Protein AF-0000000066103645 (afdb_homodimer)

Solvent-accessible surface area (backbone atoms only — not comparable to full-atom values): 29341 Å² total; per-residue (Å²): 133,69,31,30,40,39,52,50,50,51,39,24,65,75,53,69,22,46,29,24,42,33,45,67,63,51,74,84,72,50,58,64,72,57,51,62,70,64,55,49,88,91,50,54,71,65,57,36,50,44,49,47,54,42,53,53,50,52,44,47,49,64,37,30,51,75,39,31,37,24,40,30,41,38,40,26,53,20,40,29,51,34,36,58,25,35,45,41,49,52,53,49,51,54,53,42,45,74,68,72,33,47,37,34,39,45,52,27,48,43,41,49,52,70,45,20,35,23,45,25,15,14,40,57,34,54,28,75,53,95,92,40,74,42,67,65,37,82,36,43,26,38,31,27,41,55,69,51,18,58,49,26,42,49,46,43,48,52,38,22,62,75,62,34,22,27,38,30,33,59,35,42,63,45,55,82,35,20,53,71,45,32,58,37,48,42,81,93,37,39,39,26,53,55,47,36,50,48,44,41,64,68,17,66,84,35,57,25,92,82,58,27,19,22,35,25,30,26,39,12,38,55,35,47,72,58,30,42,55,44,36,70,61,34,69,42,28,35,30,45,25,36,32,49,60,92,65,61,11,48,61,69,47,46,49,43,49,33,43,99,80,53,38,43,56,36,37,36,39,31,62,67,27,81,43,22,30,79,79,35,86,94,48,55,53,45,59,30,19,27,51,37,34,46,52,50,32,52,51,42,51,63,32,42,101,132,68,32,30,39,40,52,50,49,51,40,24,62,76,53,70,21,45,29,24,42,32,45,69,64,51,72,85,72,52,57,64,70,56,50,63,71,63,53,49,88,89,50,54,70,64,56,36,50,43,50,47,54,43,52,53,51,53,44,46,49,65,38,30,52,78,38,32,38,24,39,32,42,36,41,26,54,20,43,28,49,34,36,57,24,35,45,39,49,53,53,49,51,52,53,42,47,74,69,71,33,47,36,31,39,45,52,28,47,45,40,48,54,71,45,20,34,22,44,25,15,16,41,57,34,52,27,73,51,95,91,39,76,43,68,62,37,81,36,43,25,38,31,28,39,55,71,52,18,58,50,27,43,49,46,43,48,53,37,21,61,72,62,34,22,28,38,29,34,58,35,43,62,44,56,81,34,22,53,72,45,32,59,36,47,41,82,93,36,39,37,25,52,55,47,37,49,48,44,40,63,70,16,66,85,34,58,27,92,81,58,27,19,24,34,25,30,27,39,12,39,56,35,44,72,59,31,42,56,45,36,70,61,34,68,44,28,36,30,46,26,37,31,49,59,93,65,61,10,49,60,67,48,46,48,42,49,34,42,98,81,53,40,45,55,35,38,36,39,31,63,68,26,80,43,24,28,78,80,34,83,93,46,55,52,42,60,31,18,28,52,37,34,44,51,51,33,52,52,43,52,64,33,43,100

Structure (mmCIF, N/CA/C/O backbone):
data_AF-0000000066103645-model_v1
#
loop_
_entity.id
_entity.type
_entity.pdbx_description
1 polymer "Orotidine 5'-phosphate decarboxylase"
#
loop_
_atom_site.group_PDB
_atom_site.id
_atom_site.type_symbol
_atom_site.label_atom_id
_atom_site.label_alt_id
_atom_site.label_comp_id
_atom_site.label_asym_id
_atom_site.label_entity_id
_atom_site.label_seq_id
_atom_site.pdbx_PDB_ins_code
_atom_site.Cartn_x
_atom_site.Cartn_y
_atom_site.Cartn_z
_atom_site.occupancy
_atom_site.B_iso_or_equiv
_atom_site.auth_seq_id
_atom_site.auth_comp_id
_atom_site.auth_asym_id
_atom_site.auth_atom_id
_atom_site.pdbx_PDB_model_num
ATOM 1 N N . MET A 1 1 ? 4.797 -10.008 -29.125 1 74.25 1 MET A N 1
ATOM 2 C CA . MET A 1 1 ? 4.918 -10.586 -27.781 1 74.25 1 MET A CA 1
ATOM 3 C C . MET A 1 1 ? 3.584 -11.156 -27.312 1 74.25 1 MET A C 1
ATOM 5 O O . MET A 1 1 ? 2.529 -10.586 -27.609 1 74.25 1 MET A O 1
ATOM 9 N N . LEU A 1 2 ? 3.637 -12.359 -26.656 1 87.38 2 LEU A N 1
ATOM 10 C CA . LEU A 1 2 ? 2.414 -13.008 -26.203 1 87.38 2 LEU A CA 1
ATOM 11 C C . LEU A 1 2 ? 1.77 -12.219 -25.062 1 87.38 2 LEU A C 1
ATOM 13 O O . LEU A 1 2 ? 2.465 -11.578 -24.281 1 87.38 2 LEU A O 1
ATOM 17 N N . ASN A 1 3 ? 0.501 -12.258 -25.094 1 94.06 3 ASN A N 1
ATOM 18 C CA . ASN A 1 3 ? -0.25 -11.68 -23.984 1 94.06 3 ASN A CA 1
ATOM 19 C C . ASN A 1 3 ? 0.088 -12.359 -22.656 1 94.06 3 ASN A C 1
ATOM 21 O O . ASN A 1 3 ? 0.531 -13.508 -22.641 1 94.06 3 ASN A O 1
ATOM 25 N N . PHE A 1 4 ? -0.076 -11.648 -21.656 1 97.81 4 PHE A N 1
ATOM 26 C CA . PHE A 1 4 ? 0.181 -12.188 -20.312 1 97.81 4 PHE A CA 1
ATOM 27 C C . PHE A 1 4 ? -0.591 -13.484 -20.109 1 97.81 4 PHE A C 1
ATOM 29 O O . PHE A 1 4 ? -0.026 -14.484 -19.656 1 97.81 4 PHE A O 1
ATOM 36 N N . SER A 1 5 ? -1.913 -13.43 -20.391 1 98.06 5 SER A N 1
ATOM 37 C CA . SER A 1 5 ? -2.764 -14.594 -20.188 1 98.06 5 SER A CA 1
ATOM 38 C C . SER A 1 5 ? -2.262 -15.797 -20.984 1 98.06 5 SER A C 1
ATOM 40 O O . SER A 1 5 ? -2.279 -16.922 -20.5 1 98.06 5 SER A O 1
ATOM 42 N N . ASP A 1 6 ? -1.783 -15.602 -22.219 1 98.06 6 ASP A N 1
ATOM 43 C CA . ASP A 1 6 ? -1.266 -16.688 -23.047 1 98.06 6 ASP A CA 1
ATOM 44 C C . ASP A 1 6 ? 0.005 -17.281 -22.453 1 98.06 6 ASP A C 1
ATOM 46 O O . ASP A 1 6 ? 0.177 -18.5 -22.438 1 98.06 6 ASP A O 1
ATOM 50 N N . ARG A 1 7 ? 0.879 -16.406 -21.953 1 97.56 7 ARG A N 1
ATOM 51 C CA . ARG A 1 7 ? 2.102 -16.891 -21.312 1 97.56 7 ARG A CA 1
ATOM 52 C C . ARG A 1 7 ? 1.783 -17.688 -20.062 1 97.56 7 ARG A C 1
ATOM 54 O O . ARG A 1 7 ? 2.441 -18.688 -19.766 1 97.56 7 ARG A O 1
ATOM 61 N N . LEU A 1 8 ? 0.83 -17.188 -19.359 1 98.12 8 LEU A N 1
ATOM 62 C CA . LEU A 1 8 ? 0.397 -17.891 -18.156 1 98.12 8 LEU A CA 1
ATOM 63 C C . LEU A 1 8 ? -0.15 -19.266 -18.484 1 98.12 8 LEU A C 1
ATOM 65 O O . LEU A 1 8 ? 0.187 -20.25 -17.828 1 98.12 8 LEU A O 1
ATOM 69 N N . ILE A 1 9 ? -0.948 -19.375 -19.516 1 97.94 9 ILE A N 1
ATOM 70 C CA . ILE A 1 9 ? -1.531 -20.641 -19.953 1 97.94 9 ILE A CA 1
ATOM 71 C C . ILE A 1 9 ? -0.425 -21.594 -20.391 1 97.94 9 ILE A C 1
ATOM 73 O O . ILE A 1 9 ? -0.448 -22.781 -20.047 1 97.94 9 ILE A O 1
ATOM 77 N N . GLU A 1 10 ? 0.513 -21.062 -21.078 1 97.44 10 GLU A N 1
ATOM 78 C CA . GLU A 1 10 ? 1.643 -21.891 -21.516 1 97.44 10 GLU A CA 1
ATOM 79 C C . GLU A 1 10 ? 2.398 -22.453 -20.312 1 97.44 10 GLU A C 1
ATOM 81 O O . GLU A 1 10 ? 2.775 -23.625 -20.312 1 97.44 10 GLU A O 1
ATOM 86 N N . SER A 1 11 ? 2.617 -21.625 -19.344 1 97.62 11 SER A N 1
ATOM 87 C CA . SER A 1 11 ? 3.318 -22.062 -18.141 1 97.62 11 SER A CA 1
ATOM 88 C C . SER A 1 11 ? 2.52 -23.125 -17.391 1 97.62 11 SER A C 1
ATOM 90 O O . SER A 1 11 ? 3.086 -24.094 -16.891 1 97.62 11 SER A O 1
ATOM 92 N N . ILE A 1 12 ? 1.241 -22.906 -17.312 1 98.25 12 ILE A N 1
ATOM 93 C CA . ILE A 1 12 ? 0.352 -23.828 -16.609 1 98.25 12 ILE A CA 1
ATOM 94 C C . ILE A 1 12 ? 0.392 -25.188 -17.281 1 98.25 12 ILE A C 1
ATOM 96 O O . ILE A 1 12 ? 0.511 -26.219 -16.609 1 98.25 12 ILE A O 1
ATOM 100 N N . LYS A 1 13 ? 0.327 -25.219 -18.562 1 97.19 13 LYS A N 1
ATOM 101 C CA . LYS A 1 13 ? 0.346 -26.469 -19.312 1 97.19 13 LYS A CA 1
ATOM 102 C C . LYS A 1 13 ? 1.697 -27.156 -19.188 1 97.19 13 LYS A C 1
ATOM 104 O O . LYS A 1 13 ? 1.758 -28.375 -18.969 1 97.19 13 LYS A O 1
ATOM 109 N N . LYS A 1 14 ? 2.711 -26.406 -19.297 1 97.25 14 LYS A N 1
ATOM 110 C CA . LYS A 1 14 ? 4.062 -26.953 -19.25 1 97.25 14 LYS A CA 1
ATOM 111 C C . LYS A 1 14 ? 4.359 -27.594 -17.906 1 97.25 14 LYS A C 1
ATOM 113 O O . LYS A 1 14 ? 4.961 -28.672 -17.828 1 97.25 14 LYS A O 1
ATOM 118 N N . LYS A 1 15 ? 3.877 -27 -16.844 1 97.38 15 LYS A N 1
ATOM 119 C CA . LYS A 1 15 ? 4.223 -27.438 -15.492 1 97.38 15 LYS A CA 1
ATOM 120 C C . LYS A 1 15 ? 3.109 -28.297 -14.891 1 97.38 15 LYS A C 1
ATOM 122 O O . LYS A 1 15 ? 3.289 -28.906 -13.836 1 97.38 15 LYS A O 1
ATOM 127 N N . ASN A 1 16 ? 2.018 -28.328 -15.555 1 97.94 16 ASN A N 1
ATOM 128 C CA . ASN A 1 16 ? 0.828 -28.969 -14.992 1 97.94 16 ASN A CA 1
ATOM 129 C C . ASN A 1 16 ? 0.545 -28.469 -13.578 1 97.94 16 ASN A C 1
ATOM 131 O O . ASN A 1 16 ? 0.446 -29.266 -12.641 1 97.94 16 ASN A O 1
ATOM 135 N N . SER A 1 17 ? 0.504 -27.172 -13.477 1 98.69 17 SER A N 1
ATOM 136 C CA . SER A 1 17 ? 0.328 -26.531 -12.188 1 98.69 17 SER A CA 1
ATOM 137 C C . SER A 1 17 ? -0.355 -25.172 -12.336 1 98.69 17 SER A C 1
ATOM 139 O O . SER A 1 17 ? -0.146 -24.469 -13.328 1 98.69 17 SER A O 1
ATOM 141 N N . VAL A 1 18 ? -1.194 -24.812 -11.375 1 98.75 18 VAL A N 1
ATOM 142 C CA . VAL A 1 18 ? -1.758 -23.469 -11.289 1 98.75 18 VAL A CA 1
ATOM 143 C C . VAL A 1 18 ? -1.266 -22.781 -10.016 1 98.75 18 VAL A C 1
ATOM 145 O O . VAL A 1 18 ? -1.801 -21.75 -9.617 1 98.75 18 VAL A O 1
ATOM 148 N N . LEU A 1 19 ? -0.249 -23.406 -9.391 1 98.69 19 LEU A N 1
ATOM 149 C CA . LEU A 1 19 ? 0.213 -22.969 -8.07 1 98.69 19 LEU A CA 1
ATOM 150 C C . LEU A 1 19 ? 1.181 -21.797 -8.195 1 98.69 19 LEU A C 1
ATOM 152 O O . LEU A 1 19 ? 2.08 -21.812 -9.039 1 98.69 19 LEU A O 1
ATOM 156 N N . ILE A 1 20 ? 0.944 -20.75 -7.43 1 98.62 20 ILE A N 1
ATOM 157 C CA . ILE A 1 20 ? 1.829 -19.609 -7.23 1 98.62 20 ILE A CA 1
ATOM 158 C C . ILE A 1 20 ? 2.369 -19.625 -5.801 1 98.62 20 ILE A C 1
ATOM 160 O O . ILE A 1 20 ? 1.6 -19.703 -4.84 1 98.62 20 ILE A O 1
ATOM 164 N N . ALA A 1 21 ? 3.67 -19.578 -5.672 1 98.62 21 ALA A N 1
ATOM 165 C CA . ALA A 1 21 ? 4.246 -19.438 -4.336 1 98.62 21 ALA A CA 1
ATOM 166 C C . ALA A 1 21 ? 4.23 -17.984 -3.877 1 98.62 21 ALA A C 1
ATOM 168 O O . ALA A 1 21 ? 4.836 -17.109 -4.512 1 98.62 21 ALA A O 1
ATOM 169 N N . GLY A 1 22 ? 3.486 -17.734 -2.838 1 98.19 22 GLY A N 1
ATOM 170 C CA . GLY A 1 22 ? 3.516 -16.406 -2.234 1 98.19 22 GLY A CA 1
ATOM 171 C C . GLY A 1 22 ? 4.734 -16.172 -1.357 1 98.19 22 GLY A C 1
ATOM 172 O O . GLY A 1 22 ? 5.113 -17.047 -0.575 1 98.19 22 GLY A O 1
ATOM 173 N N . ILE A 1 23 ? 5.371 -15.039 -1.518 1 98.56 23 ILE A N 1
ATOM 174 C CA . ILE A 1 23 ? 6.52 -14.648 -0.705 1 98.56 23 ILE A CA 1
ATOM 175 C C . ILE A 1 23 ? 6.129 -13.516 0.238 1 98.56 23 ILE A C 1
ATOM 177 O O . ILE A 1 23 ? 6.102 -12.352 -0.163 1 98.56 23 ILE A O 1
ATOM 181 N N . ASP A 1 24 ? 5.891 -13.773 1.424 1 97.19 24 ASP A N 1
ATOM 182 C CA . ASP A 1 24 ? 5.613 -12.82 2.492 1 97.19 24 ASP A CA 1
ATOM 183 C C . ASP A 1 24 ? 6.5 -13.086 3.707 1 97.19 24 ASP A C 1
ATOM 185 O O . ASP A 1 24 ? 6.004 -13.219 4.828 1 97.19 24 ASP A O 1
ATOM 189 N N . THR A 1 25 ? 7.719 -13.125 3.51 1 97.38 25 THR A N 1
ATOM 190 C CA . THR A 1 25 ? 8.727 -13.555 4.473 1 97.38 25 THR A CA 1
ATOM 191 C C . THR A 1 25 ? 9.133 -12.406 5.387 1 97.38 25 THR A C 1
ATOM 193 O O . THR A 1 25 ? 9.492 -11.328 4.906 1 97.38 25 THR A O 1
ATOM 196 N N . SER A 1 26 ? 9.062 -12.609 6.617 1 95.75 26 SER A N 1
ATOM 197 C CA . SER A 1 26 ? 9.68 -11.727 7.598 1 95.75 26 SER A CA 1
ATOM 198 C C . SER A 1 26 ? 10.93 -12.367 8.203 1 95.75 26 SER A C 1
ATOM 200 O O . SER A 1 26 ? 11.008 -13.586 8.32 1 95.75 26 SER A O 1
ATOM 202 N N . ILE A 1 27 ? 11.812 -11.562 8.68 1 96.19 27 ILE A N 1
ATOM 203 C CA . ILE A 1 27 ? 13.086 -12.023 9.211 1 96.19 27 ILE A CA 1
ATOM 204 C C . ILE A 1 27 ? 12.844 -12.93 10.422 1 96.19 27 ILE A C 1
ATOM 206 O O . ILE A 1 27 ? 13.57 -13.898 10.633 1 96.19 27 ILE A O 1
ATOM 210 N N . GLU A 1 28 ? 11.812 -12.68 11.141 1 94.75 28 GLU A N 1
ATOM 211 C CA . GLU A 1 28 ? 11.531 -13.383 12.391 1 94.75 28 GLU A CA 1
ATOM 212 C C . GLU A 1 28 ? 11.07 -14.812 12.133 1 94.75 28 GLU A C 1
ATOM 214 O O . GLU A 1 28 ? 11.086 -15.656 13.031 1 94.75 28 GLU A O 1
ATOM 219 N N . ASN A 1 29 ? 10.672 -15.109 10.914 1 95 29 ASN A N 1
ATOM 220 C CA . ASN A 1 29 ? 10.148 -16.438 10.609 1 95 29 ASN A CA 1
ATOM 221 C C . ASN A 1 29 ? 11.156 -17.266 9.828 1 95 29 ASN A C 1
ATOM 223 O O . ASN A 1 29 ? 10.859 -18.406 9.438 1 95 29 ASN A O 1
ATOM 227 N N . ILE A 1 30 ? 12.328 -16.719 9.578 1 95.69 30 ILE A N 1
ATOM 228 C CA . ILE A 1 30 ? 13.422 -17.469 8.984 1 95.69 30 ILE A CA 1
ATOM 229 C C . ILE A 1 30 ? 14.062 -18.375 10.047 1 95.69 30 ILE A C 1
ATOM 231 O O . ILE A 1 30 ? 14.234 -17.953 11.195 1 95.69 30 ILE A O 1
ATOM 235 N N . PRO A 1 31 ? 14.414 -19.609 9.688 1 94.19 31 PRO A N 1
ATOM 236 C CA . PRO A 1 31 ? 14.977 -20.516 10.68 1 94.19 31 PRO A CA 1
ATOM 237 C C . PRO A 1 31 ? 16.219 -19.938 11.367 1 94.19 31 PRO A C 1
ATOM 239 O O . PRO A 1 31 ? 17.094 -19.391 10.703 1 94.19 31 PRO A O 1
ATOM 242 N N . ASP A 1 32 ? 16.312 -20.219 12.641 1 93.31 32 ASP A N 1
ATOM 243 C CA . ASP A 1 32 ? 17.406 -19.688 13.438 1 93.31 32 ASP A CA 1
ATOM 244 C C . ASP A 1 32 ? 18.75 -20.172 12.914 1 93.31 32 ASP A C 1
ATOM 246 O O . ASP A 1 32 ? 19.734 -19.422 12.883 1 93.31 32 ASP A O 1
ATOM 250 N N . TYR A 1 33 ? 18.75 -21.438 12.633 1 92.81 33 TYR A N 1
ATOM 251 C CA . TYR A 1 33 ? 20.016 -22 12.164 1 92.81 33 TYR A CA 1
ATOM 252 C C . TYR A 1 33 ? 20.484 -21.297 10.891 1 92.81 33 TYR A C 1
ATOM 254 O O . TYR A 1 33 ? 21.688 -21.125 10.68 1 92.81 33 TYR A O 1
ATOM 262 N N . PHE A 1 34 ? 19.562 -20.875 10.039 1 94.88 34 PHE A N 1
ATOM 263 C CA . PHE A 1 34 ? 19.891 -20.172 8.805 1 94.88 34 PHE A CA 1
ATOM 264 C C . PHE A 1 34 ? 20.422 -18.781 9.102 1 94.88 34 PHE A C 1
ATOM 266 O O . PHE A 1 34 ? 21.406 -18.344 8.516 1 94.88 34 PHE A O 1
ATOM 273 N N . ILE A 1 35 ? 19.766 -18.047 9.977 1 95.88 35 ILE A N 1
ATOM 274 C CA . ILE A 1 35 ? 20.188 -16.719 10.383 1 95.88 35 ILE A CA 1
ATOM 275 C C . ILE A 1 35 ? 21.609 -16.781 10.938 1 95.88 35 ILE A C 1
ATOM 277 O O . ILE A 1 35 ? 22.469 -15.984 10.547 1 95.88 35 ILE A O 1
ATOM 281 N N . LYS A 1 36 ? 21.844 -17.75 11.805 1 95.06 36 LYS A N 1
ATOM 282 C CA . LYS A 1 36 ? 23.156 -17.891 12.43 1 95.06 36 LYS A CA 1
ATOM 283 C C . LYS A 1 36 ? 24.234 -18.141 11.391 1 95.06 36 LYS A C 1
ATOM 285 O O . LYS A 1 36 ? 25.344 -17.625 11.5 1 95.06 36 LYS A O 1
ATOM 290 N N . ARG A 1 37 ? 23.922 -18.906 10.477 1 94.94 37 ARG A N 1
ATOM 291 C CA . ARG A 1 37 ? 24.875 -19.281 9.438 1 94.94 37 ARG A CA 1
ATOM 292 C C . ARG A 1 37 ? 25.25 -18.094 8.57 1 94.94 37 ARG A C 1
ATOM 294 O O . ARG A 1 37 ? 26.406 -17.969 8.148 1 94.94 37 ARG A O 1
ATOM 301 N N . PHE A 1 38 ? 24.328 -17.188 8.312 1 95.75 38 PHE A N 1
ATOM 302 C CA . PHE A 1 38 ? 24.547 -16.141 7.312 1 95.75 38 PHE A CA 1
ATOM 303 C C . PHE A 1 38 ? 24.812 -14.797 7.973 1 95.75 38 PHE A C 1
ATOM 305 O O . PHE A 1 38 ? 25.266 -13.852 7.32 1 95.75 38 PHE A O 1
ATOM 312 N N . TYR A 1 39 ? 24.562 -14.773 9.227 1 96.88 39 TYR A N 1
ATOM 313 C CA . TYR A 1 39 ? 24.781 -13.516 9.93 1 96.88 39 TYR A CA 1
ATOM 314 C C . TYR A 1 39 ? 26.281 -13.227 10.07 1 96.88 39 TYR A C 1
ATOM 316 O O . TYR A 1 39 ? 27.031 -14.07 10.547 1 96.88 39 TYR A O 1
ATOM 324 N N . ASP A 1 40 ? 26.672 -12.062 9.641 1 97.62 40 ASP A N 1
ATOM 325 C CA . ASP A 1 40 ? 28.062 -11.609 9.727 1 97.62 40 ASP A CA 1
ATOM 326 C C . ASP A 1 40 ? 28.203 -10.469 10.734 1 97.62 40 ASP A C 1
ATOM 328 O O . ASP A 1 40 ? 27.766 -9.352 10.484 1 97.62 40 ASP A O 1
ATOM 332 N N . LYS A 1 41 ? 28.969 -10.703 11.742 1 96.44 41 LYS A N 1
ATOM 333 C CA . LYS A 1 41 ? 29.109 -9.742 12.836 1 96.44 41 LYS A CA 1
ATOM 334 C C . LYS A 1 41 ? 29.891 -8.516 12.391 1 96.44 41 LYS A C 1
ATOM 336 O O . LYS A 1 41 ? 29.844 -7.473 13.039 1 96.44 41 LYS A O 1
ATOM 341 N N . GLU A 1 42 ? 30.531 -8.617 11.297 1 98.06 42 GLU A N 1
ATOM 342 C CA . GLU A 1 42 ? 31.359 -7.52 10.797 1 98.06 42 GLU A CA 1
ATOM 343 C C . GLU A 1 42 ? 30.531 -6.57 9.93 1 98.06 42 GLU A C 1
ATOM 345 O O . GLU A 1 42 ? 30.984 -5.477 9.586 1 98.06 42 GLU A O 1
ATOM 350 N N . LYS A 1 43 ? 29.344 -6.938 9.625 1 97.56 43 LYS A N 1
ATOM 351 C CA . LYS A 1 43 ? 28.469 -6.125 8.773 1 97.56 43 LYS A CA 1
ATOM 352 C C . LYS A 1 43 ? 27.391 -5.426 9.602 1 97.56 43 LYS A C 1
ATOM 354 O O . LYS A 1 43 ? 27.141 -5.801 10.742 1 97.56 43 LYS A O 1
ATOM 359 N N . SER A 1 44 ? 26.828 -4.398 9 1 97.31 44 SER A N 1
ATOM 360 C CA . SER A 1 44 ? 25.734 -3.715 9.672 1 97.31 44 SER A CA 1
ATOM 361 C C . SER A 1 44 ? 24.5 -4.609 9.758 1 97.31 44 SER A C 1
ATOM 363 O O . SER A 1 44 ? 24.359 -5.566 8.992 1 97.31 44 SER A O 1
ATOM 365 N N . GLU A 1 45 ? 23.531 -4.277 10.648 1 96.69 45 GLU A N 1
ATOM 366 C CA . GLU A 1 45 ? 22.266 -5 10.75 1 96.69 45 GLU A CA 1
ATOM 367 C C . GLU A 1 45 ? 21.5 -4.961 9.43 1 96.69 45 GLU A C 1
ATOM 369 O O . GLU A 1 45 ? 20.891 -5.953 9.031 1 96.69 45 GLU A O 1
ATOM 374 N N . ILE A 1 46 ? 21.656 -3.836 8.781 1 97.56 46 ILE A N 1
ATOM 375 C CA . ILE A 1 46 ? 20.938 -3.645 7.523 1 97.56 46 ILE A CA 1
ATOM 376 C C . ILE A 1 46 ? 21.531 -4.539 6.445 1 97.56 46 ILE A C 1
ATOM 378 O O . ILE A 1 46 ? 20.812 -5.145 5.652 1 97.56 46 ILE A O 1
ATOM 382 N N . ASP A 1 47 ? 22.828 -4.602 6.398 1 98.25 47 ASP A N 1
ATOM 383 C CA . ASP A 1 47 ? 23.484 -5.477 5.43 1 98.25 47 ASP A CA 1
ATOM 384 C C . ASP A 1 47 ? 23.125 -6.938 5.68 1 98.25 47 ASP A C 1
ATOM 386 O O . ASP A 1 47 ? 22.891 -7.695 4.734 1 98.25 47 ASP A O 1
ATOM 390 N N . ASN A 1 48 ? 23.125 -7.316 6.945 1 98.5 48 ASN A N 1
ATOM 391 C CA . ASN A 1 48 ? 22.719 -8.672 7.301 1 98.5 48 ASN A CA 1
ATOM 392 C C . ASN A 1 48 ? 21.266 -8.93 6.906 1 98.5 48 ASN A C 1
ATOM 394 O O . ASN A 1 48 ? 20.938 -10 6.379 1 98.5 48 ASN A O 1
ATOM 398 N N . LEU A 1 49 ? 20.406 -7.961 7.207 1 98.31 49 LEU A N 1
ATOM 399 C CA . LEU A 1 49 ? 18.984 -8.07 6.852 1 98.31 49 LEU A CA 1
ATOM 400 C C . LEU A 1 49 ? 18.828 -8.336 5.359 1 98.31 49 LEU A C 1
ATOM 402 O O . LEU A 1 49 ? 18.125 -9.273 4.961 1 98.31 49 LEU A O 1
ATOM 406 N N . LYS A 1 50 ? 19.5 -7.531 4.543 1 98.38 50 LYS A N 1
ATOM 407 C CA . LYS A 1 50 ? 19.375 -7.641 3.094 1 98.38 50 LYS A CA 1
ATOM 408 C C . LYS A 1 50 ? 19.891 -8.984 2.596 1 98.38 50 LYS A C 1
ATOM 410 O O . LYS A 1 50 ? 19.25 -9.648 1.787 1 98.38 50 LYS A O 1
ATOM 415 N N . THR A 1 51 ? 21 -9.414 3.082 1 98.44 51 THR A N 1
ATOM 416 C CA . THR A 1 51 ? 21.641 -10.641 2.633 1 98.44 51 THR A CA 1
ATOM 417 C C . THR A 1 51 ? 20.828 -11.859 3.027 1 98.44 51 THR A C 1
ATOM 419 O O . THR A 1 51 ? 20.578 -12.742 2.203 1 98.44 51 THR A O 1
ATOM 422 N N . ILE A 1 52 ? 20.406 -11.891 4.25 1 98.56 52 ILE A N 1
ATOM 423 C CA . ILE A 1 52 ? 19.719 -13.055 4.777 1 98.56 52 ILE A CA 1
ATOM 424 C C . ILE A 1 52 ? 18.328 -13.172 4.137 1 98.56 52 ILE A C 1
ATOM 426 O O . ILE A 1 52 ? 17.906 -14.266 3.754 1 98.56 52 ILE A O 1
ATOM 430 N N . LEU A 1 53 ? 17.656 -12.062 4.031 1 98.62 53 LEU A N 1
ATOM 431 C CA . LEU A 1 53 ? 16.344 -12.055 3.387 1 98.62 53 LEU A CA 1
ATOM 432 C C . LEU A 1 53 ? 16.453 -12.523 1.938 1 98.62 53 LEU A C 1
ATOM 434 O O . LEU A 1 53 ? 15.68 -13.391 1.504 1 98.62 53 LEU A O 1
ATOM 438 N N . PHE A 1 54 ? 17.469 -12.008 1.21 1 98.62 54 PHE A N 1
ATOM 439 C CA . PHE A 1 54 ? 17.656 -12.375 -0.188 1 98.62 54 PHE A CA 1
ATOM 440 C C . PHE A 1 54 ? 17.984 -13.859 -0.32 1 98.62 54 PHE A C 1
ATOM 442 O O . PHE A 1 54 ? 17.375 -14.562 -1.12 1 98.62 54 PHE A O 1
ATOM 449 N N . GLU A 1 55 ? 18.875 -14.328 0.451 1 98.44 55 GLU A N 1
ATOM 450 C CA . GLU A 1 55 ? 19.359 -15.703 0.327 1 98.44 55 GLU A CA 1
ATOM 451 C C . GLU A 1 55 ? 18.266 -16.703 0.697 1 98.44 55 GLU A C 1
ATOM 453 O O . GLU A 1 55 ? 18.109 -17.734 0.039 1 98.44 55 GLU A O 1
ATOM 458 N N . TYR A 1 56 ? 17.594 -16.391 1.748 1 98.25 56 TYR A N 1
ATOM 459 C CA . TYR A 1 56 ? 16.516 -17.297 2.152 1 98.25 56 TYR A CA 1
ATOM 460 C C . TYR A 1 56 ? 15.461 -17.422 1.06 1 98.25 56 TYR A C 1
ATOM 462 O O . TYR A 1 56 ? 15.078 -18.531 0.677 1 98.25 56 TYR A O 1
ATOM 470 N N . ILE A 1 57 ? 14.984 -16.281 0.513 1 98.81 57 ILE A N 1
ATOM 471 C CA . ILE A 1 57 ? 13.898 -16.25 -0.462 1 98.81 57 ILE A CA 1
ATOM 472 C C . ILE A 1 57 ? 14.383 -16.844 -1.784 1 98.81 57 ILE A C 1
ATOM 474 O O . ILE A 1 57 ? 13.648 -17.594 -2.439 1 98.81 57 ILE A O 1
ATOM 478 N N . ARG A 1 58 ? 15.625 -16.484 -2.16 1 98.69 58 ARG A N 1
ATOM 479 C CA . ARG A 1 58 ? 16.203 -17.047 -3.375 1 98.69 58 ARG A CA 1
ATOM 480 C C . ARG A 1 58 ? 16.188 -18.578 -3.324 1 98.69 58 ARG A C 1
ATOM 482 O O . ARG A 1 58 ? 15.82 -19.234 -4.305 1 98.69 58 ARG A O 1
ATOM 489 N N . ARG A 1 59 ? 16.531 -19.109 -2.229 1 98.06 59 ARG A N 1
ATOM 490 C CA . ARG A 1 59 ? 16.609 -20.562 -2.057 1 98.06 59 ARG A CA 1
ATOM 491 C C . ARG A 1 59 ? 15.211 -21.172 -2.02 1 98.06 59 ARG A C 1
ATOM 493 O O . ARG A 1 59 ? 15.008 -22.297 -2.486 1 98.06 59 ARG A O 1
ATOM 500 N N . ILE A 1 60 ? 14.266 -20.469 -1.425 1 98.5 60 ILE A N 1
ATOM 501 C CA . ILE A 1 60 ? 12.875 -20.906 -1.474 1 98.5 60 ILE A CA 1
ATOM 502 C C . ILE A 1 60 ? 12.414 -21 -2.926 1 98.5 60 ILE A C 1
ATOM 504 O O . ILE A 1 60 ? 11.789 -22 -3.326 1 98.5 60 ILE A O 1
ATOM 508 N N . ILE A 1 61 ? 12.734 -19.953 -3.742 1 98.81 61 ILE A N 1
ATOM 509 C CA . ILE A 1 61 ? 12.344 -19.922 -5.148 1 98.81 61 ILE A CA 1
ATOM 510 C C . ILE A 1 61 ? 12.961 -21.094 -5.887 1 98.81 61 ILE A C 1
ATOM 512 O O . ILE A 1 61 ? 12.281 -21.781 -6.66 1 98.81 61 ILE A O 1
ATOM 516 N N . ASP A 1 62 ? 14.219 -21.391 -5.594 1 98.69 62 ASP A N 1
ATOM 517 C CA . ASP A 1 62 ? 14.891 -22.531 -6.203 1 98.69 62 ASP A CA 1
ATOM 518 C C . ASP A 1 62 ? 14.188 -23.828 -5.84 1 98.69 62 ASP A C 1
ATOM 520 O O . ASP A 1 62 ? 14.047 -24.719 -6.684 1 98.69 62 ASP A O 1
ATOM 524 N N . ALA A 1 63 ? 13.781 -23.922 -4.637 1 98.06 63 ALA A N 1
ATOM 525 C CA . ALA A 1 63 ? 13.219 -25.172 -4.109 1 98.06 63 ALA A CA 1
ATOM 526 C C . ALA A 1 63 ? 11.859 -25.469 -4.742 1 98.06 63 ALA A C 1
ATOM 528 O O . ALA A 1 63 ? 11.5 -26.625 -4.941 1 98.06 63 ALA A O 1
ATOM 529 N N . VAL A 1 64 ? 11.125 -24.422 -5.117 1 98.5 64 VAL A N 1
ATOM 530 C CA . VAL A 1 64 ? 9.727 -24.656 -5.465 1 98.5 64 VAL A CA 1
ATOM 531 C C . VAL A 1 64 ? 9.531 -24.5 -6.969 1 98.5 64 VAL A C 1
ATOM 533 O O . VAL A 1 64 ? 8.453 -24.766 -7.496 1 98.5 64 VAL A O 1
ATOM 536 N N . GLU A 1 65 ? 10.578 -24.062 -7.699 1 98.44 65 GLU A N 1
ATOM 537 C CA . GLU A 1 65 ? 10.484 -23.641 -9.094 1 98.44 65 GLU A CA 1
ATOM 538 C C . GLU A 1 65 ? 9.82 -24.719 -9.953 1 98.44 65 GLU A C 1
ATOM 540 O O . GLU A 1 65 ? 9.086 -24.406 -10.891 1 98.44 65 GLU A O 1
ATOM 545 N N . GLU A 1 66 ? 9.984 -25.953 -9.641 1 98.06 66 GLU A N 1
ATOM 546 C CA . GLU A 1 66 ? 9.461 -27.047 -10.453 1 98.06 66 GLU A CA 1
ATOM 547 C C . GLU A 1 66 ? 7.945 -27.172 -10.297 1 98.06 66 GLU A C 1
ATOM 549 O O . GLU A 1 66 ? 7.258 -27.625 -11.203 1 98.06 66 GLU A O 1
ATOM 554 N N . ASN A 1 67 ? 7.453 -26.75 -9.203 1 98.62 67 ASN A N 1
ATOM 555 C CA . ASN A 1 67 ? 6.07 -27.047 -8.852 1 98.62 67 ASN A CA 1
ATOM 556 C C . ASN A 1 67 ? 5.156 -25.859 -9.07 1 98.62 67 ASN A C 1
ATOM 558 O O . ASN A 1 67 ? 3.934 -25.984 -9.078 1 98.62 67 ASN A O 1
ATOM 562 N N . VAL A 1 68 ? 5.738 -24.688 -9.281 1 98.81 68 VAL A N 1
ATOM 563 C CA . VAL A 1 68 ? 4.918 -23.469 -9.336 1 98.81 68 VAL A CA 1
ATOM 564 C C . VAL A 1 68 ? 5.047 -22.828 -10.703 1 98.81 68 VAL A C 1
ATOM 566 O O . VAL A 1 68 ? 6.078 -22.953 -11.367 1 98.81 68 VAL A O 1
ATOM 569 N N . VAL A 1 69 ? 4.016 -22.078 -11.148 1 98.62 69 VAL A N 1
ATOM 570 C CA . VAL A 1 69 ? 4.074 -21.375 -12.422 1 98.62 69 VAL A CA 1
ATOM 571 C C . VAL A 1 69 ? 4.656 -19.969 -12.203 1 98.62 69 VAL A C 1
ATOM 573 O O . VAL A 1 69 ? 5.098 -19.328 -13.148 1 98.62 69 VAL A O 1
ATOM 576 N N . GLY A 1 70 ? 4.676 -19.547 -10.922 1 98.62 70 GLY A N 1
ATOM 577 C CA . GLY A 1 70 ? 5.18 -18.219 -10.641 1 98.62 70 GLY A CA 1
ATOM 578 C C . GLY A 1 70 ? 5.309 -17.922 -9.156 1 98.62 70 GLY A C 1
ATOM 579 O O . GLY A 1 70 ? 5.082 -18.812 -8.32 1 98.62 70 GLY A O 1
ATOM 580 N N . VAL A 1 71 ? 5.785 -16.766 -8.859 1 98.81 71 VAL A N 1
ATOM 581 C CA . VAL A 1 71 ? 5.973 -16.25 -7.508 1 98.81 71 VAL A CA 1
ATOM 582 C C . VAL A 1 71 ? 5.234 -14.922 -7.352 1 98.81 71 VAL A C 1
ATOM 584 O O . VAL A 1 71 ? 5.207 -14.109 -8.273 1 98.81 71 VAL A O 1
ATOM 587 N N . LYS A 1 72 ? 4.566 -14.781 -6.324 1 98.88 72 LYS A N 1
ATOM 588 C CA . LYS A 1 72 ? 3.906 -13.531 -5.961 1 98.88 72 LYS A CA 1
ATOM 589 C C . LYS A 1 72 ? 4.578 -12.883 -4.75 1 98.88 72 LYS A C 1
ATOM 591 O O . LYS A 1 72 ? 4.586 -13.461 -3.662 1 98.88 72 LYS A O 1
ATOM 596 N N . PHE A 1 73 ? 5.188 -11.695 -4.926 1 98.81 73 PHE A N 1
ATOM 597 C CA . PHE A 1 73 ? 5.852 -10.977 -3.848 1 98.81 73 PHE A CA 1
ATOM 598 C C . PHE A 1 73 ? 4.887 -10.016 -3.162 1 98.81 73 PHE A C 1
ATOM 600 O O . PHE A 1 73 ? 4.34 -9.117 -3.801 1 98.81 73 PHE A O 1
ATOM 607 N N . GLN A 1 74 ? 4.652 -10.266 -1.888 1 98.56 74 GLN A N 1
ATOM 608 C CA . GLN A 1 74 ? 3.828 -9.359 -1.096 1 98.56 74 GLN A CA 1
ATOM 609 C C . GLN A 1 74 ? 4.605 -8.102 -0.714 1 98.56 74 GLN A C 1
ATOM 611 O O . GLN A 1 74 ? 5.562 -8.164 0.059 1 98.56 74 GLN A O 1
ATOM 616 N N . ALA A 1 75 ? 4.148 -6.957 -1.127 1 98.5 75 ALA A N 1
ATOM 617 C CA . ALA A 1 75 ? 4.863 -5.688 -1.043 1 98.5 75 ALA A CA 1
ATOM 618 C C . ALA A 1 75 ? 5.16 -5.32 0.407 1 98.5 75 ALA A C 1
ATOM 620 O O . ALA A 1 75 ? 6.238 -4.801 0.716 1 98.5 75 ALA A O 1
ATOM 621 N N . ALA A 1 76 ? 4.266 -5.566 1.309 1 98.56 76 ALA A N 1
ATOM 622 C CA . ALA A 1 76 ? 4.352 -5.117 2.695 1 98.56 76 ALA A CA 1
ATOM 623 C C . ALA A 1 76 ? 5.582 -5.699 3.385 1 98.56 76 ALA A C 1
ATOM 625 O O . ALA A 1 76 ? 6.188 -5.051 4.242 1 98.56 76 ALA A O 1
ATOM 626 N N . PHE A 1 77 ? 5.957 -6.895 2.994 1 98.5 77 PHE A N 1
ATOM 627 C CA . PHE A 1 77 ? 7.031 -7.605 3.674 1 98.5 77 PHE A CA 1
ATOM 628 C C . PHE A 1 77 ? 8.391 -7.137 3.174 1 98.5 77 PHE A C 1
ATOM 630 O O . PHE A 1 77 ? 9.43 -7.531 3.713 1 98.5 77 PHE A O 1
ATOM 637 N N . PHE A 1 78 ? 8.383 -6.273 2.209 1 98.44 78 PHE A N 1
ATOM 638 C CA . PHE A 1 78 ? 9.586 -5.578 1.772 1 98.44 78 PHE A CA 1
ATOM 639 C C . PHE A 1 78 ? 9.57 -4.121 2.223 1 98.44 78 PHE A C 1
ATOM 641 O O . PHE A 1 78 ? 10.562 -3.613 2.734 1 98.44 78 PHE A O 1
ATOM 648 N N . GLU A 1 79 ? 8.398 -3.471 2.107 1 98.12 79 GLU A N 1
ATOM 649 C CA . GLU A 1 79 ? 8.273 -2.074 2.516 1 98.12 79 GLU A CA 1
ATOM 650 C C . GLU A 1 79 ? 8.562 -1.905 4.004 1 98.12 79 GLU A C 1
ATOM 652 O O . GLU A 1 79 ? 9.07 -0.87 4.43 1 98.12 79 GLU A O 1
ATOM 657 N N . GLN A 1 80 ? 8.266 -2.941 4.801 1 98 80 GLN A N 1
ATOM 658 C CA . GLN A 1 80 ? 8.477 -2.848 6.242 1 98 80 GLN A CA 1
ATOM 659 C C . GLN A 1 80 ? 9.953 -2.635 6.574 1 98 80 GLN A C 1
ATOM 661 O O . GLN A 1 80 ? 10.289 -2.221 7.684 1 98 80 GLN A O 1
ATOM 666 N N . TYR A 1 81 ? 10.844 -2.826 5.586 1 97.81 81 TYR A N 1
ATOM 667 C CA . TYR A 1 81 ? 12.273 -2.59 5.75 1 97.81 81 TYR A CA 1
ATOM 668 C C . TYR A 1 81 ? 12.734 -1.402 4.91 1 97.81 81 TYR A C 1
ATOM 670 O O . TYR A 1 81 ? 13.898 -1.318 4.527 1 97.81 81 TYR A O 1
ATOM 678 N N . SER A 1 82 ? 11.766 -0.516 4.535 1 96.31 82 SER A N 1
ATOM 679 C CA . SER A 1 82 ? 12.016 0.705 3.773 1 96.31 82 SER A CA 1
ATOM 680 C C . SER A 1 82 ? 12.648 0.394 2.42 1 96.31 82 SER A C 1
ATOM 682 O O . SER A 1 82 ? 12.281 -0.588 1.77 1 96.31 82 SER A O 1
ATOM 684 N N . TYR A 1 83 ? 13.531 1.302 1.922 1 97.88 83 TYR A N 1
ATOM 685 C CA . TYR A 1 83 ? 14.125 1.141 0.596 1 97.88 83 TYR A CA 1
ATOM 686 C C . TYR A 1 83 ? 15.102 -0.028 0.57 1 97.88 83 TYR A C 1
ATOM 688 O O . TYR A 1 83 ? 15.398 -0.572 -0.495 1 97.88 83 TYR A O 1
ATOM 696 N N . HIS A 1 84 ? 15.562 -0.542 1.751 1 98.12 84 HIS A N 1
ATOM 697 C CA . HIS A 1 84 ? 16.406 -1.723 1.807 1 98.12 84 HIS A CA 1
ATOM 698 C C . HIS A 1 84 ? 15.656 -2.971 1.36 1 98.12 84 HIS A C 1
ATOM 700 O O . HIS A 1 84 ? 16.188 -3.785 0.604 1 98.12 84 HIS A O 1
ATOM 706 N N . GLY A 1 85 ? 14.414 -3.084 1.891 1 98.19 85 GLY A N 1
ATOM 707 C CA . GLY A 1 85 ? 13.578 -4.199 1.478 1 98.19 85 GLY A CA 1
ATOM 708 C C . GLY A 1 85 ? 13.227 -4.168 0.001 1 98.19 85 GLY A C 1
ATOM 709 O O . GLY A 1 85 ? 13.203 -5.211 -0.659 1 98.19 85 GLY A O 1
ATOM 710 N N . PHE A 1 86 ? 13.008 -2.967 -0.509 1 98.06 86 PHE A N 1
ATOM 711 C CA . PHE A 1 86 ? 12.656 -2.818 -1.917 1 98.06 86 PHE A CA 1
ATOM 712 C C . PHE A 1 86 ? 13.844 -3.174 -2.807 1 98.06 86 PHE A C 1
ATOM 714 O O . PHE A 1 86 ? 13.664 -3.678 -3.918 1 98.06 86 PHE A O 1
ATOM 721 N N . GLU A 1 87 ? 15.008 -2.869 -2.344 1 98.44 87 GLU A N 1
ATOM 722 C CA . GLU A 1 87 ? 16.203 -3.277 -3.076 1 98.44 87 GLU A CA 1
ATOM 723 C C . GLU A 1 87 ? 16.281 -4.797 -3.205 1 98.44 87 GLU A C 1
ATOM 725 O O . GLU A 1 87 ? 16.594 -5.316 -4.273 1 98.44 87 GLU A O 1
ATOM 730 N N . VAL A 1 88 ? 15.969 -5.473 -2.105 1 98.62 88 VAL A N 1
ATOM 731 C CA . VAL A 1 88 ? 15.953 -6.934 -2.115 1 98.62 88 VAL A CA 1
ATOM 732 C C . VAL A 1 88 ? 14.883 -7.43 -3.086 1 98.62 88 VAL A C 1
ATOM 734 O O . VAL A 1 88 ? 15.125 -8.359 -3.861 1 98.62 88 VAL A O 1
ATOM 737 N N . LEU A 1 89 ? 13.711 -6.797 -3.025 1 98.62 89 LEU A N 1
ATOM 738 C CA . LEU A 1 89 ? 12.617 -7.145 -3.928 1 98.62 89 LEU A CA 1
ATOM 739 C C . LEU A 1 89 ? 13.055 -7.012 -5.383 1 98.62 89 LEU A C 1
ATOM 741 O O . LEU A 1 89 ? 12.711 -7.859 -6.215 1 98.62 89 LEU A O 1
ATOM 745 N N . HIS A 1 90 ? 13.734 -5.902 -5.617 1 97.62 90 HIS A N 1
ATOM 746 C CA . HIS A 1 90 ? 14.219 -5.633 -6.965 1 97.62 90 HIS A CA 1
ATOM 747 C C . HIS A 1 90 ? 15.109 -6.77 -7.469 1 97.62 90 HIS A C 1
ATOM 749 O O . HIS A 1 90 ? 14.914 -7.266 -8.578 1 97.62 90 HIS A O 1
ATOM 755 N N . LYS A 1 91 ? 16.047 -7.203 -6.707 1 97.88 91 LYS A N 1
ATOM 756 C CA . LYS A 1 91 ? 16.953 -8.281 -7.062 1 97.88 91 LYS A CA 1
ATOM 757 C C . LYS A 1 91 ? 16.219 -9.609 -7.211 1 97.88 91 LYS A C 1
ATOM 759 O O . LYS A 1 91 ? 16.516 -10.391 -8.117 1 97.88 91 LYS A O 1
ATOM 764 N N . LEU A 1 92 ? 15.258 -9.852 -6.352 1 98.69 92 LEU A N 1
ATOM 765 C CA . LEU A 1 92 ? 14.5 -11.102 -6.387 1 98.69 92 LEU A CA 1
ATOM 766 C C . LEU A 1 92 ? 13.609 -11.156 -7.621 1 98.69 92 LEU A C 1
ATOM 768 O O . LEU A 1 92 ? 13.391 -12.234 -8.18 1 98.69 92 LEU A O 1
ATOM 772 N N . CYS A 1 93 ? 13.055 -10.016 -7.965 1 97.94 93 CYS A N 1
ATOM 773 C CA . CYS A 1 93 ? 12.266 -9.953 -9.188 1 97.94 93 CYS A CA 1
ATOM 774 C C . CYS A 1 93 ? 13.086 -10.391 -10.398 1 97.94 93 CYS A C 1
ATOM 776 O O . CYS A 1 93 ? 12.641 -11.227 -11.18 1 97.94 93 CYS A O 1
ATOM 778 N N . GLU A 1 94 ? 14.281 -9.859 -10.477 1 96.88 94 GLU A N 1
ATOM 779 C CA . GLU A 1 94 ? 15.172 -10.211 -11.578 1 96.88 94 GLU A CA 1
ATOM 780 C C . GLU A 1 94 ? 15.547 -11.688 -11.539 1 96.88 94 GLU A C 1
ATOM 782 O O . GLU A 1 94 ? 15.547 -12.359 -12.57 1 96.88 94 GLU A O 1
ATOM 787 N N . TYR A 1 95 ? 15.836 -12.141 -10.406 1 98.19 95 TYR A N 1
ATOM 788 C CA . TYR A 1 95 ? 16.219 -13.539 -10.227 1 98.19 95 TYR A CA 1
ATOM 789 C C . TYR A 1 95 ? 15.086 -14.469 -10.672 1 98.19 95 TYR A C 1
ATOM 791 O O . TYR A 1 95 ? 15.328 -15.438 -11.398 1 98.19 95 TYR A O 1
ATOM 799 N N . THR A 1 96 ? 13.898 -14.188 -10.211 1 98.31 96 THR A N 1
ATOM 800 C CA . THR A 1 96 ? 12.734 -15.016 -10.5 1 98.31 96 THR A CA 1
ATOM 801 C C . THR A 1 96 ? 12.422 -15.008 -11.992 1 98.31 96 THR A C 1
ATOM 803 O O . THR A 1 96 ? 12.062 -16.047 -12.562 1 98.31 96 THR A O 1
ATOM 806 N N . LYS A 1 97 ? 12.547 -13.875 -12.602 1 96.19 97 LYS A N 1
ATOM 807 C CA . LYS A 1 97 ? 12.344 -13.766 -14.039 1 96.19 97 LYS A CA 1
ATOM 808 C C . LYS A 1 97 ? 13.344 -14.625 -14.812 1 96.19 97 LYS A C 1
ATOM 810 O O . LYS A 1 97 ? 13 -15.227 -15.828 1 96.19 97 LYS A O 1
ATOM 815 N N . ASN A 1 98 ? 14.555 -14.594 -14.359 1 96.69 98 ASN A N 1
ATOM 816 C CA . ASN A 1 98 ? 15.602 -15.391 -15 1 96.69 98 ASN A CA 1
ATOM 817 C C . ASN A 1 98 ? 15.305 -16.875 -14.914 1 96.69 98 ASN A C 1
ATOM 819 O O . ASN A 1 98 ? 15.805 -17.672 -15.719 1 96.69 98 ASN A O 1
ATOM 823 N N . LYS A 1 99 ? 14.484 -17.234 -14.008 1 96.88 99 LYS A N 1
ATOM 824 C CA . LYS A 1 99 ? 14.062 -18.625 -13.867 1 96.88 99 LYS A CA 1
ATOM 825 C C . LYS A 1 99 ? 12.852 -18.922 -14.758 1 96.88 99 LYS A C 1
ATOM 827 O O . LYS A 1 99 ? 12.328 -20.047 -14.742 1 96.88 99 LYS A O 1
ATOM 832 N N . LYS A 1 100 ? 12.375 -17.906 -15.43 1 95.69 100 LYS A N 1
ATOM 833 C CA . LYS A 1 100 ? 11.266 -18 -16.375 1 95.69 100 LYS A CA 1
ATOM 834 C C . LYS A 1 100 ? 9.953 -18.297 -15.648 1 95.69 100 LYS A C 1
ATOM 836 O O . LYS A 1 100 ? 9.109 -19.031 -16.156 1 95.69 100 LYS A O 1
ATOM 841 N N . LEU A 1 101 ? 9.875 -17.875 -14.406 1 98.06 101 LEU A N 1
ATOM 842 C CA . LEU A 1 101 ? 8.641 -17.938 -13.633 1 98.06 101 LEU A CA 1
ATOM 843 C C . LEU A 1 101 ? 7.848 -16.641 -13.797 1 98.06 101 LEU A C 1
ATOM 845 O O . LEU A 1 101 ? 8.43 -15.57 -14 1 98.06 101 LEU A O 1
ATOM 849 N N . VAL A 1 102 ? 6.523 -16.734 -13.758 1 98.19 102 VAL A N 1
ATOM 850 C CA . VAL A 1 102 ? 5.668 -15.555 -13.719 1 98.19 102 VAL A CA 1
ATOM 851 C C . VAL A 1 102 ? 5.879 -14.82 -12.398 1 98.19 102 VAL A C 1
ATOM 853 O O . VAL A 1 102 ? 5.859 -15.43 -11.328 1 98.19 102 VAL A O 1
ATOM 856 N N . VAL A 1 103 ? 6.129 -13.547 -12.469 1 98.69 103 VAL A N 1
ATOM 857 C CA . VAL A 1 103 ? 6.398 -12.766 -11.266 1 98.69 103 VAL A CA 1
ATOM 858 C C . VAL A 1 103 ? 5.281 -11.75 -11.039 1 98.69 103 VAL A C 1
ATOM 860 O O . VAL A 1 103 ? 5.059 -10.867 -11.875 1 98.69 103 VAL A O 1
ATOM 863 N N . ILE A 1 104 ? 4.578 -11.828 -9.93 1 98.88 104 ILE A N 1
ATOM 864 C CA . ILE A 1 104 ? 3.438 -10.977 -9.625 1 98.88 104 ILE A CA 1
ATOM 865 C C . ILE A 1 104 ? 3.777 -10.062 -8.445 1 98.88 104 ILE A C 1
ATOM 867 O O . ILE A 1 104 ? 4.289 -10.531 -7.422 1 98.88 104 ILE A O 1
ATOM 871 N N . PHE A 1 105 ? 3.572 -8.766 -8.633 1 98.81 105 PHE A N 1
ATOM 872 C CA . PHE A 1 105 ? 3.691 -7.805 -7.547 1 98.81 105 PHE A CA 1
ATOM 873 C C . PHE A 1 105 ? 2.359 -7.637 -6.824 1 98.81 105 PHE A C 1
ATOM 875 O O . PHE A 1 105 ? 1.406 -7.098 -7.391 1 98.81 105 PHE A O 1
ATOM 882 N N . ASP A 1 106 ? 2.336 -8.109 -5.602 1 98.75 106 ASP A N 1
ATOM 883 C CA . ASP A 1 106 ? 1.135 -7.977 -4.781 1 98.75 106 ASP A CA 1
ATOM 884 C C . ASP A 1 106 ? 1.202 -6.727 -3.91 1 98.75 106 ASP A C 1
ATOM 886 O O . ASP A 1 106 ? 1.5 -6.809 -2.717 1 98.75 106 ASP A O 1
ATOM 890 N N . GLY A 1 107 ? 0.866 -5.637 -4.516 1 98.25 107 GLY A N 1
ATOM 891 C CA . GLY A 1 107 ? 0.917 -4.363 -3.818 1 98.25 107 GLY A CA 1
ATOM 892 C C . GLY A 1 107 ? -0.455 -3.77 -3.559 1 98.25 107 GLY A C 1
ATOM 893 O O . GLY A 1 107 ? -0.612 -2.914 -2.684 1 98.25 107 GLY A O 1
ATOM 894 N N . LYS A 1 108 ? -1.421 -4.199 -4.371 1 98.69 108 LYS A N 1
ATOM 895 C CA . LYS A 1 108 ? -2.783 -3.68 -4.293 1 98.69 108 LYS A CA 1
ATOM 896 C C . LYS A 1 108 ? -2.799 -2.158 -4.402 1 98.69 108 LYS A C 1
ATOM 898 O O . LYS A 1 108 ? -3.453 -1.479 -3.607 1 98.69 108 LYS A O 1
ATOM 903 N N . ARG A 1 109 ? -2.031 -1.61 -5.344 1 98.5 109 ARG A N 1
ATOM 904 C CA . ARG A 1 109 ? -1.898 -0.17 -5.535 1 98.5 109 ARG A CA 1
ATOM 905 C C . ARG A 1 109 ? -3.219 0.448 -5.984 1 98.5 109 ARG A C 1
ATOM 907 O O . ARG A 1 109 ? -4.027 -0.21 -6.641 1 98.5 109 ARG A O 1
ATOM 914 N N . ASN A 1 110 ? -3.418 1.647 -5.551 1 95.5 110 ASN A N 1
ATOM 915 C CA . ASN A 1 110 ? -4.637 2.387 -5.875 1 95.5 110 ASN A CA 1
ATOM 916 C C . ASN A 1 110 ? -4.402 3.895 -5.836 1 95.5 110 ASN A C 1
ATOM 918 O O . ASN A 1 110 ? -4.027 4.441 -4.797 1 95.5 110 ASN A O 1
ATOM 922 N N . ASP A 1 111 ? -4.547 4.543 -6.84 1 97.31 111 ASP A N 1
ATOM 923 C CA . ASP A 1 111 ? -4.559 5.996 -6.988 1 97.31 111 ASP A CA 1
ATOM 924 C C . ASP A 1 111 ? -5.219 6.406 -8.305 1 97.31 111 ASP A C 1
ATOM 926 O O . ASP A 1 111 ? -5.875 5.594 -8.953 1 97.31 111 ASP A O 1
ATOM 930 N N . ILE A 1 112 ? -5.125 7.727 -8.602 1 94.75 112 ILE A N 1
ATOM 931 C CA . ILE A 1 112 ? -5.824 8.18 -9.797 1 94.75 112 ILE A CA 1
ATOM 932 C C . ILE A 1 112 ? -4.859 8.945 -10.703 1 94.75 112 ILE A C 1
ATOM 934 O O . ILE A 1 112 ? -3.863 9.492 -10.234 1 94.75 112 ILE A O 1
ATOM 938 N N . SER A 1 113 ? -5.156 8.844 -11.945 1 90.75 113 SER A N 1
ATOM 939 C CA . SER A 1 113 ? -4.543 9.68 -12.984 1 90.75 113 SER A CA 1
ATOM 940 C C . SER A 1 113 ? -3.027 9.523 -12.992 1 90.75 113 SER A C 1
ATOM 942 O O . SER A 1 113 ? -2.512 8.414 -13.117 1 90.75 113 SER A O 1
ATOM 944 N N . SER A 1 114 ? -2.338 10.633 -12.719 1 93.81 114 SER A N 1
ATOM 945 C CA . SER A 1 114 ? -0.883 10.641 -12.836 1 93.81 114 SER A CA 1
ATOM 946 C C . SER A 1 114 ? -0.239 9.727 -11.805 1 93.81 114 SER A C 1
ATOM 948 O O . SER A 1 114 ? 0.782 9.094 -12.078 1 93.81 114 SER A O 1
ATOM 950 N N . SER A 1 115 ? -0.89 9.641 -10.633 1 96.88 115 SER A N 1
ATOM 951 C CA . SER A 1 115 ? -0.349 8.758 -9.602 1 96.88 115 SER A CA 1
ATOM 952 C C . SER A 1 115 ? -0.537 7.293 -9.977 1 96.88 115 SER A C 1
ATOM 954 O O . SER A 1 115 ? 0.369 6.477 -9.781 1 96.88 115 SER A O 1
ATOM 956 N N . ALA A 1 116 ? -1.694 6.969 -10.539 1 98.06 116 ALA A N 1
ATOM 957 C CA . ALA A 1 116 ? -1.904 5.609 -11.031 1 98.06 116 ALA A CA 1
ATOM 958 C C . ALA A 1 116 ? -0.899 5.266 -12.133 1 98.06 116 ALA A C 1
ATOM 960 O O . ALA A 1 116 ? -0.373 4.152 -12.172 1 98.06 116 ALA A O 1
ATOM 961 N N . LYS A 1 117 ? -0.699 6.211 -13.039 1 97.81 117 LYS A N 1
ATOM 962 C CA . LYS A 1 117 ? 0.291 6.012 -14.094 1 97.81 117 LYS A CA 1
ATOM 963 C C . LYS A 1 117 ? 1.684 5.797 -13.508 1 97.81 117 LYS A C 1
ATOM 965 O O . LYS A 1 117 ? 2.459 4.984 -14.016 1 97.81 117 LYS A O 1
ATOM 970 N N . GLY A 1 118 ? 2.014 6.547 -12.453 1 98.19 118 GLY A N 1
ATOM 971 C CA . GLY A 1 118 ? 3.277 6.344 -11.766 1 98.19 118 GLY A CA 1
ATOM 972 C C . GLY A 1 118 ? 3.453 4.926 -11.25 1 98.19 118 GLY A C 1
ATOM 973 O O . GLY A 1 118 ? 4.523 4.332 -11.398 1 98.19 118 GLY A O 1
ATOM 974 N N . TYR A 1 119 ? 2.393 4.383 -10.641 1 98.44 119 TYR A N 1
ATOM 975 C CA . TYR A 1 119 ? 2.434 3.002 -10.172 1 98.44 119 TYR A CA 1
ATOM 976 C C . TYR A 1 119 ? 2.592 2.037 -11.344 1 98.44 119 TYR A C 1
ATOM 978 O O . TYR A 1 119 ? 3.373 1.086 -11.273 1 98.44 119 TYR A O 1
ATOM 986 N N . SER A 1 120 ? 1.812 2.283 -12.398 1 98.31 120 SER A N 1
ATOM 987 C CA . SER A 1 120 ? 1.898 1.41 -13.562 1 98.31 120 SER A CA 1
ATOM 988 C C . SER A 1 120 ? 3.299 1.429 -14.164 1 98.31 120 SER A C 1
ATOM 990 O O . SER A 1 120 ? 3.844 0.379 -14.516 1 98.31 120 SER A O 1
ATOM 992 N N . ASN A 1 121 ? 3.904 2.643 -14.281 1 98 121 ASN A N 1
ATOM 993 C CA . ASN A 1 121 ? 5.273 2.781 -14.766 1 98 121 ASN A CA 1
ATOM 994 C C . ASN A 1 121 ? 6.258 1.994 -13.906 1 98 121 ASN A C 1
ATOM 996 O O . ASN A 1 121 ? 7.164 1.345 -14.43 1 98 121 ASN A O 1
ATOM 1000 N N . ALA A 1 122 ? 6.023 2.031 -12.656 1 98.06 122 ALA A N 1
ATOM 1001 C CA . ALA A 1 122 ? 6.945 1.431 -11.695 1 98.06 122 ALA A CA 1
ATOM 1002 C C . ALA A 1 122 ? 7.012 -0.084 -11.867 1 98.06 122 ALA A C 1
ATOM 1004 O O . ALA A 1 122 ? 8.094 -0.673 -11.836 1 98.06 122 ALA A O 1
ATOM 1005 N N . TYR A 1 123 ? 5.852 -0.67 -12.062 1 98.25 123 TYR A N 1
ATOM 1006 C CA . TYR A 1 123 ? 5.812 -2.113 -11.859 1 98.25 123 TYR A CA 1
ATOM 1007 C C . TYR A 1 123 ? 5.559 -2.846 -13.172 1 98.25 123 TYR A C 1
ATOM 1009 O O . TYR A 1 123 ? 5.949 -4.004 -13.328 1 98.25 123 TYR A O 1
ATOM 1017 N N . LEU A 1 124 ? 4.922 -2.186 -14.156 1 97.5 124 LEU A N 1
ATOM 1018 C CA . LEU A 1 124 ? 4.539 -2.857 -15.398 1 97.5 124 LEU A CA 1
ATOM 1019 C C . LEU A 1 124 ? 5.254 -2.236 -16.594 1 97.5 124 LEU A C 1
ATOM 1021 O O . LEU A 1 124 ? 5.52 -2.918 -17.578 1 97.5 124 LEU A O 1
ATOM 1025 N N . GLY A 1 125 ? 5.539 -0.951 -16.453 1 97.06 125 GLY A N 1
ATOM 1026 C CA . GLY A 1 125 ? 5.918 -0.23 -17.656 1 97.06 125 GLY A CA 1
ATOM 1027 C C . GLY A 1 125 ? 7.297 0.399 -17.578 1 97.06 125 GLY A C 1
ATOM 1028 O O . GLY A 1 125 ? 8.266 -0.266 -17.203 1 97.06 125 GLY A O 1
ATOM 1029 N N . GLU A 1 126 ? 7.336 1.682 -18.094 1 97.62 126 GLU A N 1
ATOM 1030 C CA . GLU A 1 126 ? 8.578 2.443 -18.156 1 97.62 126 GLU A CA 1
ATOM 1031 C C . GLU A 1 126 ? 8.398 3.848 -17.594 1 97.62 126 GLU A C 1
ATOM 1033 O O . GLU A 1 126 ? 7.301 4.41 -17.656 1 97.62 126 GLU A O 1
ATOM 1038 N N . THR A 1 127 ? 9.453 4.352 -17.062 1 97.81 127 THR A N 1
ATOM 1039 C CA . THR A 1 127 ? 9.461 5.691 -16.5 1 97.81 127 THR A CA 1
ATOM 1040 C C . THR A 1 127 ? 10.383 6.613 -17.297 1 97.81 127 THR A C 1
ATOM 1042 O O . THR A 1 127 ? 11.531 6.27 -17.562 1 97.81 127 THR A O 1
ATOM 1045 N N . PRO A 1 128 ? 9.875 7.801 -17.672 1 96.38 128 PRO A N 1
ATOM 1046 C CA . PRO A 1 128 ? 10.766 8.773 -18.312 1 96.38 128 PRO A CA 1
ATOM 1047 C C . PRO A 1 128 ? 11.805 9.336 -17.344 1 96.38 128 PRO A C 1
ATOM 1049 O O . PRO A 1 128 ? 11.469 9.711 -16.219 1 96.38 128 PRO A O 1
ATOM 1052 N N . VAL A 1 129 ? 13.047 9.328 -17.719 1 96.88 129 VAL A N 1
ATOM 1053 C CA . VAL A 1 129 ? 14.164 9.875 -16.953 1 96.88 129 VAL A CA 1
ATOM 1054 C C . VAL A 1 129 ? 15.148 10.555 -17.906 1 96.88 129 VAL A C 1
ATOM 1056 O O . VAL A 1 129 ? 15.836 9.891 -18.672 1 96.88 129 VAL A O 1
ATOM 1059 N N . PHE A 1 130 ? 15.258 11.867 -17.828 1 95.75 130 PHE A N 1
ATOM 1060 C CA . PHE A 1 130 ? 16.188 12.68 -18.609 1 95.75 130 PHE A CA 1
ATOM 1061 C C . PHE A 1 130 ? 16.047 12.375 -20.094 1 95.75 130 PHE A C 1
ATOM 1063 O O . PHE A 1 130 ? 17.047 12.133 -20.781 1 95.75 130 PHE A O 1
ATOM 1070 N N . GLY A 1 131 ? 14.875 12.289 -20.531 1 92.56 131 GLY A N 1
ATOM 1071 C CA . GLY A 1 131 ? 14.609 12.125 -21.953 1 92.56 131 GLY A CA 1
ATOM 1072 C C . GLY A 1 131 ? 14.672 10.68 -22.422 1 92.56 131 GLY A C 1
ATOM 1073 O O . GLY A 1 131 ? 14.43 10.383 -23.594 1 92.56 131 GLY A O 1
ATOM 1074 N N . LYS A 1 132 ? 14.977 9.797 -21.594 1 95.25 132 LYS A N 1
ATOM 1075 C CA . LYS A 1 132 ? 14.984 8.367 -21.891 1 95.25 132 LYS A CA 1
ATOM 1076 C C . LYS A 1 132 ? 13.867 7.645 -21.125 1 95.25 132 LYS A C 1
ATOM 1078 O O . LYS A 1 132 ? 13.18 8.25 -20.297 1 95.25 132 LYS A O 1
ATOM 1083 N N . LYS A 1 133 ? 13.594 6.434 -21.484 1 96.12 133 LYS A N 1
ATOM 1084 C CA . LYS A 1 133 ? 12.648 5.582 -20.781 1 96.12 133 LYS A CA 1
ATOM 1085 C C . LYS A 1 133 ? 13.367 4.422 -20.094 1 96.12 133 LYS A C 1
ATOM 1087 O O . LYS A 1 133 ? 14.141 3.701 -20.719 1 96.12 133 LYS A O 1
ATOM 1092 N N . MET A 1 134 ? 13.117 4.301 -18.875 1 96.19 134 MET A N 1
ATOM 1093 C CA . MET A 1 134 ? 13.773 3.252 -18.094 1 96.19 134 MET A CA 1
ATOM 1094 C C . MET A 1 134 ? 12.75 2.314 -17.469 1 96.19 134 MET A C 1
ATOM 1096 O O . MET A 1 134 ? 11.703 2.76 -17 1 96.19 134 MET A O 1
ATOM 1100 N N . ARG A 1 135 ? 13.062 1.041 -17.5 1 95.5 135 ARG A N 1
ATOM 1101 C CA . ARG A 1 135 ? 12.281 0.045 -16.766 1 95.5 135 ARG A CA 1
ATOM 1102 C C . ARG A 1 135 ? 12.945 -0.289 -15.43 1 95.5 135 ARG A C 1
ATOM 1104 O O . ARG A 1 135 ? 14.07 -0.789 -15.398 1 95.5 135 ARG A O 1
ATOM 1111 N N . PHE A 1 136 ? 12.25 -0.048 -14.328 1 93.81 136 PHE A N 1
ATOM 1112 C CA . PHE A 1 136 ? 12.852 -0.255 -13.016 1 93.81 136 PHE A CA 1
ATOM 1113 C C . PHE A 1 136 ? 12.5 -1.636 -12.477 1 93.81 136 PHE A C 1
ATOM 1115 O O . PHE A 1 136 ? 13.383 -2.365 -12.008 1 93.81 136 PHE A O 1
ATOM 1122 N N . PHE A 1 137 ? 11.219 -1.951 -12.406 1 93.94 137 PHE A N 1
ATOM 1123 C CA . PHE A 1 137 ? 10.789 -3.316 -12.117 1 93.94 137 PHE A CA 1
ATOM 1124 C C . PHE A 1 137 ? 10.273 -4 -13.375 1 93.94 137 PHE A C 1
ATOM 1126 O O . PHE A 1 137 ? 9.859 -3.332 -14.32 1 93.94 137 PHE A O 1
ATOM 1133 N N . GLU A 1 138 ? 10.359 -5.332 -13.344 1 89.88 138 GLU A N 1
ATOM 1134 C CA . GLU A 1 138 ? 9.82 -6.09 -14.469 1 89.88 138 GLU A CA 1
ATOM 1135 C C . GLU A 1 138 ? 8.867 -7.18 -13.992 1 89.88 138 GLU A C 1
ATOM 1137 O O . GLU A 1 138 ? 9.047 -8.359 -14.305 1 89.88 138 GLU A O 1
ATOM 1142 N N . PHE A 1 139 ? 7.898 -6.766 -13.32 1 98.31 139 PHE A N 1
ATOM 1143 C CA . PHE A 1 139 ? 6.879 -7.727 -12.914 1 98.31 139 PHE A CA 1
ATOM 1144 C C . PHE A 1 139 ? 5.984 -8.094 -14.094 1 98.31 139 PHE A C 1
ATOM 1146 O O . PHE A 1 139 ? 5.875 -7.34 -15.062 1 98.31 139 PHE A O 1
ATOM 1153 N N . ASP A 1 140 ? 5.418 -9.289 -14.062 1 98.44 140 ASP A N 1
ATOM 1154 C CA . ASP A 1 140 ? 4.527 -9.727 -15.133 1 98.44 140 ASP A CA 1
ATOM 1155 C C . ASP A 1 140 ? 3.094 -9.266 -14.883 1 98.44 140 ASP A C 1
ATOM 1157 O O . ASP A 1 140 ? 2.303 -9.133 -15.82 1 98.44 140 ASP A O 1
ATOM 1161 N N . ALA A 1 141 ? 2.785 -9.047 -13.633 1 98.81 141 ALA A N 1
ATOM 1162 C CA . ALA A 1 141 ? 1.44 -8.625 -13.242 1 98.81 141 ALA A CA 1
ATOM 1163 C C . ALA A 1 141 ? 1.456 -7.914 -11.891 1 98.81 141 ALA A C 1
ATOM 1165 O O . ALA A 1 141 ? 2.441 -7.992 -11.156 1 98.81 141 ALA A O 1
ATOM 1166 N N . ILE A 1 142 ? 0.361 -7.188 -11.586 1 98.88 142 ILE A N 1
ATOM 1167 C CA . ILE A 1 142 ? 0.231 -6.461 -10.328 1 98.88 142 ILE A CA 1
ATOM 1168 C C . ILE A 1 142 ? -1.204 -6.566 -9.812 1 98.88 142 ILE A C 1
ATOM 1170 O O . ILE A 1 142 ? -2.139 -6.738 -10.602 1 98.88 142 ILE A O 1
ATOM 1174 N N . THR A 1 143 ? -1.368 -6.582 -8.523 1 98.88 143 THR A N 1
ATOM 1175 C CA . THR A 1 143 ? -2.699 -6.469 -7.941 1 98.88 143 THR A CA 1
ATOM 1176 C C . THR A 1 143 ? -3.062 -5.008 -7.691 1 98.88 143 THR A C 1
ATOM 1178 O O . THR A 1 143 ? -2.207 -4.207 -7.309 1 98.88 143 THR A O 1
ATOM 1181 N N . THR A 1 144 ? -4.332 -4.633 -7.887 1 98.75 144 THR A N 1
ATOM 1182 C CA . THR A 1 144 ? -4.805 -3.266 -7.684 1 98.75 144 THR A CA 1
ATOM 1183 C C . THR A 1 144 ? -6.141 -3.258 -6.949 1 98.75 144 THR A C 1
ATOM 1185 O O . THR A 1 144 ? -6.848 -4.27 -6.926 1 98.75 144 THR A O 1
ATOM 1188 N N . ASN A 1 145 ? -6.402 -2.16 -6.285 1 98.69 145 ASN A N 1
ATOM 1189 C CA . ASN A 1 145 ? -7.676 -1.912 -5.617 1 98.69 145 ASN A CA 1
ATOM 1190 C C . ASN A 1 145 ? -8.625 -1.11 -6.5 1 98.69 145 ASN A C 1
ATOM 1192 O O . ASN A 1 145 ? -8.227 -0.115 -7.105 1 98.69 145 ASN A O 1
ATOM 1196 N N . PRO A 1 146 ? -9.867 -1.489 -6.656 1 98.44 146 PRO A N 1
ATOM 1197 C CA . PRO A 1 146 ? -10.789 -0.864 -7.605 1 98.44 146 PRO A CA 1
ATOM 1198 C C . PRO A 1 146 ? -11.5 0.354 -7.02 1 98.44 146 PRO A C 1
ATOM 1200 O O . PRO A 1 146 ? -12.172 1.089 -7.746 1 98.44 146 PRO A O 1
ATOM 1203 N N . TYR A 1 147 ? -11.383 0.684 -5.754 1 98.31 147 TYR A N 1
ATOM 1204 C CA . TYR A 1 147 ? -12.273 1.537 -4.98 1 98.31 147 TYR A CA 1
ATOM 1205 C C . TYR A 1 147 ? -12.391 2.918 -5.613 1 98.31 147 TYR A C 1
ATOM 1207 O O . TYR A 1 147 ? -13.445 3.557 -5.531 1 98.31 147 TYR A O 1
ATOM 1215 N N . LEU A 1 148 ? -11.367 3.375 -6.312 1 98.25 148 LEU A N 1
ATOM 1216 C CA . LEU A 1 148 ? -11.352 4.742 -6.816 1 98.25 148 LEU A CA 1
ATOM 1217 C C . LEU A 1 148 ? -12.008 4.82 -8.195 1 98.25 148 LEU A C 1
ATOM 1219 O O . LEU A 1 148 ? -12.195 5.91 -8.734 1 98.25 148 LEU A O 1
ATOM 1223 N N . GLY A 1 149 ? -12.281 3.662 -8.82 1 98.19 149 GLY A N 1
ATOM 1224 C CA . GLY A 1 149 ? -12.961 3.662 -10.102 1 98.19 149 GLY A CA 1
ATOM 1225 C C . GLY A 1 149 ? -12.008 3.59 -11.281 1 98.19 149 GLY A C 1
ATOM 1226 O O . GLY A 1 149 ? -10.812 3.338 -11.102 1 98.19 149 GLY A O 1
ATOM 1227 N N . GLN A 1 150 ? -12.523 3.855 -12.422 1 97.81 150 GLN A N 1
ATOM 1228 C CA . GLN A 1 150 ? -11.828 3.65 -13.688 1 97.81 150 GLN A CA 1
ATOM 1229 C C . GLN A 1 150 ? -10.562 4.496 -13.766 1 97.81 150 GLN A C 1
ATOM 1231 O O . GLN A 1 150 ? -9.555 4.074 -14.336 1 97.81 150 GLN A O 1
ATOM 1236 N N . ASP A 1 151 ? -10.57 5.664 -13.18 1 97.38 151 ASP A N 1
ATOM 1237 C CA . ASP A 1 151 ? -9.406 6.551 -13.203 1 97.38 151 ASP A CA 1
ATOM 1238 C C . ASP A 1 151 ? -8.211 5.902 -12.516 1 97.38 151 ASP A C 1
ATOM 1240 O O . ASP A 1 151 ? -7.062 6.242 -12.805 1 97.38 151 ASP A O 1
ATOM 1244 N N . GLY A 1 152 ? -8.531 4.965 -11.625 1 97.62 152 GLY A N 1
ATOM 1245 C CA . GLY A 1 152 ? -7.461 4.309 -10.891 1 97.62 152 GLY A CA 1
ATOM 1246 C C . GLY A 1 152 ? -7.051 2.977 -11.492 1 97.62 152 GLY A C 1
ATOM 1247 O O . GLY A 1 152 ? -6.152 2.309 -10.977 1 97.62 152 GLY A O 1
ATOM 1248 N N . ILE A 1 153 ? -7.676 2.541 -12.633 1 98.38 153 ILE A N 1
ATOM 1249 C CA . ILE A 1 153 ? -7.434 1.226 -13.211 1 98.38 153 ILE A CA 1
ATOM 1250 C C . ILE A 1 153 ? -6.945 1.38 -14.648 1 98.38 153 ILE A C 1
ATOM 1252 O O . ILE A 1 153 ? -6.066 0.636 -15.094 1 98.38 153 ILE A O 1
ATOM 1256 N N . LYS A 1 154 ? -7.391 2.334 -15.344 1 97.69 154 LYS A N 1
ATOM 1257 C CA . LYS A 1 154 ? -7.16 2.52 -16.766 1 97.69 154 LYS A CA 1
ATOM 1258 C C . LYS A 1 154 ? -5.668 2.639 -17.078 1 97.69 154 LYS A C 1
ATOM 1260 O O . LYS A 1 154 ? -5.176 2.037 -18.031 1 97.69 154 LYS A O 1
ATOM 1265 N N . PRO A 1 155 ? -4.914 3.426 -16.266 1 97.81 155 PRO A N 1
ATOM 1266 C CA . PRO A 1 155 ? -3.484 3.52 -16.562 1 97.81 155 PRO A CA 1
ATOM 1267 C C . PRO A 1 155 ? -2.781 2.164 -16.516 1 97.81 155 PRO A C 1
ATOM 1269 O O . PRO A 1 155 ? -1.846 1.923 -17.281 1 97.81 155 PRO A O 1
ATOM 1272 N N . PHE A 1 156 ? -3.219 1.258 -15.664 1 98.19 156 PHE A N 1
ATOM 1273 C CA . PHE A 1 156 ? -2.648 -0.082 -15.609 1 98.19 156 PHE A CA 1
ATOM 1274 C C . PHE A 1 156 ? -3.053 -0.896 -16.828 1 98.19 156 PHE A C 1
ATOM 1276 O O . PHE A 1 156 ? -2.223 -1.594 -17.422 1 98.19 156 PHE A O 1
ATOM 1283 N N . VAL A 1 157 ? -4.352 -0.804 -17.172 1 97.94 157 VAL A N 1
ATOM 1284 C CA . VAL A 1 157 ? -4.867 -1.558 -18.312 1 97.94 157 VAL A CA 1
ATOM 1285 C C . VAL A 1 157 ? -4.113 -1.158 -19.578 1 97.94 157 VAL A C 1
ATOM 1287 O O . VAL A 1 157 ? -3.76 -2.014 -20.406 1 97.94 157 VAL A O 1
ATOM 1290 N N . GLU A 1 158 ? -3.877 0.118 -19.703 1 97.12 158 GLU A N 1
ATOM 1291 C CA . GLU A 1 158 ? -3.152 0.624 -20.859 1 97.12 158 GLU A CA 1
ATOM 1292 C C . GLU A 1 158 ? -1.748 0.032 -20.938 1 97.12 158 GLU A C 1
ATOM 1294 O O . GLU A 1 158 ? -1.292 -0.366 -22.016 1 97.12 158 GLU A O 1
ATOM 1299 N N . ASP A 1 159 ? -1.071 -0.052 -19.844 1 95.56 159 ASP A N 1
ATOM 1300 C CA . ASP A 1 159 ? 0.275 -0.617 -19.828 1 95.56 159 ASP A CA 1
ATOM 1301 C C . ASP A 1 159 ? 0.236 -2.133 -20 1 95.56 159 ASP A C 1
ATOM 1303 O O . ASP A 1 159 ? 1.152 -2.721 -20.578 1 95.56 159 ASP A O 1
ATOM 1307 N N . CYS A 1 160 ? -0.838 -2.762 -19.484 1 95.75 160 CYS A N 1
ATOM 1308 C CA . CYS A 1 160 ? -1.003 -4.188 -19.75 1 95.75 160 CYS A CA 1
ATOM 1309 C C . CYS A 1 160 ? -1.068 -4.457 -21.25 1 95.75 160 CYS A C 1
ATOM 1311 O O . CYS A 1 160 ? -0.463 -5.414 -21.734 1 95.75 160 CYS A O 1
ATOM 1313 N N . GLU A 1 161 ? -1.817 -3.639 -21.922 1 95.69 161 GLU A N 1
ATOM 1314 C CA . GLU A 1 161 ? -1.929 -3.781 -23.375 1 95.69 161 GLU A CA 1
ATOM 1315 C C . GLU A 1 161 ? -0.597 -3.49 -24.047 1 95.69 161 GLU A C 1
ATOM 1317 O O . GLU A 1 161 ? -0.172 -4.238 -24.938 1 95.69 161 GLU A O 1
ATOM 1322 N N . ARG A 1 162 ? 0.034 -2.457 -23.672 1 95.19 162 ARG A N 1
ATOM 1323 C CA . ARG A 1 162 ? 1.242 -1.973 -24.328 1 95.19 162 ARG A CA 1
ATOM 1324 C C . ARG A 1 162 ? 2.412 -2.924 -24.094 1 95.19 162 ARG A C 1
ATOM 1326 O O . ARG A 1 162 ? 3.203 -3.176 -25.016 1 95.19 162 ARG A O 1
ATOM 1333 N N . PHE A 1 163 ? 2.496 -3.461 -22.859 1 95.94 163 PHE A N 1
ATOM 1334 C CA . PHE A 1 163 ? 3.691 -4.211 -22.5 1 95.94 163 PHE A CA 1
ATOM 1335 C C . PHE A 1 163 ? 3.359 -5.68 -22.266 1 95.94 163 PHE A C 1
ATOM 1337 O O . PHE A 1 163 ? 4.203 -6.445 -21.797 1 95.94 163 PHE A O 1
ATOM 1344 N N . LYS A 1 164 ? 2.113 -6.082 -22.531 1 96.12 164 LYS A N 1
ATOM 1345 C CA . LYS A 1 164 ? 1.646 -7.461 -22.422 1 96.12 164 LYS A CA 1
ATOM 1346 C C . LYS A 1 164 ? 1.815 -7.98 -21 1 96.12 164 LYS A C 1
ATOM 1348 O O . LYS A 1 164 ? 2.404 -9.039 -20.781 1 96.12 164 LYS A O 1
ATOM 1353 N N . LYS A 1 165 ? 1.356 -7.168 -20.109 1 97.75 165 LYS A N 1
ATOM 1354 C CA . LYS A 1 165 ? 1.405 -7.465 -18.688 1 97.75 165 LYS A CA 1
ATOM 1355 C C . LYS A 1 165 ? 0.019 -7.812 -18.156 1 97.75 165 LYS A C 1
ATOM 1357 O O . LYS A 1 165 ? -0.973 -7.73 -18.875 1 97.75 165 LYS A O 1
ATOM 1362 N N . GLY A 1 166 ? -0.033 -8.266 -16.906 1 98.62 166 GLY A N 1
ATOM 1363 C CA . GLY A 1 166 ? -1.295 -8.664 -16.312 1 98.62 166 GLY A CA 1
ATOM 1364 C C . GLY A 1 166 ? -1.715 -7.773 -15.156 1 98.62 166 GLY A C 1
ATOM 1365 O O . GLY A 1 166 ? -0.877 -7.109 -14.539 1 98.62 166 GLY A O 1
ATOM 1366 N N . LEU A 1 167 ? -2.984 -7.73 -14.938 1 98.75 167 LEU A N 1
ATOM 1367 C CA . LEU A 1 167 ? -3.596 -6.996 -13.844 1 98.75 167 LEU A CA 1
ATOM 1368 C C . LEU A 1 167 ? -4.598 -7.867 -13.086 1 98.75 167 LEU A C 1
ATOM 1370 O O . LEU A 1 167 ? -5.43 -8.531 -13.703 1 98.75 167 LEU A O 1
ATOM 1374 N N . PHE A 1 168 ? -4.445 -7.957 -11.789 1 98.94 168 PHE A N 1
ATOM 1375 C CA . PHE A 1 168 ? -5.441 -8.609 -10.953 1 98.94 168 PHE A CA 1
ATOM 1376 C C . PHE A 1 168 ? -6.117 -7.602 -10.031 1 98.94 168 PHE A C 1
ATOM 1378 O O . PHE A 1 168 ? -5.465 -7.012 -9.164 1 98.94 168 PHE A O 1
ATOM 1385 N N . VAL A 1 169 ? -7.418 -7.418 -10.188 1 98.88 169 VAL A N 1
ATOM 1386 C CA . VAL A 1 169 ? -8.188 -6.441 -9.422 1 98.88 169 VAL A CA 1
ATOM 1387 C C . VAL A 1 169 ? -8.852 -7.129 -8.227 1 98.88 169 VAL A C 1
ATOM 1389 O O . VAL A 1 169 ? -9.367 -8.242 -8.352 1 98.88 169 VAL A O 1
ATOM 1392 N N . LEU A 1 170 ? -8.789 -6.531 -7.074 1 98.88 170 LEU A N 1
ATOM 1393 C CA . LEU A 1 170 ? -9.484 -7.062 -5.906 1 98.88 170 LEU A CA 1
ATOM 1394 C C . LEU A 1 170 ? -10.992 -7.051 -6.129 1 98.88 170 LEU A C 1
ATOM 1396 O O . LEU A 1 170 ? -11.586 -5.992 -6.344 1 98.88 170 LEU A O 1
ATOM 1400 N N . VAL A 1 171 ? -11.617 -8.234 -6.07 1 98.81 171 VAL A N 1
ATOM 1401 C CA . VAL A 1 171 ? -13.055 -8.297 -6.27 1 98.81 171 VAL A CA 1
ATOM 1402 C C . VAL A 1 171 ? -13.734 -8.812 -5.004 1 98.81 171 VAL A C 1
ATOM 1404 O O . VAL A 1 171 ? -14.414 -8.055 -4.301 1 98.81 171 VAL A O 1
ATOM 1407 N N . LYS A 1 172 ? -13.406 -10 -4.625 1 98.69 172 LYS A N 1
ATOM 1408 C CA . LYS A 1 172 ? -13.898 -10.617 -3.396 1 98.69 172 LYS A CA 1
ATOM 1409 C C . LYS A 1 172 ? -12.773 -11.328 -2.65 1 98.69 172 LYS A C 1
ATOM 1411 O O . LYS A 1 172 ? -12.438 -12.469 -2.967 1 98.69 172 LYS A O 1
ATOM 1416 N N . THR A 1 173 ? -12.336 -10.688 -1.621 1 97.69 173 THR A N 1
ATOM 1417 C CA . THR A 1 173 ? -11.117 -11.164 -0.968 1 97.69 173 THR A CA 1
ATOM 1418 C C . THR A 1 173 ? -11.453 -12.188 0.113 1 97.69 173 THR A C 1
ATOM 1420 O O . THR A 1 173 ? -12.625 -12.422 0.413 1 97.69 173 THR A O 1
ATOM 1423 N N . SER A 1 174 ? -10.477 -12.812 0.685 1 95.69 174 SER A N 1
ATOM 1424 C CA . SER A 1 174 ? -10.656 -14.023 1.483 1 95.69 174 SER A CA 1
ATOM 1425 C C . SER A 1 174 ? -10.953 -13.68 2.939 1 95.69 174 SER A C 1
ATOM 1427 O O . SER A 1 174 ? -11.461 -14.523 3.686 1 95.69 174 SER A O 1
ATOM 1429 N N . ASN A 1 175 ? -10.625 -12.43 3.365 1 96.06 175 ASN A N 1
ATOM 1430 C CA . ASN A 1 175 ? -10.672 -12.094 4.781 1 96.06 175 ASN A CA 1
ATOM 1431 C C . ASN A 1 175 ? -12.109 -11.914 5.266 1 96.06 175 ASN A C 1
ATOM 1433 O O . ASN A 1 175 ? -12.969 -11.438 4.52 1 96.06 175 ASN A O 1
ATOM 1437 N N . PRO A 1 176 ? -12.398 -12.195 6.551 1 95.25 176 PRO A N 1
ATOM 1438 C CA . PRO A 1 176 ? -13.758 -12.125 7.094 1 95.25 176 PRO A CA 1
ATOM 1439 C C . PRO A 1 176 ? -14.383 -10.742 6.934 1 95.25 176 PRO A C 1
ATOM 1441 O O . PRO A 1 176 ? -15.555 -10.625 6.547 1 95.25 176 PRO A O 1
ATOM 1444 N N . SER A 1 177 ? -13.625 -9.719 7.105 1 97 177 SER A N 1
ATOM 1445 C CA . SER A 1 177 ? -14.195 -8.375 7.105 1 97 177 SER A CA 1
ATOM 1446 C C . SER A 1 177 ? -14.406 -7.867 5.684 1 97 177 SER A C 1
ATOM 1448 O O . SER A 1 177 ? -14.844 -6.73 5.484 1 97 177 SER A O 1
ATOM 1450 N N . SER A 1 178 ? -14.078 -8.734 4.707 1 96.75 178 SER A N 1
ATOM 1451 C CA . SER A 1 178 ? -14.461 -8.359 3.352 1 96.75 178 SER A CA 1
ATOM 1452 C C . SER A 1 178 ? -15.953 -8.055 3.268 1 96.75 178 SER A C 1
ATOM 1454 O O . SER A 1 178 ? -16.391 -7.281 2.406 1 96.75 178 SER A O 1
ATOM 1456 N N . ALA A 1 179 ? -16.719 -8.594 4.199 1 97.12 179 ALA A N 1
ATOM 1457 C CA . ALA A 1 179 ? -18.172 -8.422 4.223 1 97.12 179 ALA A CA 1
ATOM 1458 C C . ALA A 1 179 ? -18.547 -6.996 4.598 1 97.12 179 ALA A C 1
ATOM 1460 O O . ALA A 1 179 ? -19.688 -6.574 4.379 1 97.12 179 ALA A O 1
ATOM 1461 N N . ASP A 1 180 ? -17.578 -6.25 5.16 1 97.94 180 ASP A N 1
ATOM 1462 C CA . ASP A 1 180 ? -17.875 -4.867 5.539 1 97.94 180 ASP A CA 1
ATOM 1463 C C . ASP A 1 180 ? -18.344 -4.055 4.336 1 97.94 180 ASP A C 1
ATOM 1465 O O . ASP A 1 180 ? -19.188 -3.168 4.477 1 97.94 180 ASP A O 1
ATOM 1469 N N . PHE A 1 181 ? -17.766 -4.348 3.16 1 98.56 181 PHE A N 1
ATOM 1470 C CA . PHE A 1 181 ? -18.125 -3.553 1.99 1 98.56 181 PHE A CA 1
ATOM 1471 C C . PHE A 1 181 ? -18.453 -4.449 0.802 1 98.56 181 PHE A C 1
ATOM 1473 O O . PHE A 1 181 ? -19.453 -4.25 0.127 1 98.56 181 PHE A O 1
ATOM 1480 N N . GLN A 1 182 ? -17.703 -5.484 0.545 1 98.62 182 GLN A N 1
ATOM 1481 C CA . GLN A 1 182 ? -17.781 -6.27 -0.684 1 98.62 182 GLN A CA 1
ATOM 1482 C C . GLN A 1 182 ? -19.094 -7.043 -0.766 1 98.62 182 GLN A C 1
ATOM 1484 O O . GLN A 1 182 ? -19.562 -7.363 -1.859 1 98.62 182 GLN A O 1
ATOM 1489 N N . ASP A 1 183 ? -19.734 -7.305 0.392 1 98.25 183 ASP A N 1
ATOM 1490 C CA . ASP A 1 183 ? -20.984 -8.078 0.425 1 98.25 183 ASP A CA 1
ATOM 1491 C C . ASP A 1 183 ? -22.188 -7.16 0.526 1 98.25 183 ASP A C 1
ATOM 1493 O O . ASP A 1 183 ? -23.328 -7.637 0.64 1 98.25 183 ASP A O 1
ATOM 1497 N N . LEU A 1 184 ? -21.953 -5.867 0.54 1 98.38 184 LEU A N 1
ATOM 1498 C CA . LEU A 1 184 ? -23.094 -4.945 0.602 1 98.38 184 LEU A CA 1
ATOM 1499 C C . LEU A 1 184 ? -23.953 -5.055 -0.651 1 98.38 184 LEU A C 1
ATOM 1501 O O . LEU A 1 184 ? -23.438 -5.234 -1.754 1 98.38 184 LEU A O 1
ATOM 1505 N N . MET A 1 185 ? -25.25 -4.895 -0.427 1 97.88 185 MET A N 1
ATOM 1506 C CA . MET A 1 185 ? -26.188 -5 -1.539 1 97.88 185 MET A CA 1
ATOM 1507 C C . MET A 1 185 ? -26.391 -3.646 -2.217 1 97.88 185 MET A C 1
ATOM 1509 O O . MET A 1 185 ? -26.734 -2.662 -1.563 1 97.88 185 MET A O 1
ATOM 1513 N N . VAL A 1 186 ? -26 -3.557 -3.479 1 96.81 186 VAL A N 1
ATOM 1514 C CA . VAL A 1 186 ? -26.266 -2.436 -4.375 1 96.81 186 VAL A CA 1
ATOM 1515 C C . VAL A 1 186 ? -27.375 -2.809 -5.352 1 96.81 186 VAL A C 1
ATOM 1517 O O . VAL A 1 186 ? -27.141 -3.496 -6.344 1 96.81 186 VAL A O 1
ATOM 1520 N N . GLU A 1 187 ? -28.531 -2.266 -5.059 1 93 187 GLU A N 1
ATOM 1521 C CA . GLU A 1 187 ? -29.719 -2.729 -5.766 1 93 187 GLU A CA 1
ATOM 1522 C C . GLU A 1 187 ? -29.906 -4.234 -5.613 1 93 187 GLU A C 1
ATOM 1524 O O . GLU A 1 187 ? -30.062 -4.734 -4.5 1 93 187 GLU A O 1
ATOM 1529 N N . ASP A 1 188 ? -29.656 -5.012 -6.68 1 94.44 188 ASP A N 1
ATOM 1530 C CA . ASP A 1 188 ? -29.922 -6.445 -6.609 1 94.44 188 ASP A CA 1
ATOM 1531 C C . ASP A 1 188 ? -28.641 -7.254 -6.762 1 94.44 188 ASP A C 1
ATOM 1533 O O . ASP A 1 188 ? -28.672 -8.453 -7.02 1 94.44 188 ASP A O 1
ATOM 1537 N N . LYS A 1 189 ? -27.578 -6.582 -6.547 1 97.31 189 LYS A N 1
ATOM 1538 C CA . LYS A 1 189 ? -26.281 -7.238 -6.68 1 97.31 189 LYS A CA 1
ATOM 1539 C C . LYS A 1 189 ? -25.375 -6.922 -5.492 1 97.31 189 LYS A C 1
ATOM 1541 O O . LYS A 1 189 ? -25.516 -5.867 -4.867 1 97.31 189 LYS A O 1
ATOM 1546 N N . TYR A 1 190 ? -24.531 -7.887 -5.219 1 98.38 190 TYR A N 1
ATOM 1547 C CA . TYR A 1 190 ? -23.484 -7.559 -4.266 1 98.38 190 TYR A CA 1
ATOM 1548 C C . TYR A 1 190 ? -22.5 -6.555 -4.855 1 98.38 190 TYR A C 1
ATOM 1550 O O . TYR A 1 190 ? -22.281 -6.531 -6.07 1 98.38 190 TYR A O 1
ATOM 1558 N N . LEU A 1 191 ? -21.891 -5.754 -3.988 1 98.75 191 LEU A N 1
ATOM 1559 C CA . LEU A 1 191 ? -20.891 -4.805 -4.461 1 98.75 191 LEU A CA 1
ATOM 1560 C C . LEU A 1 191 ? -19.781 -5.523 -5.227 1 98.75 191 LEU A C 1
ATOM 1562 O O . LEU A 1 191 ? -19.281 -5.016 -6.238 1 98.75 191 LEU A O 1
ATOM 1566 N N . PHE A 1 192 ? -19.328 -6.719 -4.738 1 98.81 192 PHE A N 1
ATOM 1567 C CA . PHE A 1 192 ? -18.25 -7.43 -5.43 1 98.81 192 PHE A CA 1
ATOM 1568 C C . PHE A 1 192 ? -18.688 -7.82 -6.84 1 98.81 192 PHE A C 1
ATOM 1570 O O . PHE A 1 192 ? -17.844 -7.949 -7.734 1 98.81 192 PHE A O 1
ATOM 1577 N N . GLU A 1 193 ? -20 -8.039 -7.098 1 98.81 193 GLU A N 1
ATOM 1578 C CA . GLU A 1 193 ? -20.484 -8.328 -8.445 1 98.81 193 GLU A CA 1
ATOM 1579 C C . GLU A 1 193 ? -20.375 -7.098 -9.344 1 98.81 193 GLU A C 1
ATOM 1581 O O . GLU A 1 193 ? -20.031 -7.211 -10.523 1 98.81 193 GLU A O 1
ATOM 1586 N N . VAL A 1 194 ? -20.703 -5.926 -8.758 1 98.75 194 VAL A N 1
ATOM 1587 C CA . VAL A 1 194 ? -20.578 -4.672 -9.5 1 98.75 194 VAL A CA 1
ATOM 1588 C C . VAL A 1 194 ? -19.125 -4.453 -9.891 1 98.75 194 VAL A C 1
ATOM 1590 O O . VAL A 1 194 ? -18.828 -4.043 -11.016 1 98.75 194 VAL A O 1
ATOM 1593 N N . VAL A 1 195 ? -18.25 -4.742 -8.984 1 98.81 195 VAL A N 1
ATOM 1594 C CA . VAL A 1 195 ? -16.828 -4.621 -9.25 1 98.81 195 VAL A CA 1
ATOM 1595 C C . VAL A 1 195 ? -16.422 -5.602 -10.352 1 98.81 195 VAL A C 1
ATOM 1597 O O . VAL A 1 195 ? -15.664 -5.25 -11.258 1 98.81 195 VAL A O 1
ATOM 1600 N N . ALA A 1 196 ? -16.891 -6.844 -10.258 1 98.88 196 ALA A N 1
ATOM 1601 C CA . ALA A 1 196 ? -16.578 -7.852 -11.266 1 98.88 196 ALA A CA 1
ATOM 1602 C C . ALA A 1 196 ? -17.031 -7.406 -12.648 1 98.88 196 ALA A C 1
ATOM 1604 O O . ALA A 1 196 ? -16.344 -7.637 -13.641 1 98.88 196 ALA A O 1
ATOM 1605 N N . GLU A 1 197 ? -18.203 -6.777 -12.711 1 98.75 197 GLU A N 1
ATOM 1606 C CA . GLU A 1 197 ? -18.703 -6.262 -13.977 1 98.75 197 GLU A CA 1
ATOM 1607 C C . GLU A 1 197 ? -17.781 -5.191 -14.555 1 98.75 197 GLU A C 1
ATOM 1609 O O . GLU A 1 197 ? -17.547 -5.145 -15.758 1 98.75 197 GLU A O 1
ATOM 1614 N N . LYS A 1 198 ? -17.281 -4.348 -13.672 1 98.75 198 LYS A N 1
ATOM 1615 C CA . LYS A 1 198 ? -16.328 -3.338 -14.117 1 98.75 198 LYS A CA 1
ATOM 1616 C C . LYS A 1 198 ? -15.031 -3.982 -14.602 1 98.75 198 LYS A C 1
ATOM 1618 O O . LYS A 1 198 ? -14.445 -3.541 -15.586 1 98.75 198 LYS A O 1
ATOM 1623 N N . VAL A 1 199 ? -14.586 -5.008 -13.906 1 98.75 199 VAL A N 1
ATOM 1624 C CA . VAL A 1 199 ? -13.383 -5.723 -14.312 1 98.75 199 VAL A CA 1
ATOM 1625 C C . VAL A 1 199 ? -13.562 -6.273 -15.727 1 98.75 199 VAL A C 1
ATOM 1627 O O . VAL A 1 199 ? -12.648 -6.199 -16.547 1 98.75 199 VAL A O 1
ATOM 1630 N N . TYR A 1 200 ? -14.719 -6.859 -15.977 1 98.5 200 TYR A N 1
ATOM 1631 C CA . TYR A 1 200 ? -15.039 -7.367 -17.312 1 98.5 200 TYR A CA 1
ATOM 1632 C C . TYR A 1 200 ? -14.922 -6.262 -18.344 1 98.5 200 TYR A C 1
ATOM 1634 O O . TYR A 1 200 ? -14.297 -6.449 -19.391 1 98.5 200 TYR A O 1
ATOM 1642 N N . GLU A 1 201 ? -15.477 -5.102 -18.016 1 98.25 201 GLU A N 1
ATOM 1643 C CA . GLU A 1 201 ? -15.461 -3.961 -18.922 1 98.25 201 GLU A CA 1
ATOM 1644 C C . GLU A 1 201 ? -14.039 -3.469 -19.156 1 98.25 201 GLU A C 1
ATOM 1646 O O . GLU A 1 201 ? -13.648 -3.193 -20.297 1 98.25 201 GLU A O 1
ATOM 1651 N N . TRP A 1 202 ? -13.25 -3.383 -18.094 1 97.94 202 TRP A N 1
ATOM 1652 C CA . TRP A 1 202 ? -11.898 -2.844 -18.172 1 97.94 202 TRP A CA 1
ATOM 1653 C C . TRP A 1 202 ? -10.984 -3.775 -18.969 1 97.94 202 TRP A C 1
ATOM 1655 O O . TRP A 1 202 ? -10.031 -3.326 -19.609 1 97.94 202 TRP A O 1
ATOM 1665 N N . GLY A 1 203 ? -11.289 -5.105 -18.922 1 97 203 GLY A N 1
ATOM 1666 C CA . GLY A 1 203 ? -10.406 -6.082 -19.531 1 97 203 GLY A CA 1
ATOM 1667 C C . GLY A 1 203 ? -10.859 -6.508 -20.922 1 97 203 GLY A C 1
ATOM 1668 O O . GLY A 1 203 ? -10.242 -7.371 -21.547 1 97 203 GLY A O 1
ATOM 1669 N N . LYS A 1 204 ? -11.891 -5.91 -21.469 1 94.62 204 LYS A N 1
ATOM 1670 C CA . LYS A 1 204 ? -12.57 -6.395 -22.672 1 94.62 204 LYS A CA 1
ATOM 1671 C C . LYS A 1 204 ? -11.664 -6.289 -23.891 1 94.62 204 LYS A C 1
ATOM 1673 O O . LYS A 1 204 ? -11.797 -7.066 -24.844 1 94.62 204 LYS A O 1
ATOM 1678 N N . ASN A 1 205 ? -10.688 -5.34 -23.812 1 91.31 205 ASN A N 1
ATOM 1679 C CA . ASN A 1 205 ? -9.836 -5.133 -24.969 1 91.31 205 ASN A CA 1
ATOM 1680 C C . ASN A 1 205 ? -8.453 -5.754 -24.781 1 91.31 205 ASN A C 1
ATOM 1682 O O . ASN A 1 205 ? -7.555 -5.559 -25.594 1 91.31 205 ASN A O 1
ATOM 1686 N N . CYS A 1 206 ? -8.234 -6.449 -23.719 1 94.62 206 CYS A N 1
ATOM 1687 C CA . CYS A 1 206 ? -6.961 -7.086 -23.391 1 94.62 206 CYS A CA 1
ATOM 1688 C C . CYS A 1 206 ? -7.078 -8.602 -23.453 1 94.62 206 CYS A C 1
ATOM 1690 O O . CYS A 1 206 ? -6.73 -9.297 -22.5 1 94.62 206 CYS A O 1
ATOM 1692 N N . ILE A 1 207 ? -7.512 -9.117 -24.641 1 96.06 207 ILE A N 1
ATOM 1693 C CA . ILE A 1 207 ? -7.773 -10.547 -24.766 1 96.06 207 ILE A CA 1
ATOM 1694 C C . ILE A 1 207 ? -6.641 -11.211 -25.547 1 96.06 207 ILE A C 1
ATOM 1696 O O . ILE A 1 207 ? -6.27 -10.742 -26.625 1 96.06 207 ILE A O 1
ATOM 1700 N N . GLY A 1 208 ? -6.105 -12.297 -24.984 1 96.25 208 GLY A N 1
ATOM 1701 C CA . GLY A 1 208 ? -5.055 -13.047 -25.641 1 96.25 208 GLY A CA 1
ATOM 1702 C C . GLY A 1 208 ? -5.578 -14 -26.703 1 96.25 208 GLY A C 1
ATOM 1703 O O . GLY A 1 208 ? -6.789 -14.086 -26.922 1 96.25 208 GLY A O 1
ATOM 1704 N N . LYS A 1 209 ? -4.641 -14.703 -27.297 1 96.44 209 LYS A N 1
ATOM 1705 C CA . LYS A 1 209 ? -4.949 -15.633 -28.391 1 96.44 209 LYS A CA 1
ATOM 1706 C C . LYS A 1 209 ? -5.805 -16.797 -27.891 1 96.44 209 LYS A C 1
ATOM 1708 O O . LYS A 1 209 ? -6.629 -17.328 -28.625 1 96.44 209 LYS A O 1
ATOM 1713 N N . GLU A 1 210 ? -5.645 -17.109 -26.625 1 96.31 210 GLU A N 1
ATOM 1714 C CA . GLU A 1 210 ? -6.367 -18.25 -26.062 1 96.31 210 GLU A CA 1
ATOM 1715 C C . GLU A 1 210 ? -7.738 -17.828 -25.531 1 96.31 210 GLU A C 1
ATOM 1717 O O . GLU A 1 210 ? -8.469 -18.625 -24.953 1 96.31 210 GLU A O 1
ATOM 1722 N N . GLY A 1 211 ? -8.039 -16.547 -25.641 1 96.19 211 GLY A N 1
ATOM 1723 C CA . GLY A 1 211 ? -9.383 -16.078 -25.328 1 96.19 211 GLY A CA 1
ATOM 1724 C C . GLY A 1 211 ? -9.516 -15.523 -23.922 1 96.19 211 GLY A C 1
ATOM 1725 O O . GLY A 1 211 ? -10.609 -15.125 -23.516 1 96.19 211 GLY A O 1
ATOM 1726 N N . TYR A 1 212 ? -8.445 -15.445 -23.203 1 97.75 212 TYR A N 1
ATOM 1727 C CA . TYR A 1 212 ? -8.5 -14.922 -21.828 1 97.75 212 TYR A CA 1
ATOM 1728 C C . TYR A 1 212 ? -8.055 -13.461 -21.797 1 97.75 212 TYR A C 1
ATOM 1730 O O . TYR A 1 212 ? -7.176 -13.055 -22.547 1 97.75 212 TYR A O 1
ATOM 1738 N N . SER A 1 213 ? -8.672 -12.711 -20.891 1 98.12 213 SER A N 1
ATOM 1739 C CA . SER A 1 213 ? -8.289 -11.328 -20.625 1 98.12 213 SER A CA 1
ATOM 1740 C C . SER A 1 213 ? -7.016 -11.25 -19.797 1 98.12 213 SER A C 1
ATOM 1742 O O . SER A 1 213 ? -6.793 -12.078 -18.922 1 98.12 213 SER A O 1
ATOM 1744 N N . ASP A 1 214 ? -6.18 -10.211 -20.062 1 98.5 214 ASP A N 1
ATOM 1745 C CA . ASP A 1 214 ? -5.004 -9.93 -19.25 1 98.5 214 ASP A CA 1
ATOM 1746 C C . ASP A 1 214 ? -5.391 -9.258 -17.922 1 98.5 214 ASP A C 1
ATOM 1748 O O . ASP A 1 214 ? -4.547 -9.07 -17.047 1 98.5 214 ASP A O 1
ATOM 1752 N N . VAL A 1 215 ? -6.691 -8.906 -17.812 1 98.69 215 VAL A N 1
ATOM 1753 C CA . VAL A 1 215 ? -7.23 -8.32 -16.578 1 98.69 215 VAL A CA 1
ATOM 1754 C C . VAL A 1 215 ? -8.078 -9.352 -15.844 1 98.69 215 VAL A C 1
ATOM 1756 O O . VAL A 1 215 ? -9.094 -9.82 -16.359 1 98.69 215 VAL A O 1
ATOM 1759 N N . GLY A 1 216 ? -7.555 -9.758 -14.719 1 98.75 216 GLY A N 1
ATOM 1760 C CA . GLY A 1 216 ? -8.219 -10.766 -13.906 1 98.75 216 GLY A CA 1
ATOM 1761 C C . GLY A 1 216 ? -8.703 -10.227 -12.57 1 98.75 216 GLY A C 1
ATOM 1762 O O . GLY A 1 216 ? -8.797 -9.016 -12.383 1 98.75 216 GLY A O 1
ATOM 1763 N N . ALA A 1 217 ? -9.094 -11.156 -11.703 1 98.88 217 ALA A N 1
ATOM 1764 C CA . ALA A 1 217 ? -9.703 -10.789 -10.43 1 98.88 217 ALA A CA 1
ATOM 1765 C C . ALA A 1 217 ? -9.062 -11.562 -9.273 1 98.88 217 ALA A C 1
ATOM 1767 O O . ALA A 1 217 ? -8.664 -12.719 -9.438 1 98.88 217 ALA A O 1
ATOM 1768 N N . VAL A 1 218 ? -8.922 -10.93 -8.18 1 98.94 218 VAL A N 1
ATOM 1769 C CA . VAL A 1 218 ? -8.602 -11.625 -6.934 1 98.94 218 VAL A CA 1
ATOM 1770 C C . VAL A 1 218 ? -9.883 -12.109 -6.27 1 98.94 218 VAL A C 1
ATOM 1772 O O . VAL A 1 218 ? -10.758 -11.312 -5.934 1 98.94 218 VAL A O 1
ATOM 1775 N N . VAL A 1 219 ? -9.992 -13.383 -6.102 1 98.75 219 VAL A N 1
ATOM 1776 C CA . VAL A 1 219 ? -11.148 -14.023 -5.48 1 98.75 219 VAL A CA 1
ATOM 1777 C C . VAL A 1 219 ? -10.68 -15.023 -4.426 1 98.75 219 VAL A C 1
ATOM 1779 O O . VAL A 1 219 ? -10.031 -16.016 -4.75 1 98.75 219 VAL A O 1
ATOM 1782 N N . GLY A 1 220 ? -11.07 -14.789 -3.199 1 97.94 220 GLY A N 1
ATOM 1783 C CA . GLY A 1 220 ? -10.578 -15.586 -2.092 1 97.94 220 GLY A CA 1
ATOM 1784 C C . GLY A 1 220 ? -11.125 -17 -2.088 1 97.94 220 GLY A C 1
ATOM 1785 O O . GLY A 1 220 ? -12.312 -17.219 -2.34 1 97.94 220 GLY A O 1
ATOM 1786 N N . ALA A 1 221 ? -10.305 -17.906 -1.732 1 95 221 ALA A N 1
ATOM 1787 C CA . ALA A 1 221 ? -10.672 -19.312 -1.727 1 95 221 ALA A CA 1
ATOM 1788 C C . ALA A 1 221 ? -11.734 -19.609 -0.675 1 95 221 ALA A C 1
ATOM 1790 O O . ALA A 1 221 ? -12.43 -20.625 -0.747 1 95 221 ALA A O 1
ATOM 1791 N N . THR A 1 222 ? -11.898 -18.75 0.264 1 93.44 222 THR A N 1
ATOM 1792 C CA . THR A 1 222 ? -12.859 -18.906 1.351 1 93.44 222 THR A CA 1
ATOM 1793 C C . THR A 1 222 ? -14.258 -18.516 0.891 1 93.44 222 THR A C 1
ATOM 1795 O O . THR A 1 222 ? -15.203 -18.531 1.679 1 93.44 222 THR A O 1
ATOM 1798 N N . GLN A 1 223 ? -14.352 -18.109 -0.383 1 94.25 223 GLN A N 1
ATOM 1799 C CA . GLN A 1 223 ? -15.609 -17.562 -0.87 1 94.25 223 GLN A CA 1
ATOM 1800 C C . GLN A 1 223 ? -16.141 -18.344 -2.066 1 94.25 223 GLN A C 1
ATOM 1802 O O . GLN A 1 223 ? -16.344 -17.781 -3.143 1 94.25 223 GLN A O 1
ATOM 1807 N N . PRO A 1 224 ? -16.516 -19.625 -1.908 1 95.88 224 PRO A N 1
ATOM 1808 C CA . PRO A 1 224 ? -16.906 -20.438 -3.064 1 95.88 224 PRO A CA 1
ATOM 1809 C C . PRO A 1 224 ? -18.188 -19.953 -3.723 1 95.88 224 PRO A C 1
ATOM 1811 O O . PRO A 1 224 ? -18.312 -19.969 -4.949 1 95.88 224 PRO A O 1
ATOM 1814 N N . GLU A 1 225 ? -19.188 -19.484 -2.963 1 97.19 225 GLU A N 1
ATOM 1815 C CA . GLU A 1 225 ? -20.438 -19 -3.541 1 97.19 225 GLU A CA 1
ATOM 1816 C C . GLU A 1 225 ? -20.203 -17.719 -4.352 1 97.19 225 GLU A C 1
ATOM 1818 O O . GLU A 1 225 ? -20.781 -17.562 -5.43 1 97.19 225 GLU A O 1
ATOM 1823 N N . ALA A 1 226 ? -19.375 -16.844 -3.83 1 98.06 226 ALA A N 1
ATOM 1824 C CA . ALA A 1 226 ? -19.016 -15.641 -4.57 1 98.06 226 ALA A CA 1
ATOM 1825 C C . ALA A 1 226 ? -18.266 -15.984 -5.852 1 98.06 226 ALA A C 1
ATOM 1827 O O . ALA A 1 226 ? -18.453 -15.352 -6.891 1 98.06 226 ALA A O 1
ATOM 1828 N N . ALA A 1 227 ? -17.391 -17 -5.723 1 98.38 227 ALA A N 1
ATOM 1829 C CA . ALA A 1 227 ? -16.594 -17.406 -6.867 1 98.38 227 ALA A CA 1
ATOM 1830 C C . ALA A 1 227 ? -17.469 -17.859 -8.031 1 98.38 227 ALA A C 1
ATOM 1832 O O . ALA A 1 227 ? -17.203 -17.531 -9.188 1 98.38 227 ALA A O 1
ATOM 1833 N N . LYS A 1 228 ? -18.516 -18.578 -7.707 1 98 228 LYS A N 1
ATOM 1834 C CA . LYS A 1 228 ? -19.438 -19.031 -8.742 1 98 228 LYS A CA 1
ATOM 1835 C C . LYS A 1 228 ? -20.078 -17.844 -9.469 1 98 228 LYS A C 1
ATOM 1837 O O . LYS A 1 228 ? -20.156 -17.844 -10.695 1 98 228 LYS A O 1
ATOM 1842 N N . ARG A 1 229 ? -20.516 -16.922 -8.711 1 98.25 229 ARG A N 1
ATOM 1843 C CA . ARG A 1 229 ? -21.156 -15.742 -9.273 1 98.25 229 ARG A CA 1
ATOM 1844 C C . ARG A 1 229 ? -20.188 -14.93 -10.117 1 98.25 229 ARG A C 1
ATOM 1846 O O . ARG A 1 229 ? -20.516 -14.484 -11.219 1 98.25 229 ARG A O 1
ATOM 1853 N N . ILE A 1 230 ? -18.984 -14.758 -9.625 1 98.81 230 ILE A N 1
ATOM 1854 C CA . ILE A 1 230 ? -17.969 -13.961 -10.312 1 98.81 230 ILE A CA 1
ATOM 1855 C C . ILE A 1 230 ? -17.547 -14.656 -11.602 1 98.81 230 ILE A C 1
ATOM 1857 O O . ILE A 1 230 ? -17.297 -14.008 -12.617 1 98.81 230 ILE A O 1
ATOM 1861 N N . ARG A 1 231 ? -17.422 -16.016 -11.578 1 98.69 231 ARG A N 1
ATOM 1862 C CA . ARG A 1 231 ? -17.047 -16.766 -12.766 1 98.69 231 ARG A CA 1
ATOM 1863 C C . ARG A 1 231 ? -18.062 -16.578 -13.883 1 98.69 231 ARG A C 1
ATOM 1865 O O . ARG A 1 231 ? -17.703 -16.516 -15.062 1 98.69 231 ARG A O 1
ATOM 1872 N N . GLU A 1 232 ? -19.312 -16.469 -13.508 1 98.31 232 GLU A N 1
ATOM 1873 C CA . GLU A 1 232 ? -20.344 -16.188 -14.5 1 98.31 232 GLU A CA 1
ATOM 1874 C C . GLU A 1 232 ? -20.156 -14.812 -15.133 1 98.31 232 GLU A C 1
ATOM 1876 O O . GLU A 1 232 ? -20.375 -14.641 -16.328 1 98.31 232 GLU A O 1
ATOM 1881 N N . ILE A 1 233 ? -19.719 -13.875 -14.367 1 98.5 233 ILE A N 1
ATOM 1882 C CA . ILE A 1 233 ? -19.531 -12.5 -14.82 1 98.5 233 ILE A CA 1
ATOM 1883 C C . ILE A 1 233 ? -18.234 -12.383 -15.625 1 98.5 233 ILE A C 1
ATOM 1885 O O . ILE A 1 233 ? -18.156 -11.625 -16.594 1 98.5 233 ILE A O 1
ATOM 1889 N N . LEU A 1 234 ? -17.25 -13.172 -15.172 1 98.38 234 LEU A N 1
ATOM 1890 C CA . LEU A 1 234 ? -15.914 -13.148 -15.766 1 98.38 234 LEU A CA 1
ATOM 1891 C C . LEU A 1 234 ? -15.555 -14.516 -16.344 1 98.38 234 LEU A C 1
ATOM 1893 O O . LEU A 1 234 ? -14.625 -15.172 -15.867 1 98.38 234 LEU A O 1
ATOM 1897 N N . PRO A 1 235 ? -16.141 -14.914 -17.406 1 97.25 235 PRO A N 1
ATOM 1898 C CA . PRO A 1 235 ? -15.938 -16.266 -17.938 1 97.25 235 PRO A CA 1
ATOM 1899 C C . PRO A 1 235 ? -14.547 -16.453 -18.531 1 97.25 235 PRO A C 1
ATOM 1901 O O . PRO A 1 235 ? -14.055 -17.594 -18.609 1 97.25 235 PRO A O 1
ATOM 1904 N N . ASN A 1 236 ? -13.867 -15.328 -18.906 1 95.81 236 ASN A N 1
ATOM 1905 C CA . ASN A 1 236 ? -12.594 -15.461 -19.594 1 95.81 236 ASN A CA 1
ATOM 1906 C C . ASN A 1 236 ? -11.492 -14.68 -18.891 1 95.81 236 ASN A C 1
ATOM 1908 O O . ASN A 1 236 ? -10.57 -14.172 -19.531 1 95.81 236 ASN A O 1
ATOM 1912 N N . SER A 1 237 ? -11.617 -14.484 -17.578 1 98.12 237 SER A N 1
ATOM 1913 C CA . SER A 1 237 ? -10.578 -13.844 -16.781 1 98.12 237 SER A CA 1
ATOM 1914 C C . SER A 1 237 ? -9.969 -14.812 -15.773 1 98.12 237 SER A C 1
ATOM 1916 O O . SER A 1 237 ? -10.656 -15.703 -15.266 1 98.12 237 SER A O 1
ATOM 1918 N N . PHE A 1 238 ? -8.703 -14.695 -15.594 1 98.75 238 PHE A N 1
ATOM 1919 C CA . PHE A 1 238 ? -8.062 -15.5 -14.562 1 98.75 238 PHE A CA 1
ATOM 1920 C C . PHE A 1 238 ? -8.422 -14.992 -13.172 1 98.75 238 PHE A C 1
ATOM 1922 O O . PHE A 1 238 ? -8.5 -13.781 -12.953 1 98.75 238 PHE A O 1
ATOM 1929 N N . PHE A 1 239 ? -8.664 -15.938 -12.273 1 98.88 239 PHE A N 1
ATOM 1930 C CA . PHE A 1 239 ? -8.75 -15.617 -10.852 1 98.88 239 PHE A CA 1
ATOM 1931 C C . PHE A 1 239 ? -7.418 -15.867 -10.156 1 98.88 239 PHE A C 1
ATOM 1933 O O . PHE A 1 239 ? -6.832 -16.938 -10.305 1 98.88 239 PHE A O 1
ATOM 1940 N N . LEU A 1 240 ? -6.832 -14.867 -9.555 1 98.88 240 LEU A N 1
ATOM 1941 C CA . LEU A 1 240 ? -5.824 -15.07 -8.516 1 98.88 240 LEU A CA 1
ATOM 1942 C C . LEU A 1 240 ? -6.473 -15.422 -7.184 1 98.88 240 LEU A C 1
ATOM 1944 O O . LEU A 1 240 ? -7.16 -14.594 -6.586 1 98.88 240 LEU A O 1
ATOM 1948 N N . VAL A 1 241 ? -6.285 -16.641 -6.719 1 98.69 241 VAL A N 1
ATOM 1949 C CA . VAL A 1 241 ? -7.055 -17.188 -5.609 1 98.69 241 VAL A CA 1
ATOM 1950 C C . VAL A 1 241 ? -6.164 -17.328 -4.379 1 98.69 241 VAL A C 1
ATOM 1952 O O . VAL A 1 241 ? -5.453 -18.328 -4.23 1 98.69 241 VAL A O 1
ATOM 1955 N N . PRO A 1 242 ? -6.27 -16.406 -3.477 1 96.94 242 PRO A N 1
ATOM 1956 C CA . PRO A 1 242 ? -5.562 -16.547 -2.203 1 96.94 242 PRO A CA 1
ATOM 1957 C C . PRO A 1 242 ? -6.395 -17.266 -1.144 1 96.94 242 PRO A C 1
ATOM 1959 O O . PRO A 1 242 ? -7.59 -17.5 -1.342 1 96.94 242 PRO A O 1
ATOM 1962 N N . GLY A 1 243 ? -5.781 -17.656 -0.064 1 90.56 243 GLY A N 1
ATOM 1963 C CA . GLY A 1 243 ? -6.527 -18 1.135 1 90.56 243 GLY A CA 1
ATOM 1964 C C . GLY A 1 243 ? -6.664 -19.484 1.344 1 90.56 243 GLY A C 1
ATOM 1965 O O . GLY A 1 243 ? -7.453 -19.938 2.18 1 90.56 243 GLY A O 1
ATOM 1966 N N . ILE A 1 244 ? -5.91 -20.281 0.523 1 89.31 244 ILE A N 1
ATOM 1967 C CA . ILE A 1 244 ? -5.934 -21.719 0.789 1 89.31 244 ILE A CA 1
ATOM 1968 C C . ILE A 1 244 ? -5.129 -22.016 2.051 1 89.31 244 ILE A C 1
ATOM 1970 O O . ILE A 1 244 ? -4.109 -21.375 2.312 1 89.31 244 ILE A O 1
ATOM 1974 N N . GLY A 1 245 ? -5.555 -22.984 2.883 1 78.19 245 GLY A N 1
ATOM 1975 C CA . GLY A 1 245 ? -4.816 -23.391 4.07 1 78.19 245 GLY A CA 1
ATOM 1976 C C . GLY A 1 245 ? -5.188 -22.594 5.305 1 78.19 245 GLY A C 1
ATOM 1977 O O . GLY A 1 245 ? -6.344 -22.609 5.73 1 78.19 245 GLY A O 1
ATOM 1978 N N . VAL A 1 246 ? -4.273 -21.703 5.75 1 69.44 246 VAL A N 1
ATOM 1979 C CA . VAL A 1 246 ? -4.324 -21 7.027 1 69.44 246 VAL A CA 1
ATOM 1980 C C . VAL A 1 246 ? -5.559 -20.094 7.078 1 69.44 246 VAL A C 1
ATOM 1982 O O . VAL A 1 246 ? -6.156 -19.922 8.141 1 69.44 246 VAL A O 1
ATOM 1985 N N . GLN A 1 247 ? -5.945 -19.578 5.93 1 77.94 247 GLN A N 1
ATOM 1986 C CA . GLN A 1 247 ? -7.062 -18.641 5.895 1 77.94 247 GLN A CA 1
ATOM 1987 C C . GLN A 1 247 ? -8.398 -19.375 5.844 1 77.94 247 GLN A C 1
ATOM 1989 O O . GLN A 1 247 ? -9.461 -18.75 5.914 1 77.94 247 GLN A O 1
ATOM 1994 N N . GLY A 1 248 ? -8.367 -20.641 5.617 1 82.19 248 GLY A N 1
ATOM 1995 C CA . GLY A 1 248 ? -9.578 -21.422 5.758 1 82.19 248 GLY A CA 1
ATOM 1996 C C . GLY A 1 248 ? -10.164 -21.859 4.43 1 82.19 248 GLY A C 1
ATOM 1997 O O . GLY A 1 248 ? -11.164 -22.594 4.395 1 82.19 248 GLY A O 1
ATOM 1998 N N . GLY A 1 249 ? -9.547 -21.453 3.352 1 91.06 249 GLY A N 1
ATOM 1999 C CA . GLY A 1 249 ? -10.008 -21.938 2.061 1 91.06 249 GLY A CA 1
ATOM 2000 C C . GLY A 1 249 ? -9.711 -23.406 1.836 1 91.06 249 GLY A C 1
ATOM 2001 O O . GLY A 1 249 ? -8.641 -23.891 2.213 1 91.06 249 GLY A O 1
ATOM 2002 N N . LYS A 1 250 ? -10.742 -24.109 1.244 1 93.5 250 LYS A N 1
ATOM 2003 C CA . LYS A 1 250 ? -10.578 -25.531 0.956 1 93.5 250 LYS A CA 1
ATOM 2004 C C . LYS A 1 250 ? -10.188 -25.766 -0.501 1 93.5 250 LYS A C 1
ATOM 2006 O O . LYS A 1 250 ? -10.797 -25.188 -1.408 1 93.5 250 LYS A O 1
ATOM 2011 N N . ILE A 1 251 ? -9.195 -26.641 -0.622 1 96.06 251 ILE A N 1
ATOM 2012 C CA . ILE A 1 251 ? -8.719 -26.953 -1.964 1 96.06 251 ILE A CA 1
ATOM 2013 C C . ILE A 1 251 ? -9.859 -27.578 -2.773 1 96.06 251 ILE A C 1
ATOM 2015 O O . ILE A 1 251 ? -10 -27.312 -3.969 1 96.06 251 ILE A O 1
ATOM 2019 N N . GLU A 1 252 ? -10.742 -28.297 -2.123 1 95.19 252 GLU A N 1
ATOM 2020 C CA . GLU A 1 252 ? -11.852 -28.969 -2.789 1 95.19 252 GLU A CA 1
ATOM 2021 C C . GLU A 1 252 ? -12.82 -27.969 -3.404 1 95.19 252 GLU A C 1
ATOM 2023 O O . GLU A 1 252 ? -13.492 -28.266 -4.391 1 95.19 252 GLU A O 1
ATOM 2028 N N . ASP A 1 253 ? -12.859 -26.781 -2.859 1 96.06 253 ASP A N 1
ATOM 2029 C CA . ASP A 1 253 ? -13.805 -25.766 -3.309 1 96.06 253 ASP A CA 1
ATOM 2030 C C . ASP A 1 253 ? -13.305 -25.078 -4.57 1 96.06 253 ASP A C 1
ATOM 2032 O O . ASP A 1 253 ? -14.055 -24.344 -5.219 1 96.06 253 ASP A O 1
ATOM 2036 N N . LEU A 1 254 ? -12.055 -25.375 -4.984 1 97.75 254 LEU A N 1
ATOM 2037 C CA . LEU A 1 254 ? -11.477 -24.719 -6.148 1 97.75 254 LEU A CA 1
ATOM 2038 C C . LEU A 1 254 ? -12.242 -25.078 -7.414 1 97.75 254 LEU A C 1
ATOM 2040 O O . LEU A 1 254 ? -12.18 -24.359 -8.414 1 97.75 254 LEU A O 1
ATOM 2044 N N . LYS A 1 255 ? -13 -26.141 -7.371 1 96 255 LYS A N 1
ATOM 2045 C CA . LYS A 1 255 ? -13.797 -26.562 -8.516 1 96 255 LYS A CA 1
ATOM 2046 C C . LYS A 1 255 ? -14.836 -25.5 -8.875 1 96 255 LYS A C 1
ATOM 2048 O O . LYS A 1 255 ? -15.297 -25.438 -10.023 1 96 255 LYS A O 1
ATOM 2053 N N . TYR A 1 256 ? -15.227 -24.625 -7.922 1 96 256 TYR A N 1
ATOM 2054 C CA . TYR A 1 256 ? -16.219 -23.594 -8.156 1 96 256 TYR A CA 1
ATOM 2055 C C . TYR A 1 256 ? -15.594 -22.344 -8.781 1 96 256 TYR A C 1
ATOM 2057 O O . TYR A 1 256 ? -16.297 -21.438 -9.227 1 96 256 TYR A O 1
ATOM 2065 N N . PHE A 1 257 ? -14.281 -22.344 -8.82 1 98.25 257 PHE A N 1
ATOM 2066 C CA . PHE A 1 257 ? -13.547 -21.156 -9.281 1 98.25 257 PHE A CA 1
ATOM 2067 C C . PHE A 1 257 ? -13.172 -21.297 -10.75 1 98.25 257 PHE A C 1
ATOM 2069 O O . PHE A 1 257 ? -12.984 -20.297 -11.445 1 98.25 257 PHE A O 1
ATOM 2076 N N . VAL A 1 258 ? -12.992 -22.5 -11.242 1 98.12 258 VAL A N 1
ATOM 2077 C CA . VAL A 1 258 ? -12.508 -22.75 -12.602 1 98.12 258 VAL A CA 1
ATOM 2078 C C . VAL A 1 258 ? -13.648 -22.547 -13.602 1 98.12 258 VAL A C 1
ATOM 2080 O O . VAL A 1 258 ? -14.82 -22.5 -13.219 1 98.12 258 VAL A O 1
ATOM 2083 N N . ASP A 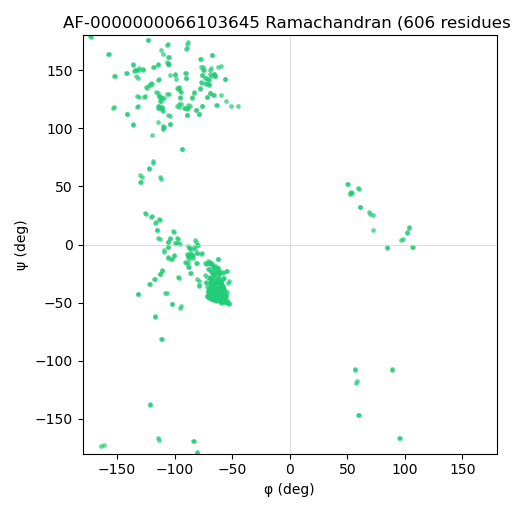1 259 ? -13.242 -22.328 -14.82 1 96.69 259 ASP A N 1
ATOM 2084 C CA . ASP A 1 259 ? -14.242 -22.219 -15.883 1 96.69 259 ASP A CA 1
ATOM 2085 C C . ASP A 1 259 ? -14.664 -23.594 -16.391 1 96.69 259 ASP A C 1
ATOM 2087 O O . ASP A 1 259 ? -14.375 -24.609 -15.742 1 96.69 259 ASP A O 1
ATOM 2091 N N . SER A 1 260 ? -15.391 -23.625 -17.484 1 92.62 260 SER A N 1
ATOM 2092 C CA . SER A 1 260 ? -15.961 -24.859 -18 1 92.62 260 SER A CA 1
ATOM 2093 C C . SER A 1 260 ? -14.867 -25.812 -18.5 1 92.62 260 SER A C 1
ATOM 2095 O O . SER A 1 260 ? -15.094 -27.016 -18.609 1 92.62 260 SER A O 1
ATOM 2097 N N . ASN A 1 261 ? -13.641 -25.328 -18.734 1 92.69 261 ASN A N 1
ATOM 2098 C CA . ASN A 1 261 ? -12.516 -26.141 -19.172 1 92.69 261 ASN A CA 1
ATOM 2099 C C . ASN A 1 261 ? -11.562 -26.469 -18.031 1 92.69 261 ASN A C 1
ATOM 2101 O O . ASN A 1 261 ? -10.422 -26.875 -18.25 1 92.69 261 ASN A O 1
ATOM 2105 N N . ASN A 1 262 ? -12.016 -26.188 -16.797 1 94.88 262 ASN A N 1
ATOM 2106 C CA . ASN A 1 262 ? -11.203 -26.391 -15.594 1 94.88 262 ASN A CA 1
ATOM 2107 C C . ASN A 1 262 ? -9.938 -25.547 -15.617 1 94.88 262 ASN A C 1
ATOM 2109 O O . ASN A 1 262 ? -8.867 -26 -15.219 1 94.88 262 ASN A O 1
ATOM 2113 N N . MET A 1 263 ? -10.047 -24.375 -16.234 1 96.44 263 MET A N 1
ATOM 2114 C CA . MET A 1 263 ? -8.961 -23.406 -16.328 1 96.44 263 MET A CA 1
ATOM 2115 C C . MET A 1 263 ? -9.375 -22.062 -15.75 1 96.44 263 MET A C 1
ATOM 2117 O O . MET A 1 263 ? -10.484 -21.922 -15.234 1 96.44 263 MET A O 1
ATOM 2121 N N . GLY A 1 264 ? -8.484 -21.156 -15.711 1 98.12 264 GLY A N 1
ATOM 2122 C CA . GLY A 1 264 ? -8.852 -19.781 -15.406 1 98.12 264 GLY A CA 1
ATOM 2123 C C . GLY A 1 264 ? -8.508 -19.375 -13.992 1 98.12 264 GLY A C 1
ATOM 2124 O O . GLY A 1 264 ? -9.008 -18.375 -13.492 1 98.12 264 GLY A O 1
ATOM 2125 N N . ILE A 1 265 ? -7.648 -20.219 -13.352 1 98.69 265 ILE A N 1
ATOM 2126 C CA . ILE A 1 265 ? -7.27 -19.812 -12.008 1 98.69 265 ILE A CA 1
ATOM 2127 C C . ILE A 1 265 ? -5.766 -19.984 -11.82 1 98.69 265 ILE A C 1
ATOM 2129 O O . ILE A 1 265 ? -5.137 -20.781 -12.508 1 98.69 265 ILE A O 1
ATOM 2133 N N . ILE A 1 266 ? -5.203 -19.188 -11.031 1 98.81 266 ILE A N 1
ATOM 2134 C CA . ILE A 1 266 ? -3.939 -19.438 -10.344 1 98.81 266 ILE A CA 1
ATOM 2135 C C . ILE A 1 266 ? -4.145 -19.328 -8.828 1 98.81 266 ILE A C 1
ATOM 2137 O O . ILE A 1 266 ? -4.898 -18.484 -8.352 1 98.81 266 ILE A O 1
ATOM 2141 N N . VAL A 1 267 ? -3.553 -20.266 -8.117 1 98.62 267 VAL A N 1
ATOM 2142 C CA . VAL A 1 267 ? -3.797 -20.422 -6.688 1 98.62 267 VAL A CA 1
ATOM 2143 C C . VAL A 1 267 ? -2.535 -20.062 -5.906 1 98.62 267 VAL A C 1
ATOM 2145 O O . VAL A 1 267 ? -1.468 -20.625 -6.137 1 98.62 267 VAL A O 1
ATOM 2148 N N . ASN A 1 268 ? -2.713 -19.109 -4.996 1 98.06 268 ASN A N 1
ATOM 2149 C CA . ASN A 1 268 ? -1.585 -18.641 -4.195 1 98.06 268 ASN A CA 1
ATOM 2150 C C . ASN A 1 268 ? -1.506 -19.359 -2.857 1 98.06 268 ASN A C 1
ATOM 2152 O O . ASN A 1 268 ? -2.504 -19.469 -2.141 1 98.06 268 ASN A O 1
ATOM 2156 N N . SER A 1 269 ? -0.418 -19.906 -2.551 1 97.19 269 SER A N 1
ATOM 2157 C CA . SER A 1 269 ? -0.065 -20.422 -1.228 1 97.19 269 SER A CA 1
ATOM 2158 C C . SER A 1 269 ? 1.259 -19.828 -0.748 1 97.19 269 SER A C 1
ATOM 2160 O O . SER A 1 269 ? 2.254 -19.844 -1.476 1 97.19 269 SER A O 1
ATOM 2162 N N . SER A 1 270 ? 1.215 -19.25 0.461 1 96.38 270 SER A N 1
ATOM 2163 C CA . SER A 1 270 ? 2.406 -18.578 0.963 1 96.38 270 SER A CA 1
ATOM 2164 C C . SER A 1 270 ? 3.018 -19.344 2.139 1 96.38 270 SER A C 1
ATOM 2166 O O . SER A 1 270 ? 3.857 -20.219 1.945 1 96.38 270 SER A O 1
ATOM 2168 N N . ARG A 1 271 ? 2.584 -19.266 3.41 1 94.88 271 ARG A N 1
ATOM 2169 C CA . ARG A 1 271 ? 3.188 -19.75 4.645 1 94.88 271 ARG A CA 1
ATOM 2170 C C . ARG A 1 271 ? 3.287 -21.266 4.645 1 94.88 271 ARG A C 1
ATOM 2172 O O . ARG A 1 271 ? 4.223 -21.844 5.215 1 94.88 271 ARG A O 1
ATOM 2179 N N . ASP A 1 272 ? 2.297 -21.844 3.973 1 94.44 272 ASP A N 1
ATOM 2180 C CA . ASP A 1 272 ? 2.307 -23.312 3.908 1 94.44 272 ASP A CA 1
ATOM 2181 C C . ASP A 1 272 ? 3.514 -23.812 3.123 1 94.44 272 ASP A C 1
ATOM 2183 O O . ASP A 1 272 ? 3.936 -24.953 3.293 1 94.44 272 ASP A O 1
ATOM 2187 N N . ILE A 1 273 ? 4.043 -22.891 2.287 1 96.25 273 ILE A N 1
ATOM 2188 C CA . ILE A 1 273 ? 5.184 -23.281 1.465 1 96.25 273 ILE A CA 1
ATOM 2189 C C . ILE A 1 273 ? 6.469 -22.719 2.066 1 96.25 273 ILE A C 1
ATOM 2191 O O . ILE A 1 273 ? 7.387 -23.484 2.398 1 96.25 273 ILE A O 1
ATOM 2195 N N . ILE A 1 274 ? 6.508 -21.422 2.359 1 96.31 274 ILE A N 1
ATOM 2196 C CA . ILE A 1 274 ? 7.777 -20.766 2.658 1 96.31 274 ILE A CA 1
ATOM 2197 C C . ILE A 1 274 ? 8.164 -21.031 4.109 1 96.31 274 ILE A C 1
ATOM 2199 O O . ILE A 1 274 ? 9.328 -20.859 4.488 1 96.31 274 ILE A O 1
ATOM 2203 N N . TYR A 1 275 ? 7.18 -21.5 4.918 1 95.12 275 TYR A N 1
ATOM 2204 C CA . TYR A 1 275 ? 7.461 -21.844 6.309 1 95.12 275 TYR A CA 1
ATOM 2205 C C . TYR A 1 275 ? 7.145 -23.312 6.574 1 95.12 275 TYR A C 1
ATOM 2207 O O . TYR A 1 275 ? 6.887 -23.703 7.715 1 95.12 275 TYR A O 1
ATOM 2215 N N . ALA A 1 276 ? 7.16 -24.109 5.578 1 94.81 276 ALA A N 1
ATOM 2216 C CA . ALA A 1 276 ? 6.84 -25.516 5.691 1 94.81 276 ALA A CA 1
ATOM 2217 C C . ALA A 1 276 ? 7.762 -26.219 6.691 1 94.81 276 ALA A C 1
ATOM 2219 O O . ALA A 1 276 ? 7.391 -27.234 7.285 1 94.81 276 ALA A O 1
ATOM 2220 N N . TYR A 1 277 ? 8.992 -25.672 6.941 1 94.19 277 TYR A N 1
ATOM 2221 C CA . TYR A 1 277 ? 9.961 -26.25 7.859 1 94.19 277 TYR A CA 1
ATOM 2222 C C . TYR A 1 277 ? 9.406 -26.297 9.281 1 94.19 277 TYR A C 1
ATOM 2224 O O . TYR A 1 277 ? 9.828 -27.125 10.086 1 94.19 277 TYR A O 1
ATOM 2232 N N . LYS A 1 278 ? 8.508 -25.484 9.578 1 92.06 278 LYS A N 1
ATOM 2233 C CA . LYS A 1 278 ? 7.926 -25.438 10.914 1 92.06 278 LYS A CA 1
ATOM 2234 C C . LYS A 1 278 ? 7.082 -26.688 11.18 1 92.06 278 LYS A C 1
ATOM 2236 O O . LYS A 1 278 ? 6.879 -27.078 12.336 1 92.06 278 LYS A O 1
ATOM 2241 N N . ASN A 1 279 ? 6.539 -27.234 10.156 1 85.44 279 ASN A N 1
ATOM 2242 C CA . ASN A 1 279 ? 5.699 -28.422 10.289 1 85.44 279 ASN A CA 1
ATOM 2243 C C . ASN A 1 279 ? 6.508 -29.703 10.141 1 85.44 279 ASN A C 1
ATOM 2245 O O . ASN A 1 279 ? 5.996 -30.797 10.391 1 85.44 279 ASN A O 1
ATOM 2249 N N . TYR A 1 280 ? 7.715 -29.5 9.625 1 75.62 280 TYR A N 1
ATOM 2250 C CA . TYR A 1 280 ? 8.539 -30.672 9.406 1 75.62 280 TYR A CA 1
ATOM 2251 C C . TYR A 1 280 ? 9.766 -30.656 10.312 1 75.62 280 TYR A C 1
ATOM 2253 O O . TYR A 1 280 ? 10.5 -29.672 10.352 1 75.62 280 TYR A O 1
ATOM 2261 N N . VAL A 1 281 ? 9.766 -31.469 11.344 1 59.03 281 VAL A N 1
ATOM 2262 C CA . VAL A 1 281 ? 10.836 -31.547 12.32 1 59.03 281 VAL A CA 1
ATOM 2263 C C . VAL A 1 281 ? 12.148 -31.922 11.633 1 59.03 281 VAL A C 1
ATOM 2265 O O . VAL A 1 281 ? 12.203 -32.906 10.891 1 59.03 281 VAL A O 1
ATOM 2268 N N . HIS A 1 282 ? 13.227 -31.156 11.875 1 54.44 282 HIS A N 1
ATOM 2269 C CA . HIS A 1 282 ? 14.633 -31.453 11.586 1 54.44 282 HIS A CA 1
ATOM 2270 C C . HIS A 1 282 ? 14.906 -31.375 10.086 1 54.44 282 HIS A C 1
ATOM 2272 O O . HIS A 1 282 ? 15.93 -31.875 9.617 1 54.44 282 HIS A O 1
ATOM 2278 N N . SER A 1 283 ? 13.883 -30.781 9.273 1 64.25 283 SER A N 1
ATOM 2279 C CA . SER A 1 283 ? 14.094 -30.844 7.832 1 64.25 283 SER A CA 1
ATOM 2280 C C . SER A 1 283 ? 14.664 -29.531 7.301 1 64.25 283 SER A C 1
ATOM 2282 O O . SER A 1 283 ? 14.5 -28.484 7.922 1 64.25 283 SER A O 1
ATOM 2284 N N . ASP A 1 284 ? 15.523 -29.688 6.371 1 88.75 284 ASP A N 1
ATOM 2285 C CA . ASP A 1 284 ? 15.977 -28.656 5.434 1 88.75 284 ASP A CA 1
ATOM 2286 C C . ASP A 1 284 ? 14.789 -27.859 4.887 1 88.75 284 ASP A C 1
ATOM 2288 O O . ASP A 1 284 ? 13.797 -28.438 4.441 1 88.75 284 ASP A O 1
ATOM 2292 N N . PHE A 1 285 ? 14.867 -26.531 5.195 1 94.81 285 PHE A N 1
ATOM 2293 C CA . PHE A 1 285 ? 13.734 -25.703 4.816 1 94.81 285 PHE A CA 1
ATOM 2294 C C . PHE A 1 285 ? 13.477 -25.781 3.318 1 94.81 285 PHE A C 1
ATOM 2296 O O . PHE A 1 285 ? 12.328 -25.688 2.873 1 94.81 285 PHE A O 1
ATOM 2303 N N . GLU A 1 286 ? 14.492 -26 2.553 1 96.81 286 GLU A N 1
ATOM 2304 C CA . GLU A 1 286 ? 14.336 -26.125 1.107 1 96.81 286 GLU A CA 1
ATOM 2305 C C . GLU A 1 286 ? 13.555 -27.391 0.748 1 96.81 286 GLU A C 1
ATOM 2307 O O . GLU A 1 286 ? 12.641 -27.344 -0.078 1 96.81 286 GLU A O 1
ATOM 2312 N N . LYS A 1 287 ? 13.953 -28.469 1.356 1 96.06 287 LYS A N 1
ATOM 2313 C CA . LYS A 1 287 ? 13.258 -29.719 1.107 1 96.06 287 LYS A CA 1
ATOM 2314 C C . LYS A 1 287 ? 11.812 -29.656 1.569 1 96.06 287 LYS A C 1
ATOM 2316 O O . LYS A 1 287 ? 10.914 -30.156 0.894 1 96.06 287 LYS A O 1
ATOM 2321 N N . SER A 1 288 ? 11.648 -29.047 2.727 1 96.5 288 SER A N 1
ATOM 2322 C CA . SER A 1 288 ? 10.297 -28.891 3.242 1 96.5 288 SER A CA 1
ATOM 2323 C C . SER A 1 288 ? 9.43 -28.078 2.283 1 96.5 288 SER A C 1
ATOM 2325 O O . SER A 1 288 ? 8.273 -28.422 2.037 1 96.5 288 SER A O 1
ATOM 2327 N N . SER A 1 289 ? 9.953 -27.031 1.729 1 97.31 289 SER A N 1
ATOM 2328 C CA . SER A 1 289 ? 9.219 -26.188 0.802 1 97.31 289 SER A CA 1
ATOM 2329 C C . SER A 1 289 ? 8.93 -26.906 -0.507 1 97.31 289 SER A C 1
ATOM 2331 O O . SER A 1 289 ? 7.848 -26.766 -1.082 1 97.31 289 SER A O 1
ATOM 2333 N N . TYR A 1 290 ? 9.93 -27.672 -0.99 1 97.19 290 TYR A N 1
ATOM 2334 C CA . TYR A 1 290 ? 9.734 -28.469 -2.189 1 97.19 290 TYR A CA 1
ATOM 2335 C C . TYR A 1 290 ? 8.578 -29.453 -2.01 1 97.19 290 TYR A C 1
ATOM 2337 O O . TYR A 1 290 ? 7.664 -29.5 -2.838 1 97.19 290 TYR A O 1
ATOM 2345 N N . LEU A 1 291 ? 8.594 -30.172 -0.888 1 96.75 291 LEU A N 1
ATOM 2346 C CA . LEU A 1 291 ? 7.582 -31.188 -0.635 1 96.75 291 LEU A CA 1
ATOM 2347 C C . LEU A 1 291 ? 6.207 -30.547 -0.444 1 96.75 291 LEU A C 1
ATOM 2349 O O . LEU A 1 291 ? 5.203 -31.062 -0.944 1 96.75 291 LEU A O 1
ATOM 2353 N N . ALA A 1 292 ? 6.203 -29.469 0.261 1 96 292 ALA A N 1
ATOM 2354 C CA . ALA A 1 292 ? 4.941 -28.766 0.485 1 96 292 ALA A CA 1
ATOM 2355 C C . ALA A 1 292 ? 4.34 -28.281 -0.833 1 96 292 ALA A C 1
ATOM 2357 O O . ALA A 1 292 ? 3.145 -28.469 -1.08 1 96 292 ALA A O 1
ATOM 2358 N N . SER A 1 293 ? 5.188 -27.672 -1.654 1 97.56 293 SER A N 1
ATOM 2359 C CA . SER A 1 293 ? 4.691 -27.172 -2.934 1 97.56 293 SER A CA 1
ATOM 2360 C C . SER A 1 293 ? 4.234 -28.312 -3.834 1 97.56 293 SER A C 1
ATOM 2362 O O . SER A 1 293 ? 3.225 -28.188 -4.531 1 97.56 293 SER A O 1
ATOM 2364 N N . LYS A 1 294 ? 4.941 -29.406 -3.857 1 98.06 294 LYS A N 1
ATOM 2365 C CA . LYS A 1 294 ? 4.559 -30.578 -4.645 1 98.06 294 LYS A CA 1
ATOM 2366 C C . LYS A 1 294 ? 3.209 -31.125 -4.191 1 98.06 294 LYS A C 1
ATOM 2368 O O . LYS A 1 294 ? 2.336 -31.406 -5.016 1 98.06 294 LYS A O 1
ATOM 2373 N N . ASN A 1 295 ? 3.055 -31.266 -2.881 1 97.12 295 ASN A N 1
ATOM 2374 C CA . ASN A 1 295 ? 1.819 -31.797 -2.324 1 97.12 295 ASN A CA 1
ATOM 2375 C C . ASN A 1 295 ? 0.627 -30.891 -2.623 1 97.12 295 ASN A C 1
ATOM 2377 O O . ASN A 1 295 ? -0.455 -31.375 -2.957 1 97.12 295 ASN A O 1
ATOM 2381 N N . ILE A 1 296 ? 0.823 -29.625 -2.477 1 97.06 296 ILE A N 1
ATOM 2382 C CA . ILE A 1 296 ? -0.244 -28.656 -2.738 1 97.06 296 ILE A CA 1
ATOM 2383 C C . ILE A 1 296 ? -0.617 -28.688 -4.219 1 97.06 296 ILE A C 1
ATOM 2385 O O . ILE A 1 296 ? -1.801 -28.703 -4.566 1 97.06 296 ILE A O 1
ATOM 2389 N N . LYS A 1 297 ? 0.416 -28.703 -5.094 1 98.19 297 LYS A N 1
ATOM 2390 C CA . LYS A 1 297 ? 0.184 -28.812 -6.531 1 98.19 297 LYS A CA 1
ATOM 2391 C C . LYS A 1 297 ? -0.672 -30.031 -6.867 1 98.19 297 LYS A C 1
ATOM 2393 O O . LYS A 1 297 ? -1.659 -29.922 -7.594 1 98.19 297 LYS A O 1
ATOM 2398 N N . GLU A 1 298 ? -0.313 -31.125 -6.32 1 98.31 298 GLU A N 1
ATOM 2399 C CA . GLU A 1 298 ? -1.009 -32.375 -6.613 1 98.31 298 GLU A CA 1
ATOM 2400 C C . GLU A 1 298 ? -2.439 -32.344 -6.082 1 98.31 298 GLU A C 1
ATOM 2402 O O . GLU A 1 298 ? -3.361 -32.844 -6.742 1 98.31 298 GLU A O 1
ATOM 2407 N N . SER A 1 299 ? -2.6 -31.812 -4.918 1 97.44 299 SER A N 1
ATOM 2408 C CA . SER A 1 299 ? -3.93 -31.703 -4.328 1 97.44 299 SER A CA 1
ATOM 2409 C C . SER A 1 299 ? -4.828 -30.797 -5.156 1 97.44 299 SER A C 1
ATOM 2411 O O . SER A 1 299 ? -6.008 -31.094 -5.359 1 97.44 299 SER A O 1
ATOM 2413 N N . ILE A 1 300 ? -4.254 -29.688 -5.617 1 98.06 300 ILE A N 1
ATOM 2414 C CA . ILE A 1 300 ? -5.008 -28.734 -6.434 1 98.06 300 ILE A CA 1
ATOM 2415 C C . ILE A 1 300 ? -5.402 -29.406 -7.754 1 98.06 300 ILE A C 1
ATOM 2417 O O . ILE A 1 300 ? -6.555 -29.312 -8.18 1 98.06 300 ILE A O 1
ATOM 2421 N N . ASN A 1 301 ? -4.434 -30.062 -8.367 1 97.81 301 ASN A N 1
ATOM 2422 C CA . ASN A 1 301 ? -4.707 -30.734 -9.633 1 97.81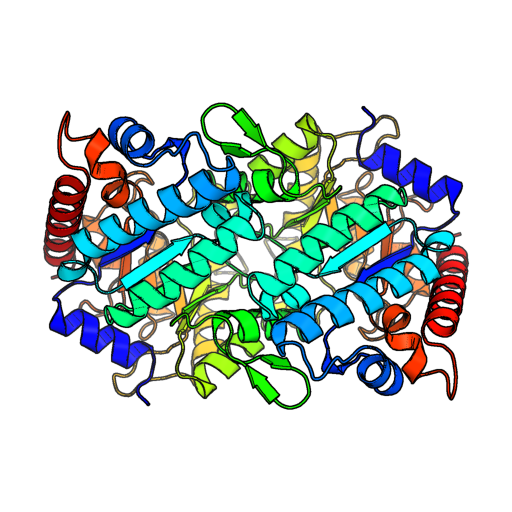 301 ASN A CA 1
ATOM 2423 C C . ASN A 1 301 ? -5.832 -31.766 -9.492 1 97.81 301 ASN A C 1
ATOM 2425 O O . ASN A 1 301 ? -6.676 -31.891 -10.375 1 97.81 301 ASN A O 1
ATOM 2429 N N . ALA A 1 302 ? -5.836 -32.406 -8.383 1 97.31 302 ALA A N 1
ATOM 2430 C CA . ALA A 1 302 ? -6.871 -33.406 -8.133 1 97.31 302 ALA A CA 1
ATOM 2431 C C . ALA A 1 302 ? -8.234 -32.75 -7.953 1 97.31 302 ALA A C 1
ATOM 2433 O O . ALA A 1 302 ? -9.258 -33.312 -8.352 1 97.31 302 ALA A O 1
ATOM 2434 N N . ALA A 1 303 ? -8.234 -31.594 -7.414 1 96.56 303 ALA A N 1
ATOM 2435 C CA . ALA A 1 303 ? -9.484 -30.906 -7.074 1 96.56 303 ALA A CA 1
ATOM 2436 C C . ALA A 1 303 ? -10.109 -30.266 -8.305 1 96.56 303 ALA A C 1
ATOM 2438 O O . ALA A 1 303 ? -11.336 -30.125 -8.383 1 96.56 303 ALA A O 1
ATOM 2439 N N . ILE A 1 304 ? -9.312 -29.844 -9.25 1 96.19 304 ILE A N 1
ATOM 2440 C CA . ILE A 1 304 ? -9.867 -29.062 -10.352 1 96.19 304 ILE A CA 1
ATOM 2441 C C . ILE A 1 304 ? -9.93 -29.922 -11.609 1 96.19 304 ILE A C 1
ATOM 2443 O O . ILE A 1 304 ? -10.391 -29.469 -12.656 1 96.19 304 ILE A O 1
ATOM 2447 N N . SER A 1 305 ? -9.477 -31.172 -11.578 1 87.12 305 SER A N 1
ATOM 2448 C CA . SER A 1 305 ?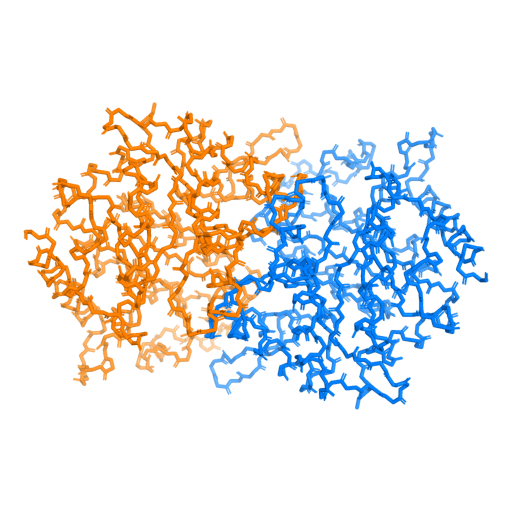 -9.578 -32.094 -12.695 1 87.12 305 SER A CA 1
ATOM 2449 C C . SER A 1 305 ? -10.969 -32.719 -12.789 1 87.12 305 SER A C 1
ATOM 2451 O O . SER A 1 305 ? -11.648 -32.875 -11.773 1 87.12 305 SER A O 1
ATOM 2453 N N . MET B 1 1 ? 3.148 11.586 24.984 1 74.94 1 MET B N 1
ATOM 2454 C CA . MET B 1 1 ? 3.234 12.188 23.656 1 74.94 1 MET B CA 1
ATOM 2455 C C . MET B 1 1 ? 1.856 12.609 23.156 1 74.94 1 MET B C 1
ATOM 2457 O O . MET B 1 1 ? 0.86 11.938 23.422 1 74.94 1 MET B O 1
ATOM 2461 N N . LEU B 1 2 ? 1.818 13.773 22.5 1 87.5 2 LEU B N 1
ATOM 2462 C CA . LEU B 1 2 ? 0.544 14.297 22.016 1 87.5 2 LEU B CA 1
ATOM 2463 C C . LEU B 1 2 ? 0.006 13.438 20.875 1 87.5 2 LEU B C 1
ATOM 2465 O O . LEU B 1 2 ? 0.781 12.875 20.094 1 87.5 2 LEU B O 1
ATOM 2469 N N . ASN B 1 3 ? -1.274 13.383 20.859 1 94.12 3 ASN B N 1
ATOM 2470 C CA . ASN B 1 3 ? -1.941 12.727 19.734 1 94.12 3 ASN B CA 1
ATOM 2471 C C . ASN B 1 3 ? -1.65 13.438 18.422 1 94.12 3 ASN B C 1
ATOM 2473 O O . ASN B 1 3 ? -1.327 14.633 18.406 1 94.12 3 ASN B O 1
ATOM 2477 N N . PHE B 1 4 ? -1.712 12.703 17.422 1 97.88 4 PHE B N 1
ATOM 2478 C CA . PHE B 1 4 ? -1.488 13.266 16.094 1 97.88 4 PHE B CA 1
ATOM 2479 C C . PHE B 1 4 ? -2.387 14.477 15.859 1 97.88 4 PHE B C 1
ATOM 2481 O O . PHE B 1 4 ? -1.92 15.531 15.414 1 97.88 4 PHE B O 1
ATOM 2488 N N . SER B 1 5 ? -3.701 14.289 16.125 1 98.06 5 SER B N 1
ATOM 2489 C CA . SER B 1 5 ? -4.664 15.367 15.898 1 98.06 5 SER B CA 1
ATOM 2490 C C . SER B 1 5 ? -4.305 16.609 16.703 1 98.06 5 SER B C 1
ATOM 2492 O O . SER B 1 5 ? -4.434 17.734 16.219 1 98.06 5 SER B O 1
ATOM 2494 N N . ASP B 1 6 ? -3.84 16.469 17.938 1 98.06 6 ASP B N 1
ATOM 2495 C CA . ASP B 1 6 ? -3.453 17.594 18.781 1 98.06 6 ASP B CA 1
ATOM 2496 C C . ASP B 1 6 ? -2.24 18.312 18.203 1 98.06 6 ASP B C 1
ATOM 2498 O O . ASP B 1 6 ? -2.191 19.547 18.203 1 98.06 6 ASP B O 1
ATOM 2502 N N . ARG B 1 7 ? -1.258 17.547 17.75 1 97.62 7 ARG B N 1
ATOM 2503 C CA . ARG B 1 7 ? -0.081 18.141 17.125 1 97.62 7 ARG B CA 1
ATOM 2504 C C . ARG B 1 7 ? -0.459 18.906 15.859 1 97.62 7 ARG B C 1
ATOM 2506 O O . ARG B 1 7 ? 0.094 19.984 15.586 1 97.62 7 ARG B O 1
ATOM 2513 N N . LEU B 1 8 ? -1.352 18.312 15.133 1 98.12 8 LEU B N 1
ATOM 2514 C CA . LEU B 1 8 ? -1.834 18.969 13.922 1 98.12 8 LEU B CA 1
ATOM 2515 C C . LEU B 1 8 ? -2.525 20.281 14.242 1 98.12 8 LEU B C 1
ATOM 2517 O O . LEU B 1 8 ? -2.281 21.297 13.586 1 98.12 8 LEU B O 1
ATOM 2521 N N . ILE B 1 9 ? -3.34 20.297 15.258 1 97.94 9 ILE B N 1
ATOM 2522 C CA . ILE B 1 9 ? -4.055 21.5 15.688 1 97.94 9 ILE B CA 1
ATOM 2523 C C . ILE B 1 9 ? -3.061 22.562 16.141 1 97.94 9 ILE B C 1
ATOM 2525 O O . ILE B 1 9 ? -3.203 23.75 15.805 1 97.94 9 ILE B O 1
ATOM 2529 N N . GLU B 1 10 ? -2.094 22.141 16.859 1 97.44 10 GLU B N 1
ATOM 2530 C CA . GLU B 1 10 ? -1.062 23.078 17.297 1 97.44 10 GLU B CA 1
ATOM 2531 C C . GLU B 1 10 ? -0.349 23.719 16.109 1 97.44 10 GLU B C 1
ATOM 2533 O O . GLU B 1 10 ? -0.084 24.922 16.125 1 97.44 10 GLU B O 1
ATOM 2538 N N . SER B 1 11 ? -0.015 22.922 15.156 1 97.62 11 SER B N 1
ATOM 2539 C CA . SER B 1 11 ? 0.658 23.422 13.969 1 97.62 11 SER B CA 1
ATOM 2540 C C . SER B 1 11 ? -0.233 24.391 13.195 1 97.62 11 SER B C 1
ATOM 2542 O O . SER B 1 11 ? 0.239 25.422 12.711 1 97.62 11 SER B O 1
ATOM 2544 N N . ILE B 1 12 ? -1.495 24.047 13.094 1 98.25 12 ILE B N 1
ATOM 2545 C CA . ILE B 1 12 ? -2.463 24.875 12.375 1 98.25 12 ILE B CA 1
ATOM 2546 C C . ILE B 1 12 ? -2.576 26.234 13.047 1 98.25 12 ILE B C 1
ATOM 2548 O O . ILE B 1 12 ? -2.562 27.266 12.375 1 98.25 12 ILE B O 1
ATOM 2552 N N . LYS B 1 13 ? -2.66 26.25 14.328 1 97.25 13 LYS B N 1
ATOM 2553 C CA . LYS B 1 13 ? -2.783 27.484 15.078 1 97.25 13 LYS B CA 1
ATOM 2554 C C . LYS B 1 13 ? -1.509 28.328 14.977 1 97.25 13 LYS B C 1
ATOM 2556 O O . LYS B 1 13 ? -1.57 29.531 14.75 1 97.25 13 LYS B O 1
ATOM 2561 N N . LYS B 1 14 ? -0.416 27.688 15.109 1 97.31 14 LYS B N 1
ATOM 2562 C CA . LYS B 1 14 ? 0.872 28.375 15.094 1 97.31 14 LYS B CA 1
ATOM 2563 C C . LYS B 1 14 ? 1.123 29.031 13.742 1 97.31 14 LYS B C 1
ATOM 2565 O O . LYS B 1 14 ? 1.615 30.172 13.68 1 97.31 14 LYS B O 1
ATOM 2570 N N . LYS B 1 15 ? 0.718 28.391 12.664 1 97.44 15 LYS B N 1
ATOM 2571 C CA . LYS B 1 15 ? 1.04 28.875 11.32 1 97.44 15 LYS B CA 1
ATOM 2572 C C . LYS B 1 15 ? -0.147 29.609 10.703 1 97.44 15 LYS B C 1
ATOM 2574 O O . LYS B 1 15 ? -0.015 30.219 9.641 1 97.44 15 LYS B O 1
ATOM 2579 N N . ASN B 1 16 ? -1.248 29.531 11.352 1 97.94 16 ASN B N 1
ATOM 2580 C CA . ASN B 1 16 ? -2.486 30.031 10.758 1 97.94 16 ASN B CA 1
ATOM 2581 C C . ASN B 1 16 ? -2.688 29.5 9.344 1 97.94 16 ASN B C 1
ATOM 2583 O O . ASN B 1 16 ? -2.846 30.281 8.406 1 97.94 16 ASN B O 1
ATOM 2587 N N . SER B 1 17 ? -2.598 28.219 9.242 1 98.69 17 SER B N 1
ATOM 2588 C CA . SER B 1 17 ? -2.68 27.562 7.945 1 98.69 17 SER B CA 1
ATOM 2589 C C . SER B 1 17 ? -3.219 26.141 8.086 1 98.69 17 SER B C 1
ATOM 2591 O O . SER B 1 17 ? -2.953 25.469 9.086 1 98.69 17 SER B O 1
ATOM 2593 N N . VAL B 1 18 ? -3.996 25.688 7.113 1 98.75 18 VAL B N 1
ATOM 2594 C CA . VAL B 1 18 ? -4.414 24.297 7.02 1 98.75 18 VAL B CA 1
ATOM 2595 C C . VAL B 1 18 ? -3.83 23.672 5.758 1 98.75 18 VAL B C 1
ATOM 2597 O O . VAL B 1 18 ? -4.242 22.578 5.352 1 98.75 18 VAL B O 1
ATOM 2600 N N . LEU B 1 19 ? -2.879 24.375 5.145 1 98.69 19 LEU B N 1
ATOM 2601 C CA . LEU B 1 19 ? -2.352 24 3.838 1 98.69 19 LEU B CA 1
ATOM 2602 C C . LEU B 1 19 ? -1.268 22.938 3.98 1 98.69 19 LEU B C 1
ATOM 2604 O O . LEU B 1 19 ? -0.394 23.047 4.844 1 98.69 19 LEU B O 1
ATOM 2608 N N . ILE B 1 20 ? -1.364 21.891 3.203 1 98.62 20 ILE B N 1
ATOM 2609 C CA . ILE B 1 20 ? -0.363 20.844 3.021 1 98.62 20 ILE B CA 1
ATOM 2610 C C . ILE B 1 20 ? 0.203 20.906 1.604 1 98.62 20 ILE B C 1
ATOM 2612 O O . ILE B 1 20 ? -0.55 20.906 0.628 1 98.62 20 ILE B O 1
ATOM 2616 N N . ALA B 1 21 ? 1.488 20.984 1.497 1 98.62 21 ALA B N 1
ATOM 2617 C CA . ALA B 1 21 ? 2.102 20.906 0.173 1 98.62 21 ALA B CA 1
ATOM 2618 C C . ALA B 1 21 ? 2.248 19.469 -0.286 1 98.62 21 ALA B C 1
ATOM 2620 O O . ALA B 1 21 ? 2.926 18.656 0.365 1 98.62 21 ALA B O 1
ATOM 2621 N N . GLY B 1 22 ? 1.569 19.125 -1.339 1 98.19 22 GLY B N 1
ATOM 2622 C CA . GLY B 1 22 ? 1.747 17.828 -1.939 1 98.19 22 GLY B CA 1
ATOM 2623 C C . GLY B 1 22 ? 2.996 17.719 -2.795 1 98.19 22 GLY B C 1
ATOM 2624 O O . GLY B 1 22 ? 3.301 18.625 -3.568 1 98.19 22 GLY B O 1
ATOM 2625 N N . ILE B 1 23 ? 3.725 16.656 -2.627 1 98.62 23 ILE B N 1
ATOM 2626 C CA . ILE B 1 23 ? 4.922 16.391 -3.416 1 98.62 23 ILE B CA 1
ATOM 2627 C C . ILE B 1 23 ? 4.668 15.219 -4.363 1 98.62 23 ILE B C 1
ATOM 2629 O O . ILE B 1 23 ? 4.738 14.055 -3.953 1 98.62 23 ILE B O 1
ATOM 2633 N N . ASP B 1 24 ? 4.445 15.445 -5.547 1 97.25 24 ASP B N 1
ATOM 2634 C CA . ASP B 1 24 ? 4.289 14.469 -6.617 1 97.25 24 ASP B CA 1
ATOM 2635 C C . ASP B 1 24 ? 5.164 14.82 -7.82 1 97.25 24 ASP B C 1
ATOM 2637 O O . ASP B 1 24 ? 4.676 14.898 -8.945 1 97.25 24 ASP B O 1
ATOM 2641 N N . THR B 1 25 ? 6.371 15 -7.609 1 97.38 25 THR B N 1
ATOM 2642 C CA . THR B 1 25 ? 7.336 15.539 -8.555 1 97.38 25 THR B CA 1
ATOM 2643 C C . THR B 1 25 ? 7.887 14.438 -9.461 1 97.38 25 THR B C 1
ATOM 2645 O O . THR B 1 25 ? 8.352 13.406 -8.977 1 97.38 25 THR B O 1
ATOM 2648 N N . SER B 1 26 ? 7.805 14.633 -10.68 1 95.75 26 SER B N 1
ATOM 2649 C CA . SER B 1 26 ? 8.539 13.828 -11.648 1 95.75 26 SER B CA 1
ATOM 2650 C C . SER B 1 26 ? 9.719 14.594 -12.234 1 95.75 26 SER B C 1
ATOM 2652 O O . SER B 1 26 ? 9.672 15.82 -12.359 1 95.75 26 SER B O 1
ATOM 2654 N N . ILE B 1 27 ? 10.695 13.875 -12.688 1 96.19 27 ILE B N 1
ATOM 2655 C CA . ILE B 1 27 ? 11.922 14.477 -13.195 1 96.19 27 ILE B CA 1
ATOM 2656 C C . ILE B 1 27 ? 11.617 15.352 -14.406 1 96.19 27 ILE B C 1
ATOM 2658 O O . ILE B 1 27 ? 12.242 16.391 -14.609 1 96.19 27 ILE B O 1
ATOM 2662 N N . GLU B 1 28 ? 10.617 15.016 -15.156 1 94.69 28 GLU B N 1
ATOM 2663 C CA . GLU B 1 28 ? 10.289 15.688 -16.406 1 94.69 28 GLU B CA 1
ATOM 2664 C C . GLU B 1 28 ? 9.68 17.062 -16.156 1 94.69 28 GLU B C 1
ATOM 2666 O O . GLU B 1 28 ? 9.625 17.906 -17.062 1 94.69 28 GLU B O 1
ATOM 2671 N N . ASN B 1 29 ? 9.25 17.297 -14.953 1 95 29 ASN B N 1
ATOM 2672 C CA . ASN B 1 29 ? 8.586 18.562 -14.656 1 95 29 ASN B CA 1
ATOM 2673 C C . ASN B 1 29 ? 9.484 19.5 -13.844 1 95 29 ASN B C 1
ATOM 2675 O O . ASN B 1 29 ? 9.07 20.594 -13.469 1 95 29 ASN B O 1
ATOM 2679 N N . ILE B 1 30 ? 10.711 19.078 -13.578 1 95.75 30 ILE B N 1
ATOM 2680 C CA . ILE B 1 30 ? 11.703 19.938 -12.961 1 95.75 30 ILE B CA 1
ATOM 2681 C C . ILE B 1 30 ? 12.266 20.906 -14.008 1 95.75 30 ILE B C 1
ATOM 2683 O O . ILE B 1 30 ? 12.5 20.516 -15.156 1 95.75 30 ILE B O 1
ATOM 2687 N N . PRO B 1 31 ? 12.484 22.172 -13.648 1 94.25 31 PRO B N 1
ATOM 2688 C CA . PRO B 1 31 ? 12.969 23.141 -14.633 1 94.25 31 PRO B CA 1
ATOM 2689 C C . PRO B 1 31 ? 14.281 22.688 -15.297 1 94.25 31 PRO B C 1
ATOM 2691 O O . PRO B 1 31 ? 15.195 22.25 -14.609 1 94.25 31 PRO B O 1
ATOM 2694 N N . ASP B 1 32 ? 14.367 22.984 -16.562 1 93.19 32 ASP B N 1
ATOM 2695 C CA . ASP B 1 32 ? 15.539 22.562 -17.328 1 93.19 32 ASP B CA 1
ATOM 2696 C C . ASP B 1 32 ? 16.812 23.203 -16.766 1 93.19 32 ASP B C 1
ATOM 2698 O O . ASP B 1 32 ? 17.859 22.547 -16.719 1 93.19 32 ASP B O 1
ATOM 2702 N N . TYR B 1 33 ? 16.656 24.453 -16.484 1 92.88 33 TYR B N 1
ATOM 2703 C CA . TYR B 1 33 ? 17.844 25.141 -15.992 1 92.88 33 TYR B CA 1
ATOM 2704 C C . TYR B 1 33 ? 18.359 24.5 -14.711 1 92.88 33 TYR B C 1
ATOM 2706 O O . TYR B 1 33 ? 19.578 24.453 -14.477 1 92.88 33 TYR B O 1
ATOM 2714 N N . PHE B 1 34 ? 17.469 23.969 -13.883 1 94.88 34 PHE B N 1
ATOM 2715 C CA . PHE B 1 34 ? 17.859 23.312 -12.641 1 94.88 34 PHE B CA 1
ATOM 2716 C C . PHE B 1 34 ? 18.516 21.969 -12.922 1 94.88 34 PHE B C 1
ATOM 2718 O O . PHE B 1 34 ? 19.547 21.641 -12.32 1 94.88 34 PHE B O 1
ATOM 2725 N N . ILE B 1 35 ? 17.969 21.188 -13.812 1 95.88 35 ILE B N 1
ATOM 2726 C CA . ILE B 1 35 ? 18.531 19.906 -14.203 1 95.88 35 ILE B CA 1
ATOM 2727 C C . ILE B 1 35 ? 19.953 20.109 -14.734 1 95.88 35 ILE B C 1
ATOM 2729 O O . ILE B 1 35 ? 20.875 19.406 -14.328 1 95.88 35 ILE B O 1
ATOM 2733 N N . LYS B 1 36 ? 20.094 21.109 -15.602 1 95.19 36 LYS B N 1
ATOM 2734 C CA . LYS B 1 36 ? 21.406 21.391 -16.203 1 95.19 36 LYS B CA 1
ATOM 2735 C C . LYS B 1 36 ? 22.438 21.75 -15.133 1 95.19 36 LYS B C 1
ATOM 2737 O O . LYS B 1 36 ? 23.594 21.344 -15.227 1 95.19 36 LYS B O 1
ATOM 2742 N N . ARG B 1 37 ? 22.016 22.453 -14.219 1 95 37 ARG B N 1
ATOM 2743 C CA . ARG B 1 37 ? 22.906 22.938 -13.164 1 95 37 ARG B CA 1
ATOM 2744 C C . ARG B 1 37 ? 23.391 21.781 -12.289 1 95 37 ARG B C 1
ATOM 2746 O O . ARG B 1 37 ? 24.547 21.781 -11.844 1 95 37 ARG B O 1
ATOM 2753 N N . PHE B 1 38 ? 22.562 20.797 -12.062 1 95.75 38 PHE B N 1
ATOM 2754 C CA . PHE B 1 38 ? 22.875 19.781 -11.055 1 95.75 38 PHE B CA 1
ATOM 2755 C C . PHE B 1 38 ? 23.281 18.469 -11.711 1 95.75 38 PHE B C 1
ATOM 2757 O O . PHE B 1 38 ? 23.828 17.578 -11.047 1 95.75 38 PHE B O 1
ATOM 2764 N N . TYR B 1 39 ? 23.062 18.422 -12.969 1 96.88 39 TYR B N 1
ATOM 2765 C CA . TYR B 1 39 ? 23.438 17.188 -13.672 1 96.88 39 TYR B CA 1
ATOM 2766 C C . TYR B 1 39 ? 24.953 17.062 -13.781 1 96.88 39 TYR B C 1
ATOM 2768 O O . TYR B 1 39 ? 25.625 17.984 -14.234 1 96.88 39 TYR B O 1
ATOM 2776 N N . ASP B 1 40 ? 25.453 15.953 -13.344 1 97.62 40 ASP B N 1
ATOM 2777 C CA . ASP B 1 40 ? 26.891 15.641 -13.398 1 97.62 40 ASP B CA 1
ATOM 2778 C C . ASP B 1 40 ? 27.172 14.531 -14.406 1 97.62 40 ASP B C 1
ATOM 2780 O O . ASP B 1 40 ? 26.828 13.367 -14.164 1 97.62 40 ASP B O 1
ATOM 2784 N N . LYS B 1 41 ? 27.906 14.836 -15.391 1 96.62 41 LYS B N 1
ATOM 2785 C CA . LYS B 1 41 ? 28.188 13.906 -16.484 1 96.62 41 LYS B CA 1
ATOM 2786 C C . LYS B 1 41 ? 29.078 12.766 -16.016 1 96.62 41 LYS B C 1
ATOM 2788 O O . LYS B 1 41 ? 29.156 11.719 -16.672 1 96.62 41 LYS B O 1
ATOM 2793 N N . GLU B 1 42 ? 29.672 12.93 -14.898 1 98.06 42 GLU B N 1
ATOM 2794 C CA . GLU B 1 42 ? 30.594 11.922 -14.383 1 98.06 42 GLU B CA 1
ATOM 2795 C C . GLU B 1 42 ? 29.859 10.891 -13.531 1 98.06 42 GLU B C 1
ATOM 2797 O O . GLU B 1 42 ? 30.422 9.844 -13.188 1 98.06 42 GLU B O 1
ATOM 2802 N N . LYS B 1 43 ? 28.641 11.117 -13.258 1 97.62 43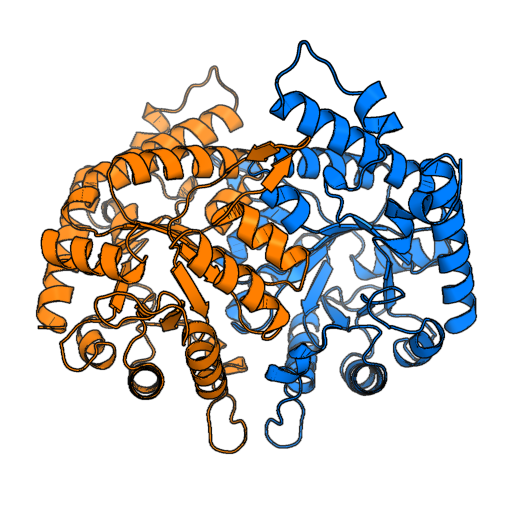 LYS B N 1
ATOM 2803 C CA . LYS B 1 43 ? 27.844 10.227 -12.43 1 97.62 43 LYS B CA 1
ATOM 2804 C C . LYS B 1 43 ? 26.859 9.414 -13.273 1 97.62 43 LYS B C 1
ATOM 2806 O O . LYS B 1 43 ? 26.594 9.766 -14.43 1 97.62 43 LYS B O 1
ATOM 2811 N N . SER B 1 44 ? 26.391 8.336 -12.688 1 97.31 44 SER B N 1
ATOM 2812 C CA . SER B 1 44 ? 25.375 7.543 -13.391 1 97.31 44 SER B CA 1
ATOM 2813 C C . SER B 1 44 ? 24.062 8.305 -13.5 1 97.31 44 SER B C 1
ATOM 2815 O O . SER B 1 44 ? 23.812 9.242 -12.734 1 97.31 44 SER B O 1
ATOM 2817 N N . GLU B 1 45 ? 23.156 7.871 -14.406 1 96.62 45 GLU B N 1
ATOM 2818 C CA . GLU B 1 45 ? 21.828 8.461 -14.531 1 96.62 45 GLU B CA 1
ATOM 2819 C C . GLU B 1 45 ? 21.031 8.344 -13.234 1 96.62 45 GLU B C 1
ATOM 2821 O O . GLU B 1 45 ? 20.312 9.266 -12.852 1 96.62 45 GLU B O 1
ATOM 2826 N N . ILE B 1 46 ? 21.281 7.242 -12.586 1 97.56 46 ILE B N 1
ATOM 2827 C CA . ILE B 1 46 ? 20.562 6.977 -11.336 1 97.56 46 ILE B CA 1
ATOM 2828 C C . ILE B 1 46 ? 21.047 7.93 -10.25 1 97.56 46 ILE B C 1
ATOM 2830 O O . ILE B 1 46 ? 20.25 8.453 -9.477 1 97.56 46 ILE B O 1
ATOM 2834 N N . ASP B 1 47 ? 22.328 8.109 -10.18 1 98.19 47 ASP B N 1
ATOM 2835 C CA . ASP B 1 47 ? 22.875 9.047 -9.195 1 98.19 47 ASP B CA 1
ATOM 2836 C C . ASP B 1 47 ? 22.359 10.461 -9.453 1 98.19 47 ASP B C 1
ATOM 2838 O O . ASP B 1 47 ? 22.031 11.188 -8.516 1 98.19 47 ASP B O 1
ATOM 2842 N N . ASN B 1 48 ? 22.359 10.844 -10.711 1 98.44 48 ASN B N 1
ATOM 2843 C CA . ASN B 1 48 ? 21.812 12.148 -11.078 1 98.44 48 ASN B CA 1
ATOM 2844 C C . ASN B 1 48 ? 20.344 12.266 -10.711 1 98.44 48 ASN B C 1
ATOM 2846 O O . ASN B 1 48 ? 19.906 13.289 -10.195 1 98.44 48 ASN B O 1
ATOM 2850 N N . LEU B 1 49 ? 19.578 11.219 -11.039 1 98.31 49 LEU B N 1
ATOM 2851 C CA . LEU B 1 49 ? 18.156 11.188 -10.711 1 98.31 49 LEU B CA 1
ATOM 2852 C C . LEU B 1 49 ? 17.938 11.43 -9.227 1 98.31 49 LEU B C 1
ATOM 2854 O O . LEU B 1 49 ? 17.141 12.289 -8.844 1 98.31 49 LEU B O 1
ATOM 2858 N N . LYS B 1 50 ? 18.688 10.688 -8.398 1 98.44 50 LYS B N 1
ATOM 2859 C CA . LYS B 1 50 ? 18.516 10.781 -6.949 1 98.44 50 LYS B CA 1
ATOM 2860 C C . LYS B 1 50 ? 18.875 12.172 -6.445 1 98.44 50 LYS B C 1
ATOM 2862 O O . LYS B 1 50 ? 18.141 12.766 -5.652 1 98.44 50 LYS B O 1
ATOM 2867 N N . THR B 1 51 ? 19.953 12.703 -6.898 1 98.5 51 THR B N 1
ATOM 2868 C CA . THR B 1 51 ? 20.453 13.992 -6.438 1 98.5 51 THR B CA 1
ATOM 2869 C C . THR B 1 51 ? 19.516 15.117 -6.848 1 98.5 51 THR B C 1
ATOM 2871 O O . THR B 1 51 ? 19.172 15.969 -6.027 1 98.5 51 THR B O 1
ATOM 2874 N N . ILE B 1 52 ? 19.125 15.109 -8.094 1 98.56 52 ILE B N 1
ATOM 2875 C CA . ILE B 1 52 ? 18.328 16.203 -8.641 1 98.56 52 ILE B CA 1
ATOM 2876 C C . ILE B 1 52 ? 16.922 16.172 -8.016 1 98.56 52 ILE B C 1
ATOM 2878 O O . ILE B 1 52 ? 16.391 17.203 -7.645 1 98.56 52 ILE B O 1
ATOM 2882 N N . LEU B 1 53 ? 16.359 15 -7.922 1 98.69 53 LEU B N 1
ATOM 2883 C CA . LEU B 1 53 ? 15.047 14.859 -7.305 1 98.69 53 LEU B CA 1
ATOM 2884 C C . LEU B 1 53 ? 15.078 15.336 -5.855 1 98.69 53 LEU B C 1
ATOM 2886 O O . LEU B 1 53 ? 14.219 16.109 -5.434 1 98.69 53 LEU B O 1
ATOM 2890 N N . PHE B 1 54 ? 16.141 14.906 -5.105 1 98.69 54 PHE B N 1
ATOM 2891 C CA . PHE B 1 54 ? 16.266 15.297 -3.703 1 98.69 54 PHE B CA 1
ATOM 2892 C C . PHE B 1 54 ? 16.438 16.797 -3.568 1 98.69 54 PHE B C 1
ATOM 2894 O O . PHE B 1 54 ? 15.734 17.438 -2.779 1 98.69 54 PHE B O 1
ATOM 2901 N N . GLU B 1 55 ? 17.297 17.375 -4.309 1 98.5 55 GLU B N 1
ATOM 2902 C CA . GLU B 1 55 ? 17.625 18.797 -4.176 1 98.5 55 GLU B CA 1
ATOM 2903 C C . GLU B 1 55 ? 16.438 19.672 -4.57 1 98.5 55 GLU B C 1
ATOM 2905 O O . GLU B 1 55 ? 16.156 20.688 -3.918 1 98.5 55 GLU B O 1
ATOM 2910 N N . TYR B 1 56 ? 15.812 19.297 -5.645 1 98.31 56 TYR B N 1
ATOM 2911 C CA . TYR B 1 56 ? 14.656 20.078 -6.07 1 98.31 56 TYR B CA 1
ATOM 2912 C C . TYR B 1 56 ? 13.578 20.094 -4.996 1 98.31 56 TYR B C 1
ATOM 2914 O O . TYR B 1 56 ? 13.07 21.156 -4.621 1 98.31 56 TYR B O 1
ATOM 2922 N N . ILE B 1 57 ? 13.211 18.906 -4.457 1 98.81 57 ILE B N 1
ATOM 2923 C CA . ILE B 1 57 ? 12.109 18.766 -3.504 1 98.81 57 ILE B CA 1
ATOM 2924 C C . ILE B 1 57 ? 12.5 19.406 -2.174 1 98.81 57 ILE B C 1
ATOM 2926 O O . ILE B 1 57 ? 11.68 20.078 -1.531 1 98.81 57 ILE B O 1
ATOM 2930 N N . ARG B 1 58 ? 13.773 19.172 -1.784 1 98.69 58 ARG B N 1
ATOM 2931 C CA . ARG B 1 58 ? 14.258 19.797 -0.558 1 98.69 58 ARG B CA 1
ATOM 2932 C C . ARG B 1 58 ? 14.086 21.297 -0.612 1 98.69 58 ARG B C 1
ATOM 2934 O O . ARG B 1 58 ? 13.641 21.922 0.361 1 98.69 58 ARG B O 1
ATOM 2941 N N . ARG B 1 59 ? 14.414 21.875 -1.686 1 98.19 59 ARG B N 1
ATOM 2942 C CA . ARG B 1 59 ? 14.336 23.328 -1.858 1 98.19 59 ARG B CA 1
ATOM 2943 C C . ARG B 1 59 ? 12.883 23.781 -1.924 1 98.19 59 ARG B C 1
ATOM 2945 O O . ARG B 1 59 ? 12.555 24.891 -1.463 1 98.19 59 ARG B O 1
ATOM 2952 N N . ILE B 1 60 ? 12.008 23 -2.541 1 98.56 60 ILE B N 1
ATOM 2953 C CA . ILE B 1 60 ? 10.578 23.297 -2.52 1 98.56 60 ILE B CA 1
ATOM 2954 C C . ILE B 1 60 ? 10.078 23.344 -1.075 1 98.56 60 ILE B C 1
ATOM 2956 O O . ILE B 1 60 ? 9.352 24.266 -0.689 1 98.56 60 ILE B O 1
ATOM 2960 N N . ILE B 1 61 ? 10.5 22.328 -0.255 1 98.81 61 ILE B N 1
ATOM 2961 C CA . ILE B 1 61 ? 10.086 22.25 1.142 1 98.81 61 ILE B CA 1
ATOM 2962 C C . ILE B 1 61 ? 10.562 23.484 1.892 1 98.81 61 ILE B C 1
ATOM 2964 O O . ILE B 1 61 ? 9.805 24.094 2.654 1 98.81 61 ILE B O 1
ATOM 2968 N N . ASP B 1 62 ? 11.797 23.891 1.632 1 98.75 62 ASP B N 1
ATOM 2969 C CA . ASP B 1 62 ? 12.336 25.109 2.252 1 98.75 62 ASP B CA 1
ATOM 2970 C C . ASP B 1 62 ? 11.508 26.328 1.875 1 98.75 62 ASP B C 1
ATOM 2972 O O . ASP B 1 62 ? 11.258 27.203 2.713 1 98.75 62 ASP B O 1
ATOM 2976 N N . ALA B 1 63 ? 11.117 26.391 0.663 1 98.19 63 ALA B N 1
ATOM 2977 C CA . ALA B 1 63 ? 10.43 27.562 0.125 1 98.19 63 ALA B CA 1
ATOM 2978 C C . ALA B 1 63 ? 9.039 27.719 0.731 1 98.19 63 ALA B C 1
ATOM 2980 O O . ALA B 1 63 ? 8.562 28.828 0.925 1 98.19 63 ALA B O 1
ATOM 2981 N N . VAL B 1 64 ? 8.414 26.594 1.09 1 98.5 64 VAL B N 1
ATOM 2982 C CA . VAL B 1 64 ? 6.992 26.688 1.415 1 98.5 64 VAL B CA 1
ATOM 2983 C C . VAL B 1 64 ? 6.793 26.5 2.916 1 98.5 64 VAL B C 1
ATOM 2985 O O . VAL B 1 64 ? 5.68 26.656 3.426 1 98.5 64 VAL B O 1
ATOM 2988 N N . GLU B 1 65 ? 7.852 26.188 3.658 1 98.44 65 GLU B N 1
ATOM 2989 C CA . GLU B 1 65 ? 7.777 25.766 5.051 1 98.44 65 GLU B CA 1
ATOM 2990 C C . GLU B 1 65 ? 6.988 26.766 5.898 1 98.44 65 GLU B C 1
ATOM 2992 O O . GLU B 1 65 ? 6.273 26.375 6.82 1 98.44 65 GLU B O 1
ATOM 2997 N N . GLU B 1 66 ? 7.059 27.984 5.59 1 98.06 66 GLU B N 1
ATOM 2998 C CA . GLU B 1 66 ? 6.402 29.016 6.391 1 98.06 66 GLU B CA 1
ATOM 2999 C C . GLU B 1 66 ? 4.887 28.969 6.207 1 98.06 66 GLU B C 1
ATOM 3001 O O . GLU B 1 66 ? 4.137 29.359 7.105 1 98.06 66 GLU B O 1
ATOM 3006 N N . ASN B 1 67 ? 4.438 28.531 5.109 1 98.69 67 ASN B N 1
ATOM 3007 C CA . ASN B 1 67 ? 3.035 28.688 4.73 1 98.69 67 ASN B CA 1
ATOM 3008 C C . ASN B 1 67 ? 2.248 27.391 4.934 1 98.69 67 ASN B C 1
ATOM 3010 O O . ASN B 1 67 ? 1.016 27.406 4.926 1 98.69 67 ASN B O 1
ATOM 3014 N N . VAL B 1 68 ? 2.953 26.281 5.152 1 98.81 68 VAL B N 1
ATOM 3015 C CA . VAL B 1 68 ? 2.26 25 5.188 1 98.81 68 VAL B CA 1
ATOM 3016 C C . VAL B 1 68 ? 2.432 24.359 6.562 1 98.81 68 VAL B C 1
ATOM 3018 O O . VAL B 1 68 ? 3.441 24.578 7.234 1 98.81 68 VAL B O 1
ATOM 3021 N N . VAL B 1 69 ? 1.46 23.516 6.98 1 98.62 69 VAL B N 1
ATOM 3022 C CA . VAL B 1 69 ? 1.569 22.812 8.25 1 98.62 69 VAL B CA 1
ATOM 3023 C C . VAL B 1 69 ? 2.299 21.484 8.039 1 98.62 69 VAL B C 1
ATOM 3025 O O . VAL B 1 69 ? 2.791 20.891 9 1 98.62 69 VAL B O 1
ATOM 3028 N N . GLY B 1 70 ? 2.396 21.062 6.77 1 98.69 70 GLY B N 1
ATOM 3029 C CA . GLY B 1 70 ? 3.041 19.797 6.5 1 98.69 70 GLY B CA 1
ATOM 3030 C C . GLY B 1 70 ? 3.227 19.516 5.02 1 98.69 70 GLY B C 1
ATOM 3031 O O . GLY B 1 70 ? 2.922 20.375 4.184 1 98.69 70 GLY B O 1
ATOM 3032 N N . VAL B 1 71 ? 3.811 18.406 4.727 1 98.81 71 VAL B N 1
ATOM 3033 C CA . VAL B 1 71 ? 4.078 17.922 3.377 1 98.81 71 VAL B CA 1
ATOM 3034 C C . VAL B 1 71 ? 3.488 16.531 3.205 1 98.81 71 VAL B C 1
ATOM 3036 O O . VAL B 1 71 ? 3.531 15.711 4.129 1 98.81 71 VAL B O 1
ATOM 3039 N N . LYS B 1 72 ? 2.873 16.312 2.172 1 98.88 72 LYS B N 1
ATOM 3040 C CA . LYS B 1 72 ? 2.354 15 1.795 1 98.88 72 LYS B CA 1
ATOM 3041 C C . LYS B 1 72 ? 3.113 14.43 0.6 1 98.88 72 LYS B C 1
ATOM 3043 O O . LYS B 1 72 ? 3.098 15.008 -0.487 1 98.88 72 LYS B O 1
ATOM 3048 N N . PHE B 1 73 ? 3.82 13.305 0.782 1 98.81 73 PHE B N 1
ATOM 3049 C CA . PHE B 1 73 ? 4.578 12.656 -0.282 1 98.81 73 PHE B CA 1
ATOM 3050 C C . PHE B 1 73 ? 3.734 11.602 -0.985 1 98.81 73 PHE B C 1
ATOM 3052 O O . PHE B 1 73 ? 3.271 10.648 -0.356 1 98.81 73 PHE B O 1
ATOM 3059 N N . GLN B 1 74 ? 3.498 11.828 -2.268 1 98.56 74 GLN B N 1
ATOM 3060 C CA . GLN B 1 74 ? 2.791 10.844 -3.076 1 98.56 74 GLN B CA 1
ATOM 3061 C C . GLN B 1 74 ? 3.701 9.672 -3.436 1 98.56 74 GLN B C 1
ATOM 3063 O O . GLN B 1 74 ? 4.664 9.836 -4.188 1 98.56 74 GLN B O 1
ATOM 3068 N N . ALA B 1 75 ? 3.359 8.492 -3.029 1 98.5 75 ALA B N 1
ATOM 3069 C CA . ALA B 1 75 ? 4.203 7.305 -3.096 1 98.5 75 ALA B CA 1
ATOM 3070 C C . ALA B 1 75 ? 4.566 6.969 -4.539 1 98.5 75 ALA B C 1
ATOM 3072 O O . ALA B 1 75 ? 5.695 6.562 -4.824 1 98.5 75 ALA B O 1
ATOM 3073 N N . ALA B 1 76 ? 3.662 7.117 -5.473 1 98.56 76 ALA B N 1
ATOM 3074 C CA . ALA B 1 76 ? 3.824 6.676 -6.855 1 98.56 76 ALA B CA 1
ATOM 3075 C C . ALA B 1 76 ? 5.004 7.383 -7.52 1 98.56 76 ALA B C 1
ATOM 3077 O O . ALA B 1 76 ? 5.691 6.797 -8.359 1 98.56 76 ALA B O 1
ATOM 3078 N N . PHE B 1 77 ? 5.266 8.609 -7.117 1 98.5 77 PHE B N 1
ATOM 3079 C CA . PHE B 1 77 ? 6.277 9.43 -7.777 1 98.5 77 PHE B CA 1
ATOM 3080 C C . PHE B 1 77 ? 7.668 9.109 -7.246 1 98.5 77 PHE B C 1
ATOM 3082 O O . PHE B 1 77 ? 8.664 9.609 -7.762 1 98.5 77 PHE B O 1
ATOM 3089 N N . PHE B 1 78 ? 7.699 8.227 -6.293 1 98.44 78 PHE B N 1
ATOM 3090 C CA . PHE B 1 78 ? 8.961 7.664 -5.828 1 98.44 78 PHE B CA 1
ATOM 3091 C C . PHE B 1 78 ? 9.102 6.211 -6.27 1 98.44 78 PHE B C 1
ATOM 3093 O O . PHE B 1 78 ? 10.156 5.805 -6.754 1 98.44 78 PHE B O 1
ATOM 3100 N N . GLU B 1 79 ? 8.016 5.465 -6.164 1 98.12 79 GLU B N 1
ATOM 3101 C CA . GLU B 1 79 ? 8.039 4.066 -6.57 1 98.12 79 GLU B CA 1
ATOM 3102 C C . GLU B 1 79 ? 8.375 3.926 -8.055 1 98.12 79 GLU B C 1
ATOM 3104 O O . GLU B 1 79 ? 9 2.945 -8.461 1 98.12 79 GLU B O 1
ATOM 3109 N N . GLN B 1 80 ? 7.988 4.918 -8.875 1 98 80 GLN B N 1
ATOM 3110 C CA . GLN B 1 80 ? 8.234 4.848 -10.312 1 98 80 GLN B CA 1
ATOM 3111 C C . GLN B 1 80 ? 9.734 4.793 -10.609 1 98 80 GLN B C 1
ATOM 3113 O O . GLN B 1 80 ? 10.141 4.414 -11.711 1 98 80 GLN B O 1
ATOM 3118 N N . TYR B 1 81 ? 10.586 5.074 -9.586 1 97.81 81 TYR B N 1
ATOM 3119 C CA . TYR B 1 81 ? 12.039 4.988 -9.727 1 97.81 81 TYR B CA 1
ATOM 3120 C C . TYR B 1 81 ? 12.602 3.859 -8.867 1 97.81 81 TYR B C 1
ATOM 3122 O O . TYR B 1 81 ? 13.766 3.9 -8.461 1 97.81 81 TYR B O 1
ATOM 3130 N N . SER B 1 82 ? 11.727 2.867 -8.516 1 96.38 82 SER B N 1
ATOM 3131 C CA . SER B 1 82 ? 12.086 1.681 -7.75 1 96.38 82 SER B CA 1
ATOM 3132 C C . SER B 1 82 ? 12.656 2.057 -6.387 1 96.38 82 SER B C 1
ATOM 3134 O O . SER B 1 82 ? 12.172 2.994 -5.746 1 96.38 82 SER B O 1
ATOM 3136 N N . TYR B 1 83 ? 13.617 1.256 -5.867 1 97.88 83 TYR B N 1
ATOM 3137 C CA . TYR B 1 83 ? 14.164 1.478 -4.531 1 97.88 83 TYR B CA 1
ATOM 3138 C C . TYR B 1 83 ? 15.008 2.744 -4.492 1 97.88 83 TYR B C 1
ATOM 3140 O O . TYR B 1 83 ? 15.227 3.316 -3.422 1 97.88 83 TYR B O 1
ATOM 3148 N N . HIS B 1 84 ? 15.445 3.291 -5.672 1 98.19 84 HIS B N 1
ATOM 3149 C CA . HIS B 1 84 ? 16.172 4.555 -5.711 1 98.19 84 HIS B CA 1
ATOM 3150 C C . HIS B 1 84 ? 15.281 5.715 -5.281 1 98.19 84 HIS B C 1
ATOM 3152 O O . HIS B 1 84 ? 15.703 6.582 -4.516 1 98.19 84 HIS B O 1
ATOM 3158 N N . GLY B 1 85 ? 14.039 5.711 -5.836 1 98.19 85 GLY B N 1
ATOM 3159 C CA . GLY B 1 85 ? 13.078 6.734 -5.438 1 98.19 85 GLY B CA 1
ATOM 3160 C C . GLY B 1 85 ? 12.711 6.668 -3.969 1 98.19 85 GLY B C 1
ATOM 3161 O O . GLY B 1 85 ? 12.57 7.703 -3.314 1 98.19 85 GLY B O 1
ATOM 3162 N N . PHE B 1 86 ? 12.609 5.449 -3.445 1 98.12 86 PHE B N 1
ATOM 3163 C CA . PHE B 1 86 ? 12.25 5.273 -2.041 1 98.12 86 PHE B CA 1
ATOM 3164 C C . PHE B 1 86 ? 13.375 5.746 -1.132 1 98.12 86 PHE B C 1
ATOM 3166 O O . PHE B 1 86 ? 13.133 6.223 -0.023 1 98.12 86 PHE B O 1
ATOM 3173 N N . GLU B 1 87 ? 14.578 5.555 -1.585 1 98.44 87 GLU B N 1
ATOM 3174 C CA . GLU B 1 87 ? 15.711 6.086 -0.832 1 98.44 87 GLU B CA 1
ATOM 3175 C C . GLU B 1 87 ? 15.625 7.605 -0.705 1 98.44 87 GLU B C 1
ATOM 3177 O O . GLU B 1 87 ? 15.867 8.156 0.37 1 98.44 87 GLU B O 1
ATOM 3182 N N . VAL B 1 88 ? 15.273 8.25 -1.823 1 98.62 88 VAL B N 1
ATOM 3183 C CA . VAL B 1 88 ? 15.094 9.695 -1.816 1 98.62 88 VAL B CA 1
ATOM 3184 C C . VAL B 1 88 ? 13.961 10.078 -0.866 1 98.62 88 VAL B C 1
ATOM 3186 O O . VAL B 1 88 ? 14.086 11.023 -0.089 1 98.62 88 VAL B O 1
ATOM 3189 N N . LEU B 1 89 ? 12.859 9.336 -0.929 1 98.62 89 LEU B N 1
ATOM 3190 C CA . LEU B 1 89 ? 11.719 9.57 -0.051 1 98.62 89 LEU B CA 1
ATOM 3191 C C . LEU B 1 89 ? 12.133 9.484 1.414 1 98.62 89 LEU B C 1
ATOM 3193 O O . LEU B 1 89 ? 11.695 10.289 2.236 1 98.62 89 LEU B O 1
ATOM 3197 N N . HIS B 1 90 ? 12.922 8.453 1.657 1 97.69 90 HIS B N 1
ATOM 3198 C CA . HIS B 1 90 ? 13.398 8.234 3.018 1 97.69 90 HIS B CA 1
ATOM 3199 C C . HIS B 1 90 ? 14.156 9.461 3.533 1 97.69 90 HIS B C 1
ATOM 3201 O O . HIS B 1 90 ? 13.891 9.938 4.641 1 97.69 90 HIS B O 1
ATOM 3207 N N . LYS B 1 91 ? 15.07 9.969 2.791 1 97.94 91 LYS B N 1
ATOM 3208 C CA . LYS B 1 91 ? 15.859 11.141 3.162 1 97.94 91 LYS B CA 1
ATOM 3209 C C . LYS B 1 91 ? 14.984 12.375 3.293 1 97.94 91 LYS B C 1
ATOM 3211 O O . LYS B 1 91 ? 15.18 13.195 4.195 1 97.94 91 LYS B O 1
ATOM 3216 N N . LEU B 1 92 ? 14.016 12.547 2.395 1 98.69 92 LEU B N 1
ATOM 3217 C CA . LEU B 1 92 ? 13.125 13.703 2.412 1 98.69 92 LEU B CA 1
ATOM 3218 C C . LEU B 1 92 ? 12.219 13.672 3.633 1 98.69 92 LEU B C 1
ATOM 3220 O O . LEU B 1 92 ? 11.875 14.719 4.188 1 98.69 92 LEU B O 1
ATOM 3224 N N . CYS B 1 93 ? 11.766 12.469 3.982 1 97.94 93 CYS B N 1
ATOM 3225 C CA . CYS B 1 93 ? 10.961 12.32 5.188 1 97.94 93 CYS B CA 1
ATOM 3226 C C . CYS B 1 93 ? 11.711 12.836 6.41 1 97.94 93 CYS B C 1
ATOM 3228 O O . CYS B 1 93 ? 11.164 13.625 7.188 1 97.94 93 CYS B O 1
ATOM 3230 N N . GLU B 1 94 ? 12.969 12.438 6.516 1 96.94 94 GLU B N 1
ATOM 3231 C CA . GLU B 1 94 ? 13.797 12.883 7.633 1 96.94 94 GLU B CA 1
ATOM 3232 C C . GLU B 1 94 ? 14.008 14.391 7.598 1 96.94 94 GLU B C 1
ATOM 3234 O O . GLU B 1 94 ? 13.922 15.062 8.625 1 96.94 94 GLU B O 1
ATOM 3239 N N . TYR B 1 95 ? 14.281 14.867 6.473 1 98.19 95 TYR B N 1
ATOM 3240 C CA . TYR B 1 95 ? 14.508 16.297 6.301 1 98.19 95 TYR B CA 1
ATOM 3241 C C . TYR B 1 95 ? 13.281 17.094 6.727 1 98.19 95 TYR B C 1
ATOM 3243 O O . TYR B 1 95 ? 13.398 18.094 7.453 1 98.19 95 TYR B O 1
ATOM 3251 N N . THR B 1 96 ? 12.125 16.719 6.234 1 98.38 96 THR B N 1
ATOM 3252 C CA . THR B 1 96 ? 10.875 17.422 6.496 1 98.38 96 THR B CA 1
ATOM 3253 C C . THR B 1 96 ? 10.539 17.375 7.984 1 98.38 96 THR B C 1
ATOM 3255 O O . THR B 1 96 ? 10.062 18.375 8.539 1 98.38 96 THR B O 1
ATOM 3258 N N . LYS B 1 97 ? 10.781 16.25 8.609 1 96.19 97 LYS B N 1
ATOM 3259 C CA . LYS B 1 97 ? 10.555 16.125 10.047 1 96.19 97 LYS B CA 1
ATOM 3260 C C . LYS B 1 97 ? 11.445 17.078 10.828 1 96.19 97 LYS B C 1
ATOM 3262 O O . LYS B 1 97 ? 11.023 17.641 11.844 1 96.19 97 LYS B O 1
ATOM 3267 N N . ASN B 1 98 ? 12.672 17.172 10.391 1 96.75 98 ASN B N 1
ATOM 3268 C CA . ASN B 1 98 ? 13.617 18.078 11.055 1 96.75 98 ASN B CA 1
ATOM 3269 C C . ASN B 1 98 ? 13.164 19.531 10.953 1 96.75 98 ASN B C 1
ATOM 3271 O O . ASN B 1 98 ? 13.57 20.359 11.766 1 96.75 98 ASN B O 1
ATOM 3275 N N . LYS B 1 99 ? 12.328 19.812 10.023 1 96.94 99 LYS B N 1
ATOM 3276 C CA . LYS B 1 99 ? 11.758 21.156 9.883 1 96.94 99 LYS B CA 1
ATOM 3277 C C . LYS B 1 99 ? 10.516 21.312 10.75 1 96.94 99 LYS B C 1
ATOM 3279 O O . LYS B 1 99 ? 9.875 22.375 10.719 1 96.94 99 LYS B O 1
ATOM 3284 N N . LYS B 1 100 ? 10.141 20.234 11.414 1 95.75 100 LYS B N 1
ATOM 3285 C CA . LYS B 1 100 ? 9.008 20.219 12.344 1 95.75 100 LYS B CA 1
ATOM 3286 C C . LYS B 1 100 ? 7.684 20.359 11.594 1 95.75 100 LYS B C 1
ATOM 3288 O O . LYS B 1 100 ? 6.754 21 12.094 1 95.75 100 LYS B O 1
ATOM 3293 N N . LEU B 1 101 ? 7.668 19.953 10.352 1 98.06 101 LEU B N 1
ATOM 3294 C CA . LEU B 1 101 ? 6.449 19.875 9.555 1 98.06 101 LEU B CA 1
ATOM 3295 C C . LEU B 1 101 ? 5.793 18.5 9.703 1 98.06 101 LEU B C 1
ATOM 3297 O O . LEU B 1 101 ? 6.48 17.5 9.914 1 98.06 101 LEU B O 1
ATOM 3301 N N . VAL B 1 102 ? 4.469 18.469 9.641 1 98.19 102 VAL B N 1
ATOM 3302 C CA . VAL B 1 102 ? 3.744 17.203 9.586 1 98.19 102 VAL B CA 1
ATOM 3303 C C . VAL B 1 102 ? 4.059 16.484 8.273 1 98.19 102 VAL B C 1
ATOM 3305 O O . VAL B 1 102 ? 4 17.094 7.199 1 98.19 102 VAL B O 1
ATOM 3308 N N . VAL B 1 103 ? 4.438 15.242 8.344 1 98.69 103 VAL B N 1
ATOM 3309 C CA . VAL B 1 103 ? 4.812 14.5 7.145 1 98.69 103 VAL B CA 1
ATOM 3310 C C . VAL B 1 103 ? 3.809 13.367 6.902 1 98.69 103 VAL B C 1
ATOM 3312 O O . VAL B 1 103 ? 3.662 12.469 7.734 1 98.69 103 VAL B O 1
ATOM 3315 N N . ILE B 1 104 ? 3.117 13.367 5.773 1 98.88 104 ILE B N 1
ATOM 3316 C CA . ILE B 1 104 ? 2.076 12.398 5.445 1 98.88 104 ILE B CA 1
ATOM 3317 C C . ILE B 1 104 ? 2.533 11.531 4.277 1 98.88 104 ILE B C 1
ATOM 3319 O O . ILE B 1 104 ? 3.008 12.047 3.262 1 98.88 104 ILE B O 1
ATOM 3323 N N . PHE B 1 105 ? 2.455 10.227 4.473 1 98.81 105 PHE B N 1
ATOM 3324 C CA . PHE B 1 105 ? 2.695 9.281 3.391 1 98.81 105 PHE B CA 1
ATOM 3325 C C . PHE B 1 105 ? 1.401 8.977 2.645 1 98.81 105 PHE B C 1
ATOM 3327 O O . PHE B 1 105 ? 0.496 8.344 3.195 1 98.81 105 PHE B O 1
ATOM 3334 N N . ASP B 1 106 ? 1.348 9.453 1.405 1 98.75 106 ASP B N 1
ATOM 3335 C CA . ASP B 1 106 ? 0.183 9.188 0.566 1 98.75 106 ASP B CA 1
ATOM 3336 C C . ASP B 1 106 ? 0.397 7.953 -0.302 1 98.75 106 ASP B C 1
ATOM 3338 O O . ASP B 1 106 ? 0.729 8.062 -1.484 1 98.75 106 ASP B O 1
ATOM 3342 N N . GLY B 1 107 ? 0.162 6.812 0.302 1 98.25 107 GLY B N 1
ATOM 3343 C CA . GLY B 1 107 ? 0.362 5.551 -0.391 1 98.25 107 GLY B CA 1
ATOM 3344 C C . GLY B 1 107 ? -0.934 4.82 -0.686 1 98.25 107 GLY B C 1
ATOM 3345 O O . GLY B 1 107 ? -0.979 3.955 -1.562 1 98.25 107 GLY B O 1
ATOM 3346 N N . LYS B 1 108 ? -1.973 5.168 0.097 1 98.69 108 LYS B N 1
ATOM 3347 C CA . LYS B 1 108 ? -3.27 4.504 -0.013 1 98.69 108 LYS B CA 1
ATOM 3348 C C . LYS B 1 108 ? -3.127 2.99 0.098 1 98.69 108 LYS B C 1
ATOM 3350 O O . LYS B 1 108 ? -3.686 2.248 -0.712 1 98.69 108 LYS B O 1
ATOM 3355 N N . ARG B 1 109 ? -2.33 2.512 1.068 1 98.5 109 ARG B N 1
ATOM 3356 C CA . ARG B 1 109 ? -2.049 1.094 1.262 1 98.5 109 ARG B CA 1
ATOM 3357 C C . ARG B 1 109 ? -3.309 0.336 1.67 1 98.5 109 ARG B C 1
ATOM 3359 O O . ARG B 1 109 ? -4.203 0.904 2.297 1 98.5 109 ARG B O 1
ATOM 3366 N N . ASN B 1 110 ? -3.355 -0.88 1.229 1 95.5 110 ASN B N 1
ATOM 3367 C CA . ASN B 1 110 ? -4.496 -1.751 1.501 1 95.5 110 ASN B CA 1
ATOM 3368 C C . ASN B 1 110 ? -4.086 -3.223 1.5 1 95.5 110 ASN B C 1
ATOM 3370 O O . ASN B 1 110 ? -3.617 -3.74 0.485 1 95.5 110 ASN B O 1
ATOM 3374 N N . ASP B 1 111 ? -4.219 -3.875 2.504 1 97.44 111 ASP B N 1
ATOM 3375 C CA . ASP B 1 111 ? -4.07 -5.316 2.668 1 97.44 111 ASP B CA 1
ATOM 3376 C C . ASP B 1 111 ? -4.707 -5.789 3.975 1 97.44 111 ASP B C 1
ATOM 3378 O O . ASP B 1 111 ? -5.457 -5.047 4.609 1 97.44 111 ASP B O 1
ATOM 3382 N N . ILE B 1 112 ? -4.488 -7.086 4.281 1 95.06 112 ILE B N 1
ATOM 3383 C CA . ILE B 1 112 ? -5.148 -7.605 5.473 1 95.06 112 ILE B CA 1
ATOM 3384 C C . ILE B 1 112 ? -4.121 -8.266 6.387 1 95.06 112 ILE B C 1
ATOM 3386 O O . ILE B 1 112 ? -3.059 -8.695 5.93 1 95.06 112 ILE B O 1
ATOM 3390 N N . SER B 1 113 ? -4.449 -8.211 7.633 1 90.81 113 SER B N 1
ATOM 3391 C CA . SER B 1 113 ? -3.766 -8.977 8.672 1 90.81 113 SER B CA 1
ATOM 3392 C C . SER B 1 113 ? -2.275 -8.656 8.703 1 90.81 113 SER B C 1
ATOM 3394 O O . SER B 1 113 ? -1.888 -7.488 8.82 1 90.81 113 SER B O 1
ATOM 3396 N N . SER B 1 114 ? -1.456 -9.688 8.461 1 93.81 114 SER B N 1
ATOM 3397 C CA . SER B 1 114 ? -0.011 -9.539 8.602 1 93.81 114 SER B CA 1
ATOM 3398 C C . SER B 1 114 ? 0.547 -8.562 7.578 1 93.81 114 SER B C 1
ATOM 3400 O O . SER B 1 114 ? 1.489 -7.82 7.867 1 93.81 114 SER B O 1
ATOM 3402 N N . SER B 1 115 ? -0.092 -8.555 6.387 1 96.94 115 SER B N 1
ATOM 3403 C CA . SER B 1 115 ? 0.369 -7.621 5.363 1 96.94 115 SER B CA 1
ATOM 3404 C C . SER B 1 115 ? 0.018 -6.184 5.73 1 96.94 115 SER B C 1
ATOM 3406 O O . SER B 1 115 ? 0.834 -5.273 5.555 1 96.94 115 SER B O 1
ATOM 3408 N N . ALA B 1 116 ? -1.168 -5.98 6.277 1 98.06 116 ALA B N 1
ATOM 3409 C CA . ALA B 1 116 ? -1.531 -4.656 6.77 1 98.06 116 ALA B CA 1
ATOM 3410 C C . ALA B 1 116 ? -0.592 -4.207 7.883 1 98.06 116 ALA B C 1
ATOM 3412 O O . ALA B 1 116 ? -0.188 -3.043 7.934 1 98.06 116 ALA B O 1
ATOM 3413 N N . LYS B 1 117 ? -0.32 -5.117 8.797 1 97.81 117 LYS B N 1
ATOM 3414 C CA . LYS B 1 117 ? 0.622 -4.812 9.867 1 97.81 117 LYS B CA 1
ATOM 3415 C C . LYS B 1 117 ? 1.995 -4.453 9.305 1 97.81 117 LYS B C 1
ATOM 3417 O O . LYS B 1 117 ? 2.668 -3.561 9.828 1 97.81 117 LYS B O 1
ATOM 3422 N N . GLY B 1 118 ? 2.434 -5.176 8.266 1 98.19 118 GLY B N 1
ATOM 3423 C CA . GLY B 1 118 ? 3.682 -4.84 7.605 1 98.19 118 GLY B CA 1
ATOM 3424 C C . GLY B 1 118 ? 3.719 -3.41 7.094 1 98.19 118 GLY B C 1
ATOM 3425 O O . GLY B 1 118 ? 4.719 -2.711 7.262 1 98.19 118 GLY B O 1
ATOM 3426 N N . TYR B 1 119 ? 2.611 -2.967 6.461 1 98.44 119 TYR B N 1
ATOM 3427 C CA . TYR B 1 119 ? 2.518 -1.587 5.996 1 98.44 119 TYR B CA 1
ATOM 3428 C C . TYR B 1 119 ? 2.551 -0.614 7.168 1 98.44 119 TYR B C 1
ATOM 3430 O O . TYR B 1 119 ? 3.23 0.414 7.109 1 98.44 119 TYR B O 1
ATOM 3438 N N . SER B 1 120 ? 1.8 -0.956 8.195 1 98.38 120 SER B N 1
ATOM 3439 C CA . SER B 1 120 ? 1.772 -0.081 9.359 1 98.38 120 SER B CA 1
ATOM 3440 C C . SER B 1 120 ? 3.156 0.045 9.984 1 98.38 120 SER B C 1
ATOM 3442 O O . SER B 1 120 ? 3.582 1.145 10.352 1 98.38 120 SER B O 1
ATOM 3444 N N . ASN B 1 121 ? 3.854 -1.074 10.133 1 98 121 ASN B N 1
ATOM 3445 C CA . ASN B 1 121 ? 5.219 -1.07 10.641 1 98 121 ASN B CA 1
ATOM 3446 C C . ASN B 1 121 ? 6.133 -0.184 9.797 1 98 121 ASN B C 1
ATOM 3448 O O . ASN B 1 121 ? 6.953 0.559 10.336 1 98 121 ASN B O 1
ATOM 3452 N N . ALA B 1 122 ? 5.961 -0.266 8.539 1 98.12 122 ALA B N 1
ATOM 3453 C CA . ALA B 1 122 ? 6.836 0.426 7.598 1 98.12 122 ALA B CA 1
ATOM 3454 C C . ALA B 1 122 ? 6.742 1.938 7.773 1 98.12 122 ALA B C 1
ATOM 3456 O O . ALA B 1 122 ? 7.762 2.635 7.75 1 98.12 122 ALA B O 1
ATOM 3457 N N . TYR B 1 123 ? 5.512 2.422 7.941 1 98.25 123 TYR B N 1
ATOM 3458 C CA . TYR B 1 123 ? 5.324 3.854 7.734 1 98.25 123 TYR B CA 1
ATOM 3459 C C . TYR B 1 123 ? 4.973 4.551 9.047 1 98.25 123 TYR B C 1
ATOM 3461 O O . TYR B 1 123 ? 5.246 5.742 9.211 1 98.25 123 TYR B O 1
ATOM 3469 N N . LEU B 1 124 ? 4.395 3.822 10.016 1 97.56 124 LEU B N 1
ATOM 3470 C CA . LEU B 1 124 ? 3.922 4.449 11.242 1 97.56 124 LEU B CA 1
ATOM 3471 C C . LEU B 1 124 ? 4.668 3.906 12.453 1 97.56 124 LEU B C 1
ATOM 3473 O O . LEU B 1 124 ? 4.844 4.613 13.453 1 97.56 124 LEU B O 1
ATOM 3477 N N . GLY B 1 125 ? 5.078 2.668 12.328 1 97.06 125 GLY B N 1
ATOM 3478 C CA . GLY B 1 125 ? 5.504 1.987 13.539 1 97.06 125 GLY B CA 1
ATOM 3479 C C . GLY B 1 125 ? 6.941 1.503 13.477 1 97.06 125 GLY B C 1
ATOM 3480 O O . GLY B 1 125 ? 7.844 2.264 13.125 1 97.06 125 GLY B O 1
ATOM 3481 N N . GLU B 1 126 ? 7.109 0.227 14 1 97.62 126 GLU B N 1
ATOM 3482 C CA . GLU B 1 126 ? 8.422 -0.403 14.086 1 97.62 126 GLU B CA 1
ATOM 3483 C C . GLU B 1 126 ? 8.398 -1.817 13.516 1 97.62 126 GLU B C 1
ATOM 3485 O O . GLU B 1 126 ? 7.363 -2.49 13.555 1 97.62 126 GLU B O 1
ATOM 3490 N N . THR B 1 127 ? 9.492 -2.217 13.039 1 97.81 127 THR B N 1
ATOM 3491 C CA . THR B 1 127 ? 9.648 -3.551 12.469 1 97.81 127 THR B CA 1
ATOM 3492 C C . THR B 1 127 ? 10.641 -4.371 13.281 1 97.81 127 THR B C 1
ATOM 3494 O O . THR B 1 127 ? 11.742 -3.908 13.578 1 97.81 127 THR B O 1
ATOM 3497 N N . PRO B 1 128 ? 10.281 -5.59 13.641 1 96.38 128 PRO B N 1
ATOM 3498 C CA . PRO B 1 128 ? 11.25 -6.469 14.289 1 96.38 128 PRO B CA 1
ATOM 3499 C C . PRO B 1 128 ? 12.367 -6.918 13.344 1 96.38 128 PRO B C 1
ATOM 3501 O O . PRO B 1 128 ? 12.094 -7.328 12.211 1 96.38 128 PRO B O 1
ATOM 3504 N N . VAL B 1 129 ? 13.57 -6.789 13.75 1 96.94 129 VAL B N 1
ATOM 3505 C CA . VAL B 1 129 ? 14.75 -7.219 13.008 1 96.94 129 VAL B CA 1
ATOM 3506 C C . VAL B 1 129 ? 15.781 -7.797 13.969 1 96.94 129 VAL B C 1
ATOM 3508 O O . VAL B 1 129 ? 16.391 -7.066 14.758 1 96.94 129 VAL B O 1
ATOM 3511 N N . PHE B 1 130 ? 16.031 -9.078 13.891 1 95.81 130 PHE B N 1
ATOM 3512 C CA . PHE B 1 130 ? 17.031 -9.789 14.688 1 95.81 130 PHE B CA 1
ATOM 3513 C C . PHE B 1 130 ? 16.828 -9.508 16.172 1 95.81 130 PHE B C 1
ATOM 3515 O O . PHE B 1 130 ? 17.781 -9.172 16.875 1 95.81 130 PHE B O 1
ATOM 3522 N N . GLY B 1 131 ? 15.648 -9.531 16.594 1 92.56 131 GLY B N 1
ATOM 3523 C CA . GLY B 1 131 ? 15.328 -9.398 18 1 92.56 131 GLY B CA 1
ATOM 3524 C C . GLY B 1 131 ? 15.242 -7.953 18.469 1 92.56 131 GLY B C 1
ATOM 3525 O O . GLY B 1 131 ? 14.938 -7.688 19.625 1 92.56 131 GLY B O 1
ATOM 3526 N N . LYS B 1 132 ? 15.492 -7.047 17.672 1 95.12 132 LYS B N 1
ATOM 3527 C CA . LYS B 1 132 ? 15.344 -5.625 17.953 1 95.12 132 LYS B CA 1
ATOM 3528 C C . LYS B 1 132 ? 14.18 -5.02 17.172 1 95.12 132 LYS B C 1
ATOM 3530 O O . LYS B 1 132 ? 13.586 -5.68 16.328 1 95.12 132 LYS B O 1
ATOM 3535 N N . LYS B 1 133 ? 13.742 -3.848 17.562 1 96.19 133 LYS B N 1
ATOM 3536 C CA . LYS B 1 133 ? 12.727 -3.094 16.828 1 96.19 133 LYS B CA 1
ATOM 3537 C C . LYS B 1 133 ? 13.336 -1.869 16.156 1 96.19 133 LYS B C 1
ATOM 3539 O O . LYS B 1 133 ? 14.016 -1.07 16.797 1 96.19 133 LYS B O 1
ATOM 3544 N N . MET B 1 134 ? 13.125 -1.778 14.914 1 96.25 134 MET B N 1
ATOM 3545 C CA . MET B 1 134 ? 13.688 -0.67 14.148 1 96.25 134 MET B CA 1
ATOM 3546 C C . MET B 1 134 ? 12.578 0.157 13.5 1 96.25 134 MET B C 1
ATOM 3548 O O . MET B 1 134 ? 11.594 -0.394 13.008 1 96.25 134 MET B O 1
ATOM 3552 N N . ARG B 1 135 ? 12.742 1.469 13.547 1 95.56 135 ARG B N 1
ATOM 3553 C CA . ARG B 1 135 ? 11.883 2.377 12.789 1 95.56 135 ARG B CA 1
ATOM 3554 C C . ARG B 1 135 ? 12.531 2.773 11.469 1 95.56 135 ARG B C 1
ATOM 3556 O O . ARG B 1 135 ? 13.602 3.381 11.453 1 95.56 135 ARG B O 1
ATOM 3563 N N . PHE B 1 136 ? 11.891 2.436 10.336 1 93.88 136 PHE B N 1
ATOM 3564 C CA . PHE B 1 136 ? 12.492 2.695 9.031 1 93.88 136 PHE B CA 1
ATOM 3565 C C . PHE B 1 136 ? 12.016 4.031 8.469 1 93.88 136 PHE B C 1
ATOM 3567 O O . PHE B 1 136 ? 12.82 4.832 7.992 1 93.88 136 PHE B O 1
ATOM 3574 N N . PHE B 1 137 ? 10.711 4.25 8.391 1 94.06 137 PHE B N 1
ATOM 3575 C CA . PHE B 1 137 ? 10.156 5.562 8.094 1 94.06 137 PHE B CA 1
ATOM 3576 C C . PHE B 1 137 ? 9.539 6.188 9.344 1 94.06 137 PHE B C 1
ATOM 3578 O O . PHE B 1 137 ? 9.195 5.477 10.289 1 94.06 137 PHE B O 1
ATOM 3585 N N . GLU B 1 138 ? 9.461 7.5 9.297 1 90 138 GLU B N 1
ATOM 3586 C CA . GLU B 1 138 ? 8.82 8.195 10.406 1 90 138 GLU B CA 1
ATOM 3587 C C . GLU B 1 138 ? 7.773 9.188 9.906 1 90 138 GLU B C 1
ATOM 3589 O O . GLU B 1 138 ? 7.836 10.383 10.219 1 90 138 GLU B O 1
ATOM 3594 N N . PHE B 1 139 ? 6.871 8.672 9.258 1 98.31 139 PHE B N 1
ATOM 3595 C CA . PHE B 1 139 ? 5.77 9.523 8.828 1 98.31 139 PHE B CA 1
ATOM 3596 C C . PHE B 1 139 ? 4.816 9.797 9.992 1 98.31 139 PHE B C 1
ATOM 3598 O O . PHE B 1 139 ? 4.77 9.023 10.953 1 98.31 139 PHE B O 1
ATOM 3605 N N . ASP B 1 140 ? 4.141 10.93 9.922 1 98.44 140 ASP B N 1
ATOM 3606 C CA . ASP B 1 140 ? 3.189 11.281 10.969 1 98.44 140 ASP B CA 1
ATOM 3607 C C . ASP B 1 140 ? 1.817 10.672 10.688 1 98.44 140 ASP B C 1
ATOM 3609 O O . ASP B 1 140 ? 1.025 10.461 11.609 1 98.44 140 ASP B O 1
ATOM 3613 N N . ALA B 1 141 ? 1.545 10.406 9.453 1 98.81 141 ALA B N 1
ATOM 3614 C CA . ALA B 1 141 ? 0.258 9.852 9.039 1 98.81 141 ALA B CA 1
ATOM 3615 C C . ALA B 1 141 ? 0.372 9.148 7.695 1 98.81 141 ALA B C 1
ATOM 3617 O O . ALA B 1 141 ? 1.36 9.32 6.977 1 98.81 141 ALA B O 1
ATOM 3618 N N . ILE B 1 142 ? -0.634 8.32 7.355 1 98.88 142 ILE B N 1
ATOM 3619 C CA . ILE B 1 142 ? -0.662 7.578 6.102 1 98.88 142 ILE B CA 1
ATOM 3620 C C . ILE B 1 142 ? -2.09 7.535 5.559 1 98.88 142 ILE B C 1
ATOM 3622 O O . ILE B 1 142 ? -3.053 7.602 6.328 1 98.88 142 ILE B O 1
ATOM 3626 N N . THR B 1 143 ? -2.234 7.527 4.266 1 98.88 143 THR B N 1
ATOM 3627 C CA . THR B 1 143 ? -3.537 7.277 3.656 1 98.88 143 THR B CA 1
ATOM 3628 C C . THR B 1 143 ? -3.74 5.785 3.404 1 98.88 143 THR B C 1
ATOM 3630 O O . THR B 1 143 ? -2.797 5.078 3.039 1 98.88 143 THR B O 1
ATOM 3633 N N . THR B 1 144 ? -4.965 5.273 3.58 1 98.75 144 THR B N 1
ATOM 3634 C CA . THR B 1 144 ? -5.285 3.863 3.373 1 98.75 144 THR B CA 1
ATOM 3635 C C . THR B 1 144 ? -6.598 3.713 2.615 1 98.75 144 THR B C 1
ATOM 3637 O O . THR B 1 144 ? -7.41 4.641 2.574 1 98.75 144 THR B O 1
ATOM 3640 N N . ASN B 1 145 ? -6.73 2.598 1.935 1 98.75 145 ASN B N 1
ATOM 3641 C CA . ASN B 1 145 ? -7.957 2.217 1.24 1 98.75 145 ASN B CA 1
ATOM 3642 C C . ASN B 1 145 ? -8.836 1.32 2.105 1 98.75 145 ASN B C 1
ATOM 3644 O O . ASN B 1 145 ? -8.352 0.359 2.705 1 98.75 145 ASN B O 1
ATOM 3648 N N . PRO B 1 146 ? -10.094 1.57 2.244 1 98.44 146 PRO B N 1
ATOM 3649 C CA . PRO B 1 146 ? -10.969 0.855 3.176 1 98.44 146 PRO B CA 1
ATOM 3650 C C . PRO B 1 146 ? -11.539 -0.429 2.58 1 98.44 146 PRO B C 1
ATOM 3652 O O . PRO B 1 146 ? -12.141 -1.231 3.299 1 98.44 146 PRO B O 1
ATOM 3655 N N . TYR B 1 147 ? -11.383 -0.74 1.324 1 98.38 147 TYR B N 1
ATOM 3656 C CA . TYR B 1 147 ? -12.164 -1.682 0.534 1 98.38 147 TYR B CA 1
ATOM 3657 C C . TYR B 1 147 ? -12.148 -3.068 1.165 1 98.38 147 TYR B C 1
ATOM 3659 O O . TYR B 1 147 ? -13.125 -3.818 1.058 1 98.38 147 TYR B O 1
ATOM 3667 N N . LEU B 1 148 ? -11.086 -3.42 1.878 1 98.31 148 LEU B N 1
ATOM 3668 C CA . LEU B 1 148 ? -10.938 -4.781 2.385 1 98.31 148 LEU B CA 1
ATOM 3669 C C . LEU B 1 148 ? -11.602 -4.926 3.75 1 98.31 148 LEU B C 1
ATOM 3671 O O . LEU B 1 148 ? -11.688 -6.031 4.289 1 98.31 148 LEU B O 1
ATOM 3675 N N . GLY B 1 149 ? -12.023 -3.793 4.363 1 98.19 149 GLY B N 1
ATOM 3676 C CA . GLY B 1 149 ? -12.719 -3.863 5.637 1 98.19 149 GLY B CA 1
ATOM 3677 C C . GLY B 1 149 ? -11.797 -3.691 6.832 1 98.19 149 GLY B C 1
ATOM 3678 O O . GLY B 1 149 ? -10.633 -3.311 6.676 1 98.19 149 GLY B O 1
ATOM 3679 N N . GLN B 1 150 ? -12.305 -4.02 7.965 1 97.88 150 GLN B N 1
ATOM 3680 C CA . GLN B 1 150 ? -11.656 -3.744 9.242 1 97.88 150 GLN B CA 1
ATOM 3681 C C . GLN B 1 150 ? -10.312 -4.457 9.344 1 97.88 150 GLN B C 1
ATOM 3683 O O . GLN B 1 150 ? -9.367 -3.932 9.938 1 97.88 150 GLN B O 1
ATOM 3688 N N . ASP B 1 151 ? -10.195 -5.613 8.773 1 97.38 151 ASP B N 1
ATOM 3689 C CA . ASP B 1 151 ? -8.945 -6.371 8.82 1 97.38 151 ASP B CA 1
ATOM 3690 C C . ASP B 1 151 ? -7.809 -5.598 8.156 1 97.38 151 ASP B C 1
ATOM 3692 O O . ASP B 1 151 ? -6.637 -5.812 8.477 1 97.38 151 ASP B O 1
ATOM 3696 N N . GLY B 1 152 ? -8.203 -4.707 7.238 1 97.75 152 GLY B N 1
ATOM 3697 C CA . GLY B 1 152 ? -7.195 -3.936 6.523 1 97.75 152 GLY B CA 1
ATOM 3698 C C . GLY B 1 152 ? -6.934 -2.574 7.141 1 97.75 152 GLY B C 1
ATOM 3699 O O . GLY B 1 152 ? -6.086 -1.821 6.664 1 97.75 152 GLY B O 1
ATOM 3700 N N . ILE B 1 153 ? -7.633 -2.203 8.273 1 98.44 153 ILE B N 1
ATOM 3701 C CA . ILE B 1 153 ? -7.539 -0.869 8.859 1 98.44 153 ILE B CA 1
ATOM 3702 C C . ILE B 1 153 ? -7.059 -0.973 10.305 1 98.44 153 ILE B C 1
ATOM 3704 O O . ILE B 1 153 ? -6.273 -0.142 10.766 1 98.44 153 ILE B O 1
ATOM 3708 N N . LYS B 1 154 ? -7.422 -1.969 10.977 1 97.75 154 LYS B N 1
ATOM 3709 C CA . LYS B 1 154 ? -7.195 -2.129 12.414 1 97.75 154 LYS B CA 1
ATOM 3710 C C . LYS B 1 154 ? -5.703 -2.096 12.742 1 97.75 154 LYS B C 1
ATOM 3712 O O . LYS B 1 154 ? -5.293 -1.454 13.711 1 97.75 154 LYS B O 1
ATOM 3717 N N . PRO B 1 155 ? -4.863 -2.793 11.953 1 97.88 155 PRO B N 1
ATOM 3718 C CA . PRO B 1 155 ? -3.438 -2.736 12.281 1 97.88 155 PRO B CA 1
ATOM 3719 C C . PRO B 1 155 ? -2.879 -1.316 12.242 1 97.88 155 PRO B C 1
ATOM 3721 O O . PRO B 1 155 ? -1.987 -0.98 13.031 1 97.88 155 PRO B O 1
ATOM 3724 N N . PHE B 1 156 ? -3.379 -0.454 11.391 1 98.25 156 PHE B N 1
ATOM 3725 C CA . PHE B 1 156 ? -2.949 0.938 11.344 1 98.25 156 PHE B CA 1
ATOM 3726 C C . PHE B 1 156 ? -3.459 1.702 12.562 1 98.25 156 PHE B C 1
ATOM 3728 O O . PHE B 1 156 ? -2.721 2.482 13.164 1 98.25 156 PHE B O 1
ATOM 3735 N N . VAL B 1 157 ? -4.766 1.467 12.875 1 98 157 VAL B N 1
ATOM 3736 C CA . VAL B 1 157 ? -5.375 2.158 14 1 98 157 VAL B CA 1
ATOM 3737 C C . VAL B 1 157 ? -4.605 1.841 15.281 1 98 157 VAL B C 1
ATOM 3739 O O . VAL B 1 157 ? -4.355 2.729 16.094 1 98 157 VAL B O 1
ATOM 3742 N N . GLU B 1 158 ? -4.242 0.612 15.414 1 97.19 158 GLU B N 1
ATOM 3743 C CA . GLU B 1 158 ? -3.486 0.185 16.594 1 97.19 158 GLU B CA 1
ATOM 3744 C C . GLU B 1 158 ? -2.152 0.92 16.688 1 97.19 158 GLU B C 1
ATOM 3746 O O . GLU B 1 158 ? -1.759 1.362 17.766 1 97.19 158 GLU B O 1
ATOM 3751 N N . ASP B 1 159 ? -1.461 1.06 15.609 1 95.62 159 ASP B N 1
ATOM 3752 C CA . ASP B 1 159 ? -0.182 1.762 15.625 1 95.62 159 ASP B CA 1
ATOM 3753 C C . ASP B 1 159 ? -0.382 3.266 15.797 1 95.62 159 ASP B C 1
ATOM 3755 O O . ASP B 1 159 ? 0.456 3.945 16.391 1 95.62 159 ASP B O 1
ATOM 3759 N N . CYS B 1 160 ? -1.505 3.793 15.242 1 95.81 160 CYS B N 1
ATOM 3760 C CA . CYS B 1 160 ? -1.82 5.191 15.508 1 95.81 160 CYS B CA 1
ATOM 3761 C C . CYS B 1 160 ? -1.942 5.453 17 1 95.81 160 CYS B C 1
ATOM 3763 O O . CYS B 1 160 ? -1.452 6.469 17.5 1 95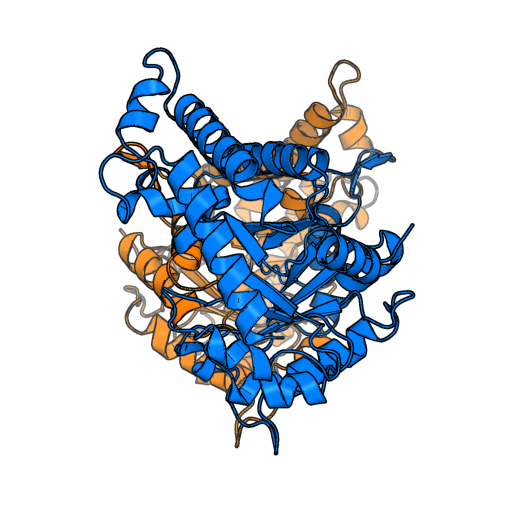.81 160 CYS B O 1
ATOM 3765 N N . GLU B 1 161 ? -2.615 4.566 17.656 1 95.75 161 GLU B N 1
ATOM 3766 C CA . GLU B 1 161 ? -2.766 4.695 19.094 1 95.75 161 GLU B CA 1
ATOM 3767 C C . GLU B 1 161 ? -1.425 4.543 19.812 1 95.75 161 GLU B C 1
ATOM 3769 O O . GLU B 1 161 ? -1.094 5.336 20.703 1 95.75 161 GLU B O 1
ATOM 3774 N N . ARG B 1 162 ? -0.712 3.582 19.438 1 95.19 162 ARG B N 1
ATOM 3775 C CA . ARG B 1 162 ? 0.526 3.229 20.125 1 95.19 162 ARG B CA 1
ATOM 3776 C C . ARG B 1 162 ? 1.594 4.297 19.922 1 95.19 162 ARG B C 1
ATOM 3778 O O . ARG B 1 162 ? 2.338 4.629 20.844 1 95.19 162 ARG B O 1
ATOM 3785 N N . PHE B 1 163 ? 1.689 4.828 18.688 1 96 163 PHE B N 1
ATOM 3786 C CA . PHE B 1 163 ? 2.807 5.699 18.344 1 96 163 PHE B CA 1
ATOM 3787 C C . PHE B 1 163 ? 2.326 7.125 18.109 1 96 163 PHE B C 1
ATOM 3789 O O . PHE B 1 163 ? 3.096 7.98 17.656 1 96 163 PHE B O 1
ATOM 3796 N N . LYS B 1 164 ? 1.01 7.398 18.344 1 96.19 164 LYS B N 1
ATOM 3797 C CA . LYS B 1 164 ? 0.403 8.719 18.219 1 96.19 164 LYS B CA 1
ATOM 3798 C C . LYS B 1 164 ? 0.544 9.25 16.797 1 96.19 164 LYS B C 1
ATOM 3800 O O . LYS B 1 164 ? 1.021 10.375 16.594 1 96.19 164 LYS B O 1
ATOM 3805 N N . LYS B 1 165 ? 0.225 8.414 15.906 1 97.75 165 LYS B N 1
ATOM 3806 C CA . LYS B 1 165 ? 0.269 8.719 14.477 1 97.75 165 LYS B CA 1
ATOM 3807 C C . LYS B 1 165 ? -1.136 8.914 13.914 1 97.75 165 LYS B C 1
ATOM 3809 O O . LYS B 1 165 ? -2.127 8.727 14.625 1 97.75 165 LYS B O 1
ATOM 3814 N N . GLY B 1 166 ? -1.255 9.336 12.688 1 98.62 166 GLY B N 1
ATOM 3815 C CA . GLY B 1 166 ? -2.541 9.602 12.062 1 98.62 166 GLY B CA 1
ATOM 3816 C C . GLY B 1 166 ? -2.844 8.672 10.906 1 98.62 166 GLY B C 1
ATOM 3817 O O . GLY B 1 166 ? -1.93 8.094 10.305 1 98.62 166 GLY B O 1
ATOM 3818 N N . LEU B 1 167 ? -4.062 8.516 10.648 1 98.75 167 LEU B N 1
ATOM 3819 C CA . LEU B 1 167 ? -4.57 7.719 9.547 1 98.75 167 LEU B CA 1
ATOM 3820 C C . LEU B 1 167 ? -5.645 8.477 8.773 1 98.75 167 LEU B C 1
ATOM 3822 O O . LEU B 1 167 ? -6.555 9.055 9.367 1 98.75 167 LEU B O 1
ATOM 3826 N N . PHE B 1 168 ? -5.5 8.562 7.484 1 98.94 168 PHE B N 1
ATOM 3827 C CA . PHE B 1 168 ? -6.543 9.109 6.625 1 98.94 168 PHE B CA 1
ATOM 3828 C C . PHE B 1 168 ? -7.094 8.039 5.691 1 98.94 168 PHE B C 1
ATOM 3830 O O . PHE B 1 168 ? -6.367 7.52 4.84 1 98.94 168 PHE B O 1
ATOM 3837 N N . VAL B 1 169 ? -8.352 7.727 5.82 1 98.88 169 VAL B N 1
ATOM 38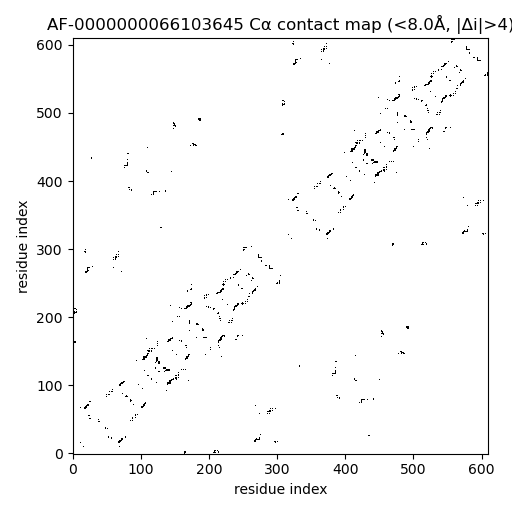38 C CA . VAL B 1 169 ? -9 6.676 5.039 1 98.88 169 VAL B CA 1
ATOM 3839 C C . VAL B 1 169 ? -9.711 7.293 3.834 1 98.88 169 VAL B C 1
ATOM 3841 O O . VAL B 1 169 ? -10.344 8.344 3.945 1 98.88 169 VAL B O 1
ATOM 3844 N N . LEU B 1 170 ? -9.578 6.711 2.666 1 98.88 170 LEU B N 1
ATOM 3845 C CA . LEU B 1 170 ? -10.305 7.168 1.489 1 98.88 170 LEU B CA 1
ATOM 3846 C C . LEU B 1 170 ? -11.805 7 1.683 1 98.88 170 LEU B C 1
ATOM 3848 O O . LEU B 1 170 ? -12.289 5.887 1.892 1 98.88 170 LEU B O 1
ATOM 3852 N N . VAL B 1 171 ? -12.539 8.094 1.615 1 98.81 171 VAL B N 1
ATOM 3853 C CA . VAL B 1 171 ? -13.984 8.008 1.791 1 98.81 171 VAL B CA 1
ATOM 3854 C C . VAL B 1 171 ? -14.688 8.453 0.508 1 98.81 171 VAL B C 1
ATOM 3856 O O . VAL B 1 171 ? -15.266 7.629 -0.207 1 98.81 171 VAL B O 1
ATOM 3859 N N . LYS B 1 172 ? -14.484 9.68 0.138 1 98.69 172 LYS B N 1
ATOM 3860 C CA . LYS B 1 172 ? -15.016 10.242 -1.102 1 98.69 172 LYS B CA 1
ATOM 3861 C C . LYS B 1 172 ? -13.961 11.07 -1.829 1 98.69 172 LYS B C 1
ATOM 3863 O O . LYS B 1 172 ? -13.758 12.242 -1.511 1 98.69 172 LYS B O 1
ATOM 3868 N N . THR B 1 173 ? -13.43 10.477 -2.832 1 97.69 173 THR B N 1
ATOM 3869 C CA . THR B 1 173 ? -12.258 11.086 -3.459 1 97.69 173 THR B CA 1
ATOM 3870 C C . THR B 1 173 ? -12.68 12.062 -4.551 1 97.69 173 THR B C 1
ATOM 3872 O O . THR B 1 173 ? -13.867 12.172 -4.875 1 97.69 173 THR B O 1
ATOM 3875 N N . SER B 1 174 ? -11.766 12.773 -5.125 1 95.69 174 SER B N 1
ATOM 3876 C CA . SER B 1 174 ? -12.047 13.953 -5.93 1 95.69 174 SER B CA 1
ATOM 3877 C C . SER B 1 174 ? -12.281 13.586 -7.391 1 95.69 174 SER B C 1
ATOM 3879 O O . SER B 1 174 ? -12.859 14.375 -8.148 1 95.69 174 SER B O 1
ATOM 3881 N N . ASN B 1 175 ? -11.812 12.383 -7.797 1 96 175 ASN B N 1
ATOM 3882 C CA . ASN B 1 175 ? -11.797 12.039 -9.211 1 96 175 ASN B CA 1
ATOM 3883 C C . ASN B 1 175 ? -13.195 11.719 -9.727 1 96 175 ASN B C 1
ATOM 3885 O O . ASN B 1 175 ? -14.016 11.156 -9 1 96 175 ASN B O 1
ATOM 3889 N N . PRO B 1 176 ? -13.492 11.969 -11.031 1 95.25 176 PRO B N 1
ATOM 3890 C CA . PRO B 1 176 ? -14.82 11.75 -11.609 1 95.25 176 PRO B CA 1
ATOM 3891 C C . PRO B 1 176 ? -15.305 10.312 -11.461 1 95.25 176 PRO B C 1
ATOM 3893 O O . PRO B 1 176 ? -16.453 10.078 -11.102 1 95.25 176 PRO B O 1
ATOM 3896 N N . SER B 1 177 ? -14.43 9.375 -11.609 1 97 177 SER B N 1
ATOM 3897 C CA . SER B 1 177 ? -14.859 7.977 -11.617 1 97 177 SER B CA 1
ATOM 3898 C C . SER B 1 177 ? -15.039 7.449 -10.195 1 97 177 SER B C 1
ATOM 3900 O O . SER B 1 177 ? -15.359 6.273 -10.008 1 97 177 SER B O 1
ATOM 3902 N N . SER B 1 178 ? -14.852 8.359 -9.211 1 96.75 178 SER B N 1
ATOM 3903 C CA . SER B 1 178 ? -15.219 7.945 -7.859 1 96.75 178 SER B CA 1
ATOM 3904 C C . SER B 1 178 ? -16.672 7.477 -7.801 1 96.75 178 SER B C 1
ATOM 3906 O O . SER B 1 178 ? -17.031 6.668 -6.945 1 96.75 178 SER B O 1
ATOM 3908 N N . ALA B 1 179 ? -17.453 7.938 -8.75 1 97.12 179 ALA B N 1
ATOM 3909 C CA . ALA B 1 179 ? -18.875 7.621 -8.797 1 97.12 179 ALA B CA 1
ATOM 3910 C C . ALA B 1 179 ? -19.109 6.16 -9.18 1 97.12 179 ALA B C 1
ATOM 3912 O O . ALA B 1 179 ? -20.188 5.621 -8.977 1 97.12 179 ALA B O 1
ATOM 3913 N N . ASP B 1 180 ? -18.062 5.5 -9.727 1 97.94 180 ASP B N 1
ATOM 3914 C CA . ASP B 1 180 ? -18.203 4.098 -10.117 1 97.94 180 ASP B CA 1
ATOM 3915 C C . ASP B 1 180 ? -18.609 3.24 -8.922 1 97.94 180 ASP B C 1
ATOM 3917 O O . ASP B 1 180 ? -19.359 2.27 -9.078 1 97.94 180 ASP B O 1
ATOM 3921 N N . PHE B 1 181 ? -18.078 3.602 -7.727 1 98.56 181 PHE B N 1
ATOM 3922 C CA . PHE B 1 181 ? -18.375 2.771 -6.559 1 98.56 181 PHE B CA 1
ATOM 3923 C C . PHE B 1 181 ? -18.812 3.629 -5.379 1 98.56 181 PHE B C 1
ATOM 3925 O O . PHE B 1 181 ? -19.812 3.326 -4.727 1 98.56 181 PHE B O 1
ATOM 3932 N N . GLN B 1 182 ? -18.188 4.727 -5.109 1 98.62 182 GLN 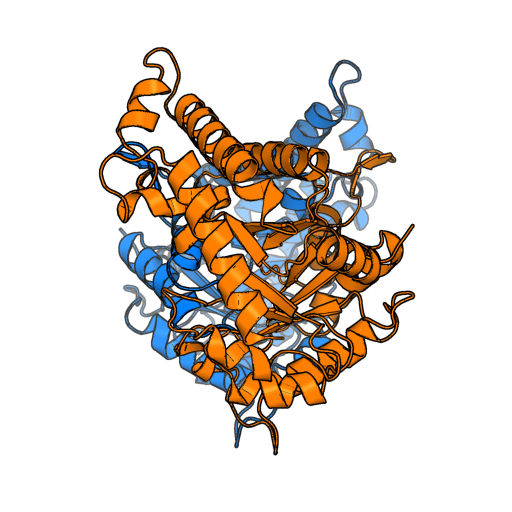B N 1
ATOM 3933 C CA . GLN B 1 182 ? -18.375 5.496 -3.883 1 98.62 182 GLN B CA 1
ATOM 3934 C C . GLN B 1 182 ? -19.766 6.125 -3.826 1 98.62 182 GLN B C 1
ATOM 3936 O O . GLN B 1 182 ? -20.281 6.387 -2.742 1 98.62 182 GLN B O 1
ATOM 3941 N N . ASP B 1 183 ? -20.406 6.336 -4.996 1 98.25 183 ASP B N 1
ATOM 3942 C CA . ASP B 1 183 ? -21.719 6.977 -5.055 1 98.25 183 ASP B CA 1
ATOM 3943 C C . ASP B 1 183 ? -22.828 5.934 -5.18 1 98.25 183 ASP B C 1
ATOM 3945 O O . ASP B 1 183 ? -24 6.285 -5.328 1 98.25 183 ASP B O 1
ATOM 3949 N N . LEU B 1 184 ? -22.453 4.664 -5.184 1 98.38 184 LEU B N 1
ATOM 3950 C CA . LEU B 1 184 ? -23.484 3.631 -5.266 1 98.38 184 LEU B CA 1
ATOM 3951 C C . LEU B 1 184 ? -24.375 3.652 -4.027 1 98.38 184 LEU B C 1
ATOM 3953 O O . LEU B 1 184 ? -23.891 3.887 -2.916 1 98.38 184 LEU B O 1
ATOM 3957 N N . MET B 1 185 ? -25.656 3.355 -4.262 1 97.88 185 MET B N 1
ATOM 3958 C CA . MET B 1 185 ? -26.609 3.363 -3.168 1 97.88 185 MET B CA 1
ATOM 3959 C C . MET B 1 185 ? -26.672 1.999 -2.486 1 97.88 185 MET B C 1
ATOM 3961 O O . MET B 1 185 ? -26.906 0.983 -3.143 1 97.88 185 MET B O 1
ATOM 3965 N N . VAL B 1 186 ? -26.312 1.948 -1.223 1 96.81 186 VAL B N 1
ATOM 3966 C CA . VAL B 1 186 ? -26.469 0.808 -0.328 1 96.81 186 VAL B CA 1
ATOM 3967 C C . VAL B 1 186 ? -27.641 1.064 0.625 1 96.81 186 VAL B C 1
ATOM 3969 O O . VAL B 1 186 ? -27.5 1.786 1.614 1 96.81 186 VAL B O 1
ATOM 3972 N N . GLU B 1 187 ? -28.719 0.406 0.302 1 93.06 187 GLU B N 1
ATOM 3973 C CA . GLU B 1 187 ? -29.953 0.746 0.984 1 93.06 187 GLU B CA 1
ATOM 3974 C C . GLU B 1 187 ? -30.297 2.225 0.818 1 93.06 187 GLU B C 1
ATOM 3976 O O . GLU B 1 187 ? -30.484 2.701 -0.302 1 93.06 187 GLU B O 1
ATOM 3981 N N . ASP B 1 188 ? -30.156 3.016 1.902 1 94.5 188 ASP B N 1
ATOM 3982 C CA . ASP B 1 188 ? -30.562 4.414 1.816 1 94.5 188 ASP B CA 1
ATOM 3983 C C . ASP B 1 188 ? -29.375 5.348 2 1 94.5 188 ASP B C 1
ATOM 3985 O O . ASP B 1 188 ? -29.547 6.543 2.248 1 94.5 188 ASP B O 1
ATOM 3989 N N . LYS B 1 189 ? -28.25 4.793 1.802 1 97.38 189 LYS B N 1
ATOM 3990 C CA . LYS B 1 189 ? -27.031 5.578 1.964 1 97.38 189 LYS B CA 1
ATOM 3991 C C . LYS B 1 189 ? -26.078 5.359 0.793 1 97.38 189 LYS B C 1
ATOM 3993 O O . LYS B 1 189 ? -26.094 4.301 0.167 1 97.38 189 LYS B O 1
ATOM 3998 N N . TYR B 1 190 ? -25.328 6.41 0.534 1 98.38 190 TYR B N 1
ATOM 3999 C CA . TYR B 1 190 ? -24.234 6.195 -0.401 1 98.38 190 TYR B CA 1
ATOM 4000 C C . TYR B 1 190 ? -23.156 5.301 0.211 1 98.38 190 TYR B C 1
ATOM 4002 O O . TYR B 1 190 ? -22.969 5.301 1.428 1 98.38 190 TYR B O 1
ATOM 4010 N N . LEU B 1 191 ? -22.469 4.559 -0.647 1 98.75 191 LEU B N 1
ATOM 4011 C CA . LEU B 1 191 ? -21.375 3.719 -0.155 1 98.75 191 LEU B CA 1
ATOM 4012 C C . LEU B 1 191 ? -20.375 4.547 0.631 1 98.75 191 LEU B C 1
ATOM 4014 O O . LEU B 1 191 ? -19.844 4.09 1.652 1 98.75 191 LEU B O 1
ATOM 4018 N N . PHE B 1 192 ? -20.031 5.793 0.158 1 98.81 192 PHE B N 1
ATOM 4019 C CA . PHE B 1 192 ? -19.047 6.609 0.868 1 98.81 192 PHE B CA 1
ATOM 4020 C C . PHE B 1 192 ? -19.547 6.949 2.268 1 98.81 192 PHE B C 1
ATOM 4022 O O . PHE B 1 192 ? -18.75 7.164 3.18 1 98.81 192 PHE B O 1
ATOM 4029 N N . GLU B 1 193 ? -20.875 7.027 2.479 1 98.81 193 GLU B N 1
ATOM 4030 C CA . GLU B 1 193 ? -21.406 7.266 3.816 1 98.81 193 GLU B CA 1
ATOM 4031 C C . GLU B 1 193 ? -21.203 6.055 4.719 1 98.81 193 GLU B C 1
ATOM 4033 O O . GLU B 1 193 ? -20.891 6.203 5.902 1 98.81 193 GLU B O 1
ATOM 4038 N N . VAL B 1 194 ? -21.391 4.859 4.145 1 98.75 194 VAL B N 1
ATOM 4039 C CA . VAL B 1 194 ? -21.141 3.627 4.887 1 98.75 194 VAL B CA 1
ATOM 4040 C C . VAL B 1 194 ? -19.688 3.561 5.305 1 98.75 194 VAL B C 1
ATOM 4042 O O . VAL B 1 194 ? -19.375 3.182 6.438 1 98.75 194 VAL B O 1
ATOM 4045 N N . VAL B 1 195 ? -18.812 3.932 4.414 1 98.81 195 VAL B N 1
ATOM 4046 C CA . VAL B 1 195 ? -17.391 3.961 4.711 1 98.81 195 VAL B CA 1
ATOM 4047 C C . VAL B 1 195 ? -17.109 4.98 5.812 1 98.81 195 VAL B C 1
ATOM 4049 O O . VAL B 1 195 ? -16.344 4.707 6.738 1 98.81 195 VAL B O 1
ATOM 4052 N N . ALA B 1 196 ? -17.719 6.164 5.715 1 98.88 196 ALA B N 1
ATOM 4053 C CA . ALA B 1 196 ? -17.531 7.199 6.727 1 98.88 196 ALA B CA 1
ATOM 4054 C C . ALA B 1 196 ? -17.969 6.703 8.102 1 98.88 196 ALA B C 1
ATOM 4056 O O . ALA B 1 196 ? -17.328 7.008 9.109 1 98.88 196 ALA B O 1
ATOM 4057 N N . GLU B 1 197 ? -19.062 5.965 8.141 1 98.75 197 GLU B N 1
ATOM 4058 C CA . GLU B 1 197 ? -19.531 5.398 9.398 1 98.75 197 GLU B CA 1
ATOM 4059 C C . GLU B 1 197 ? -18.5 4.43 9.984 1 98.75 197 GLU B C 1
ATOM 4061 O O . GLU B 1 197 ? -18.297 4.406 11.203 1 98.75 197 GLU B O 1
ATOM 4066 N N . LYS B 1 198 ? -17.922 3.639 9.125 1 98.75 198 LYS B N 1
ATOM 4067 C CA . LYS B 1 198 ? -16.875 2.736 9.586 1 98.75 198 LYS B CA 1
ATOM 4068 C C . LYS B 1 198 ? -15.664 3.516 10.094 1 98.75 198 LYS B C 1
ATOM 4070 O O . LYS B 1 198 ? -15.039 3.135 11.086 1 98.75 198 LYS B O 1
ATOM 4075 N N . VAL B 1 199 ? -15.297 4.578 9.406 1 98.75 199 VAL B N 1
ATOM 4076 C CA . VAL B 1 199 ? -14.18 5.418 9.844 1 98.75 199 VAL B CA 1
ATOM 4077 C C . VAL B 1 199 ? -14.445 5.941 11.25 1 98.75 199 VAL B C 1
ATOM 4079 O O . VAL B 1 199 ? -13.547 5.965 12.094 1 98.75 199 VAL B O 1
ATOM 4082 N N . TYR B 1 200 ? -15.672 6.406 11.469 1 98.5 200 TYR B N 1
ATOM 4083 C CA . TYR B 1 200 ? -16.062 6.871 12.789 1 98.5 200 TYR B CA 1
ATOM 4084 C C . TYR B 1 200 ? -15.859 5.781 13.836 1 98.5 200 TYR B C 1
ATOM 4086 O O . TYR B 1 200 ? -15.273 6.031 14.891 1 98.5 200 TYR B O 1
ATOM 4094 N N . GLU B 1 201 ? -16.281 4.578 13.492 1 98.31 201 GLU B N 1
ATOM 4095 C CA . GLU B 1 201 ? -16.156 3.447 14.406 1 98.31 201 GLU B CA 1
ATOM 4096 C C . GLU B 1 201 ? -14.695 3.107 14.672 1 98.31 201 GLU B C 1
ATOM 4098 O O . GLU B 1 201 ? -14.312 2.873 15.812 1 98.31 201 GLU B O 1
ATOM 4103 N N . TRP B 1 202 ? -13.891 3.092 13.633 1 98 202 TRP B N 1
ATOM 4104 C CA . TRP B 1 202 ? -12.492 2.701 13.734 1 98 202 TRP B CA 1
ATOM 4105 C C . TRP B 1 202 ? -11.703 3.721 14.547 1 98 202 TRP B C 1
ATOM 4107 O O . TRP B 1 202 ? -10.711 3.375 15.203 1 98 202 TRP B O 1
ATOM 4117 N N . GLY B 1 203 ? -12.133 5.031 14.477 1 97.12 203 GLY B N 1
ATOM 4118 C CA . GLY B 1 203 ? -11.375 6.098 15.109 1 97.12 203 GLY B CA 1
ATOM 4119 C C . GLY B 1 203 ? -11.898 6.469 16.484 1 97.12 203 GLY B C 1
ATOM 4120 O O . GLY B 1 203 ? -11.383 7.387 17.125 1 97.12 203 GLY B O 1
ATOM 4121 N N . LYS B 1 204 ? -12.867 5.77 17 1 94.75 204 LYS B N 1
ATOM 4122 C CA . LYS B 1 204 ? -13.617 6.176 18.188 1 94.75 204 LYS B CA 1
ATOM 4123 C C . LYS B 1 204 ? -12.727 6.168 19.438 1 94.75 204 LYS B C 1
ATOM 4125 O O . LYS B 1 204 ? -12.953 6.926 20.375 1 94.75 204 LYS B O 1
ATOM 4130 N N . ASN B 1 205 ? -11.648 5.328 19.375 1 91.5 205 ASN B N 1
ATOM 4131 C CA . ASN B 1 205 ? -10.797 5.211 20.547 1 91.5 205 ASN B CA 1
ATOM 4132 C C . ASN B 1 205 ? -9.484 5.969 20.375 1 91.5 205 ASN B C 1
ATOM 4134 O O . ASN B 1 205 ? -8.586 5.871 21.219 1 91.5 205 ASN B O 1
ATOM 4138 N N . CYS B 1 206 ? -9.336 6.676 19.328 1 94.75 206 CYS B N 1
ATOM 4139 C CA . CYS B 1 206 ? -8.133 7.441 19.031 1 94.75 206 CYS B CA 1
ATOM 4140 C C . CYS B 1 206 ? -8.406 8.938 19.078 1 94.75 206 CYS B C 1
ATOM 4142 O O . CYS B 1 206 ? -8.117 9.664 18.125 1 94.75 206 CYS B O 1
ATOM 4144 N N . ILE B 1 207 ? -8.883 9.422 20.25 1 96.12 207 ILE B N 1
ATOM 4145 C CA . ILE B 1 207 ? -9.297 10.82 20.375 1 96.12 207 ILE B CA 1
ATOM 4146 C C . ILE B 1 207 ? -8.25 11.594 21.188 1 96.12 207 ILE B C 1
ATOM 4148 O O . ILE B 1 207 ? -7.855 11.164 22.266 1 96.12 207 ILE B O 1
ATOM 4152 N N . GLY B 1 208 ? -7.828 12.711 20.625 1 96.31 208 GLY B N 1
ATOM 4153 C CA . GLY B 1 208 ? -6.875 13.562 21.312 1 96.31 208 GLY B CA 1
ATOM 4154 C C . GLY B 1 208 ? -7.52 14.461 22.359 1 96.31 208 GLY B C 1
ATOM 4155 O O . GLY B 1 208 ? -8.734 14.422 22.562 1 96.31 208 GLY B O 1
ATOM 4156 N N . LYS B 1 209 ? -6.672 15.266 22.969 1 96.5 209 LYS B N 1
ATOM 4157 C CA . LYS B 1 209 ? -7.102 16.156 24.047 1 96.5 209 LYS B CA 1
ATOM 4158 C C . LYS B 1 209 ? -8.062 17.219 23.531 1 96.5 209 LYS B C 1
ATOM 4160 O O . LYS B 1 209 ? -8.953 17.672 24.266 1 96.5 209 LYS B O 1
ATOM 4165 N N . GLU B 1 210 ? -7.906 17.562 22.297 1 96.44 210 GLU B N 1
ATOM 4166 C CA . GLU B 1 210 ? -8.734 18.609 21.703 1 96.44 210 GLU B CA 1
ATOM 4167 C C . GLU B 1 210 ? -10.047 18.047 21.172 1 96.44 210 GLU B C 1
ATOM 4169 O O . GLU B 1 210 ? -10.844 18.766 20.578 1 96.44 210 GLU B O 1
ATOM 4174 N N . GLY B 1 211 ? -10.219 16.734 21.25 1 96.31 211 GLY B N 1
ATOM 4175 C CA . GLY B 1 211 ? -11.5 16.125 20.922 1 96.31 211 GLY B CA 1
ATOM 4176 C C . GLY B 1 211 ? -11.547 15.57 19.516 1 96.31 211 GLY B C 1
ATOM 4177 O O . GLY B 1 211 ? -12.586 15.055 19.078 1 96.31 211 GLY B O 1
ATOM 4178 N N . TYR B 1 212 ? -10.461 15.602 18.812 1 97.81 212 TYR B N 1
ATOM 4179 C CA . TYR B 1 212 ? -10.43 15.086 17.453 1 97.81 212 TYR B CA 1
ATOM 4180 C C . TYR B 1 212 ? -9.836 13.68 17.422 1 97.81 212 TYR B C 1
ATOM 4182 O O . TYR B 1 212 ? -8.93 13.367 18.188 1 97.81 212 TYR B O 1
ATOM 4190 N N . SER B 1 213 ? -10.367 12.859 16.484 1 98.12 213 SER B N 1
ATOM 4191 C CA . SER B 1 213 ? -9.844 11.516 16.234 1 98.12 213 SER B CA 1
ATOM 4192 C C . SER B 1 213 ? -8.547 11.578 15.438 1 98.12 213 SER B C 1
ATOM 4194 O O . SER B 1 213 ? -8.398 12.422 14.547 1 98.12 213 SER B O 1
ATOM 4196 N N . ASP B 1 214 ? -7.609 10.641 15.711 1 98.5 214 ASP B N 1
ATOM 4197 C CA . ASP B 1 214 ? -6.395 10.492 14.914 1 98.5 214 ASP B CA 1
ATOM 4198 C C . ASP B 1 214 ? -6.684 9.781 13.594 1 98.5 214 ASP B C 1
ATOM 4200 O O . ASP B 1 214 ? -5.809 9.68 12.734 1 98.5 214 ASP B O 1
ATOM 4204 N N . VAL B 1 215 ? -7.934 9.266 13.469 1 98.69 215 VAL B N 1
ATOM 4205 C CA . VAL B 1 215 ? -8.391 8.625 12.234 1 98.69 215 VAL B CA 1
ATOM 4206 C C . VAL B 1 215 ? -9.328 9.562 11.477 1 98.69 215 VAL B C 1
ATOM 4208 O O . VAL B 1 215 ? -10.391 9.93 11.984 1 98.69 215 VAL B O 1
ATOM 4211 N N . GLY B 1 216 ? -8.852 10.055 10.336 1 98.75 216 GLY B N 1
ATOM 4212 C CA . GLY B 1 216 ? -9.609 10.984 9.516 1 98.75 216 GLY B CA 1
ATOM 4213 C C . GLY B 1 216 ? -10 10.406 8.172 1 98.75 216 GLY B C 1
ATOM 4214 O O . GLY B 1 216 ? -9.969 9.188 7.98 1 98.75 216 GLY B O 1
ATOM 4215 N N . ALA B 1 217 ? -10.43 11.266 7.309 1 98.88 217 ALA B N 1
ATOM 4216 C CA . ALA B 1 217 ? -10.977 10.844 6.023 1 98.88 217 ALA B CA 1
ATOM 4217 C C . ALA B 1 217 ? -10.391 11.672 4.879 1 98.88 217 ALA B C 1
ATOM 4219 O O . ALA B 1 217 ? -10.125 12.859 5.043 1 98.88 217 ALA B O 1
ATOM 4220 N N . VAL B 1 218 ? -10.195 11.062 3.783 1 98.94 218 VAL B N 1
ATOM 4221 C CA . VAL B 1 218 ? -9.922 11.789 2.549 1 98.94 218 VAL B CA 1
ATOM 4222 C C . VAL B 1 218 ? -11.234 12.141 1.855 1 98.94 218 VAL B C 1
ATOM 4224 O O . VAL B 1 218 ? -12.016 11.258 1.511 1 98.94 218 VAL B O 1
ATOM 4227 N N . VAL B 1 219 ? -11.461 13.398 1.677 1 98.75 219 VAL B N 1
ATOM 4228 C CA . VAL B 1 219 ? -12.664 13.914 1.033 1 98.75 219 VAL B CA 1
ATOM 4229 C C . VAL B 1 219 ? -12.281 14.961 -0.016 1 98.75 219 VAL B C 1
ATOM 4231 O O . VAL B 1 219 ? -11.734 16.016 0.318 1 98.75 219 VAL B O 1
ATOM 4234 N N . GLY B 1 220 ? -12.617 14.672 -1.249 1 98 220 GLY B N 1
ATOM 4235 C CA . GLY B 1 220 ? -12.188 15.523 -2.348 1 98 220 GLY B CA 1
ATOM 4236 C C . GLY B 1 220 ? -12.883 16.875 -2.363 1 98 220 GLY B C 1
ATOM 4237 O O . GLY B 1 220 ? -14.086 16.953 -2.129 1 98 220 GLY B O 1
ATOM 4238 N N . ALA B 1 221 ? -12.164 17.859 -2.697 1 95.19 221 ALA B N 1
ATOM 4239 C CA . ALA B 1 221 ? -12.672 19.234 -2.713 1 95.19 221 ALA B CA 1
ATOM 4240 C C . ALA B 1 221 ? -13.742 19.406 -3.785 1 95.19 221 ALA B C 1
ATOM 4242 O O . ALA B 1 221 ? -14.539 20.344 -3.729 1 95.19 221 ALA B O 1
ATOM 4243 N N . THR B 1 222 ? -13.789 18.531 -4.73 1 93.69 222 THR B N 1
ATOM 4244 C CA . THR B 1 222 ? -14.742 18.578 -5.832 1 93.69 222 THR B CA 1
ATOM 4245 C C . THR B 1 222 ? -16.109 18.047 -5.398 1 93.69 222 THR B C 1
ATOM 4247 O O . THR B 1 222 ? -17.031 17.984 -6.199 1 93.69 222 THR B O 1
ATOM 4250 N N . GLN B 1 223 ? -16.172 17.641 -4.121 1 94.31 223 GLN B N 1
ATOM 4251 C CA . GLN B 1 223 ? -17.375 16.953 -3.654 1 94.31 223 GLN B CA 1
ATOM 4252 C C . GLN B 1 223 ? -18 17.688 -2.471 1 94.31 223 GLN B C 1
ATOM 4254 O O . GLN B 1 223 ? -18.172 17.094 -1.397 1 94.31 223 GLN B O 1
ATOM 4259 N N . PRO B 1 224 ? -18.516 18.922 -2.645 1 95.94 224 PRO B N 1
ATOM 4260 C CA . PRO B 1 224 ? -19 19.688 -1.499 1 95.94 224 PRO B CA 1
ATOM 4261 C C . PRO B 1 224 ? -20.25 19.062 -0.867 1 95.94 224 PRO B C 1
ATOM 4263 O O . PRO B 1 224 ? -20.391 19.062 0.359 1 95.94 224 PRO B O 1
ATOM 4266 N N . GLU B 1 225 ? -21.172 18.5 -1.643 1 97.19 225 GLU B N 1
ATOM 4267 C CA . GLU B 1 225 ? -22.375 17.875 -1.087 1 97.19 225 GLU B CA 1
ATOM 4268 C C . GLU B 1 225 ? -22.031 16.641 -0.268 1 97.19 225 GLU B C 1
ATOM 4270 O O . GLU B 1 225 ? -22.609 16.422 0.798 1 97.19 225 GLU B O 1
ATOM 4275 N N . ALA B 1 226 ? -21.125 15.852 -0.771 1 98.12 226 ALA B N 1
ATOM 4276 C CA . ALA B 1 226 ? -20.656 14.688 -0.02 1 98.12 226 ALA B CA 1
ATOM 4277 C C . ALA B 1 226 ? -19.969 15.109 1.272 1 98.12 226 ALA B C 1
ATOM 4279 O O . ALA B 1 226 ? -20.109 14.461 2.309 1 98.12 226 ALA B O 1
ATOM 4280 N N . ALA B 1 227 ? -19.188 16.219 1.159 1 98.38 227 ALA B N 1
ATOM 4281 C CA . ALA B 1 227 ? -18.453 16.703 2.322 1 98.38 227 ALA B CA 1
ATOM 4282 C C . ALA B 1 227 ? -19.406 17.062 3.463 1 98.38 227 ALA B C 1
ATOM 4284 O O . ALA B 1 227 ? -19.109 16.781 4.629 1 98.38 227 ALA B O 1
ATOM 4285 N N . LYS B 1 228 ? -20.516 17.672 3.113 1 98 228 LYS B N 1
ATOM 4286 C CA . LYS B 1 228 ? -21.5 18.016 4.125 1 98 228 LYS B CA 1
ATOM 4287 C C . LYS B 1 228 ? -22.031 16.781 4.844 1 98 228 LYS B C 1
ATOM 4289 O O . LYS B 1 228 ? -22.125 16.766 6.074 1 98 228 LYS B O 1
ATOM 4294 N N . ARG B 1 229 ? -22.344 15.812 4.086 1 98.25 229 ARG B N 1
ATOM 4295 C CA . ARG B 1 229 ? -22.875 14.57 4.645 1 98.25 229 ARG B CA 1
ATOM 4296 C C . ARG B 1 229 ? -21.828 13.867 5.508 1 98.25 229 ARG B C 1
ATOM 4298 O O . ARG B 1 229 ? -22.141 13.391 6.602 1 98.25 229 ARG B O 1
ATOM 4305 N N . ILE B 1 230 ? -20.609 13.812 5.035 1 98.81 230 ILE B N 1
ATOM 4306 C CA . ILE B 1 230 ? -19.547 13.125 5.746 1 98.81 230 ILE B CA 1
ATOM 4307 C C . ILE B 1 230 ? -19.219 13.867 7.039 1 98.81 230 ILE B C 1
ATOM 4309 O O . ILE B 1 230 ? -18.922 13.242 8.062 1 98.81 230 ILE B O 1
ATOM 4313 N N . ARG B 1 231 ? -19.234 15.227 7.012 1 98.75 231 ARG B N 1
ATOM 4314 C CA . ARG B 1 231 ? -18.953 16.016 8.203 1 98.75 231 ARG B CA 1
ATOM 4315 C C . ARG B 1 231 ? -19.969 15.719 9.305 1 98.75 231 ARG B C 1
ATOM 4317 O O . ARG B 1 231 ? -19.625 15.695 10.492 1 98.75 231 ARG B O 1
ATOM 4324 N N . GLU B 1 232 ? -21.188 15.477 8.906 1 98.31 232 GLU B N 1
ATOM 4325 C CA . GLU B 1 232 ? -22.203 15.094 9.883 1 98.31 232 GLU B CA 1
ATOM 4326 C C . GLU B 1 232 ? -21.875 13.75 10.523 1 98.31 232 GLU B C 1
ATOM 4328 O O . GLU B 1 232 ? -22.141 13.547 11.711 1 98.31 232 GLU B O 1
ATOM 4333 N N . ILE B 1 233 ? -21.328 12.859 9.766 1 98.56 233 ILE B N 1
ATOM 4334 C CA . ILE B 1 233 ? -21.016 11.508 10.227 1 98.56 233 ILE B CA 1
ATOM 4335 C C . ILE B 1 233 ? -19.734 11.531 11.047 1 98.56 233 ILE B C 1
ATOM 4337 O O . ILE B 1 233 ? -19.594 10.789 12.023 1 98.56 233 ILE B O 1
ATOM 4341 N N . LEU B 1 234 ? -18.828 12.422 10.625 1 98.44 234 LEU B N 1
ATOM 4342 C CA . LEU B 1 234 ? -17.5 12.547 11.242 1 98.44 234 LEU B CA 1
ATOM 4343 C C . LEU B 1 234 ? -17.312 13.938 11.828 1 98.44 234 LEU B C 1
ATOM 4345 O O . LEU B 1 234 ? -16.453 14.695 11.359 1 98.44 234 LEU B O 1
ATOM 4349 N N . PRO B 1 235 ? -17.953 14.281 12.852 1 97.31 235 PRO B N 1
ATOM 4350 C CA . PRO B 1 235 ? -17.891 15.648 13.383 1 97.31 235 PRO B CA 1
ATOM 4351 C C . PRO B 1 235 ? -16.547 15.984 14.008 1 97.31 235 PRO B C 1
ATOM 4353 O O . PRO B 1 235 ? -16.172 17.156 14.078 1 97.31 235 PRO B O 1
ATOM 4356 N N . ASN B 1 236 ? -15.758 14.922 14.414 1 95.88 236 ASN B N 1
ATOM 4357 C CA . ASN B 1 236 ? -14.516 15.18 15.125 1 95.88 236 ASN B CA 1
ATOM 4358 C C . ASN B 1 236 ? -13.32 14.531 14.438 1 95.88 236 ASN B C 1
ATOM 4360 O O . ASN B 1 236 ? -12.359 14.125 15.094 1 95.88 236 ASN B O 1
ATOM 4364 N N . SER B 1 237 ? -13.422 14.32 13.125 1 98.12 237 SER B N 1
ATOM 4365 C CA . SER B 1 237 ? -12.305 13.789 12.352 1 98.12 237 SER B CA 1
ATOM 4366 C C . SER B 1 237 ? -11.781 14.82 11.359 1 98.12 237 SER B C 1
ATOM 4368 O O . SER B 1 237 ? -12.547 15.633 10.836 1 98.12 237 SER B O 1
ATOM 4370 N N . PHE B 1 238 ? -10.492 14.836 11.195 1 98.75 238 PHE B N 1
ATOM 4371 C CA . PHE B 1 238 ? -9.914 15.703 10.18 1 98.75 238 PHE B CA 1
ATOM 4372 C C . PHE B 1 238 ? -10.188 15.164 8.781 1 98.75 238 PHE B C 1
ATOM 4374 O O . PHE B 1 238 ? -10.141 13.953 8.562 1 98.75 238 PHE B O 1
ATOM 4381 N N . PHE B 1 239 ? -10.531 16.062 7.875 1 98.88 239 PHE B N 1
ATOM 4382 C CA . PHE B 1 239 ? -10.555 15.734 6.457 1 98.88 239 PHE B CA 1
ATOM 4383 C C . PHE B 1 239 ? -9.242 16.125 5.785 1 98.88 239 PHE B C 1
ATOM 4385 O O . PHE B 1 239 ? -8.766 17.25 5.949 1 98.88 239 PHE B O 1
ATOM 4392 N N . LEU B 1 240 ? -8.531 15.203 5.191 1 98.88 240 LEU B N 1
ATOM 4393 C CA . LEU B 1 240 ? -7.531 15.516 4.18 1 98.88 240 LEU B CA 1
ATOM 4394 C C . LEU B 1 240 ? -8.188 15.797 2.832 1 98.88 240 LEU B C 1
ATOM 4396 O O . LEU B 1 240 ? -8.789 14.906 2.23 1 98.88 240 LEU B O 1
ATOM 4400 N N . VAL B 1 241 ? -8.125 17.016 2.357 1 98.69 241 VAL B N 1
ATOM 4401 C CA . VAL B 1 241 ? -8.93 17.484 1.232 1 98.69 241 VAL B CA 1
ATOM 4402 C C . VAL B 1 241 ? -8.031 17.719 0.018 1 98.69 241 VAL B C 1
ATOM 4404 O O . VAL B 1 241 ? -7.422 18.781 -0.116 1 98.69 241 VAL B O 1
ATOM 4407 N N . PRO B 1 242 ? -8.016 16.781 -0.874 1 96.94 242 PRO B N 1
ATOM 4408 C CA . PRO B 1 242 ? -7.301 17 -2.135 1 96.94 242 PRO B CA 1
ATOM 4409 C C . PRO B 1 242 ? -8.18 17.641 -3.211 1 96.94 242 PRO B C 1
ATOM 4411 O O . PRO B 1 242 ? -9.398 17.719 -3.037 1 96.94 242 PRO B O 1
ATOM 4414 N N . GLY B 1 243 ? -7.609 18.078 -4.277 1 90.62 243 GLY B N 1
ATOM 4415 C CA . GLY B 1 243 ? -8.367 18.344 -5.492 1 90.62 243 GLY B CA 1
ATOM 4416 C C . GLY B 1 243 ? -8.656 19.812 -5.703 1 90.62 243 GLY B C 1
ATOM 4417 O O . GLY B 1 243 ? -9.477 20.172 -6.547 1 90.62 243 GLY B O 1
ATOM 4418 N N . ILE B 1 244 ? -7.984 20.656 -4.883 1 89.31 244 ILE B N 1
ATOM 4419 C CA . ILE B 1 244 ? -8.148 22.094 -5.148 1 89.31 244 ILE B CA 1
ATOM 4420 C C . ILE B 1 244 ? -7.363 22.484 -6.395 1 89.31 244 ILE B C 1
ATOM 4422 O O . ILE B 1 244 ? -6.281 21.938 -6.645 1 89.31 244 ILE B O 1
ATOM 4426 N N . GLY B 1 245 ? -7.879 23.406 -7.223 1 77.88 245 GLY B N 1
ATOM 4427 C CA . GLY B 1 245 ? -7.168 23.891 -8.398 1 77.88 245 GLY B CA 1
ATOM 4428 C C . GLY B 1 245 ? -7.434 23.062 -9.641 1 77.88 245 GLY B C 1
ATOM 4429 O O . GLY B 1 245 ? -8.578 22.953 -10.094 1 77.88 245 GLY B O 1
ATOM 4430 N N . VAL B 1 246 ? -6.43 22.266 -10.07 1 69.44 246 VAL B N 1
ATOM 4431 C CA . VAL B 1 246 ? -6.383 21.562 -11.352 1 69.44 246 VAL B CA 1
ATOM 4432 C C . VAL B 1 246 ? -7.508 20.531 -11.422 1 69.44 246 VAL B C 1
ATOM 4434 O O . VAL B 1 246 ? -8.07 20.297 -12.492 1 69.44 246 VAL B O 1
ATOM 4437 N N . GLN B 1 247 ? -7.859 19.984 -10.266 1 78.06 247 GLN B N 1
ATOM 4438 C CA . GLN B 1 247 ? -8.867 18.938 -10.25 1 78.06 247 GLN B CA 1
ATOM 4439 C C . GLN B 1 247 ? -10.273 19.516 -10.219 1 78.06 247 GLN B C 1
ATOM 4441 O O . GLN B 1 247 ? -11.258 18.781 -10.32 1 78.06 247 GLN B O 1
ATOM 4446 N N . GLY B 1 248 ? -10.375 20.781 -10.016 1 82 248 GLY B N 1
ATOM 4447 C CA . GLY B 1 248 ? -11.664 21.438 -10.18 1 82 248 GLY B CA 1
ATOM 4448 C C . GLY B 1 248 ? -12.312 21.812 -8.867 1 82 248 GLY B C 1
ATOM 4449 O O . GLY B 1 248 ? -13.383 22.438 -8.852 1 82 248 GLY B O 1
ATOM 4450 N N . GLY B 1 249 ? -11.68 21.469 -7.77 1 91.12 249 GLY B N 1
ATOM 4451 C CA . GLY B 1 249 ? -12.211 21.906 -6.488 1 91.12 249 GLY B CA 1
ATOM 4452 C C . GLY B 1 249 ? -12.07 23.391 -6.258 1 91.12 249 GLY B C 1
ATOM 4453 O O . GLY B 1 249 ? -11.055 23.984 -6.629 1 91.12 249 GLY B O 1
ATOM 4454 N N . LYS B 1 250 ? -13.18 24 -5.695 1 93.38 250 LYS B N 1
ATOM 4455 C CA . LYS B 1 250 ? -13.172 25.422 -5.402 1 93.38 250 LYS B CA 1
ATOM 4456 C C . LYS B 1 250 ? -12.836 25.688 -3.939 1 93.38 250 LYS B C 1
ATOM 4458 O O . LYS B 1 250 ? -13.391 25.047 -3.043 1 93.38 250 LYS B O 1
ATOM 4463 N N . ILE B 1 251 ? -11.93 26.656 -3.795 1 96.12 251 ILE B N 1
ATOM 4464 C CA . ILE B 1 251 ? -11.523 27.031 -2.445 1 96.12 251 ILE B CA 1
ATOM 4465 C C . ILE B 1 251 ? -12.734 27.531 -1.655 1 96.12 251 ILE B C 1
ATOM 4467 O O . ILE B 1 251 ? -12.859 27.234 -0.464 1 96.12 251 ILE B O 1
ATOM 4471 N N . GLU B 1 252 ? -13.68 28.156 -2.322 1 95.25 252 GLU B N 1
ATOM 4472 C CA . GLU B 1 252 ? -14.859 28.703 -1.676 1 95.25 252 GLU B CA 1
ATOM 4473 C C . GLU B 1 252 ? -15.734 27.609 -1.08 1 95.25 252 GLU B C 1
ATOM 4475 O O . GLU B 1 252 ? -16.453 27.828 -0.104 1 95.25 252 GLU B O 1
ATOM 4480 N N . ASP B 1 253 ? -15.641 26.438 -1.631 1 96.06 253 ASP B N 1
ATOM 4481 C CA . ASP B 1 253 ? -16.484 25.328 -1.199 1 96.06 253 ASP B CA 1
ATOM 4482 C C . ASP B 1 253 ? -15.938 24.688 0.073 1 96.06 253 ASP B C 1
ATOM 4484 O O . ASP B 1 253 ? -16.625 23.875 0.712 1 96.06 253 ASP B O 1
ATOM 4488 N N . LEU B 1 254 ? -14.742 25.094 0.514 1 97.81 254 LEU B N 1
ATOM 4489 C CA . LEU B 1 254 ? -14.117 24.5 1.689 1 97.81 254 LEU B CA 1
ATOM 4490 C C . LEU B 1 254 ? -14.945 24.781 2.943 1 97.81 254 LEU B C 1
ATOM 4492 O O . LEU B 1 254 ? -14.82 24.078 3.941 1 97.81 254 LEU B O 1
ATOM 4496 N N . LYS B 1 255 ? -15.805 25.781 2.871 1 96.06 255 LYS B N 1
ATOM 4497 C CA . LYS B 1 255 ? -16.672 26.109 4 1 96.06 255 LYS B CA 1
ATOM 4498 C C . LYS B 1 255 ? -17.594 24.938 4.344 1 96.06 255 LYS B C 1
ATOM 4500 O O . LYS B 1 255 ? -18.062 24.828 5.477 1 96.06 255 LYS B O 1
ATOM 4505 N N . TYR B 1 256 ? -17.859 24.031 3.398 1 96.06 256 TYR B N 1
ATOM 4506 C CA . TYR B 1 256 ? -18.75 22.906 3.611 1 96.06 256 TYR B CA 1
ATOM 4507 C C . TYR B 1 256 ? -18.016 21.734 4.254 1 96.06 256 TYR B C 1
ATOM 4509 O O . TYR B 1 256 ? -18.625 20.766 4.688 1 96.06 256 TYR B O 1
ATOM 4517 N N . PHE B 1 257 ? -16.703 21.844 4.312 1 98.25 257 PHE B N 1
ATOM 4518 C CA . PHE B 1 257 ? -15.867 20.75 4.785 1 98.25 257 PHE B CA 1
ATOM 4519 C C . PHE B 1 257 ? -15.531 20.922 6.262 1 98.25 257 PHE B C 1
ATOM 4521 O O . PHE B 1 257 ? -15.266 19.953 6.961 1 98.25 257 PHE B O 1
ATOM 4528 N N . VAL B 1 258 ? -15.477 22.141 6.773 1 98.12 258 VAL B N 1
ATOM 4529 C CA . VAL B 1 258 ? -15.047 22.438 8.133 1 98.12 258 VAL B CA 1
ATOM 4530 C C . VAL B 1 258 ? -16.172 22.109 9.109 1 98.12 258 VAL B C 1
ATOM 4532 O O . VAL B 1 258 ? -17.328 21.938 8.703 1 98.12 258 VAL B O 1
ATOM 4535 N N . ASP B 1 259 ? -15.773 21.938 10.328 1 96.75 259 ASP B N 1
ATOM 4536 C CA . ASP B 1 259 ? -16.781 21.719 11.367 1 96.75 259 ASP B CA 1
ATOM 4537 C C . ASP B 1 259 ? -17.344 23.047 11.867 1 96.75 259 ASP B C 1
ATOM 4539 O O . ASP B 1 259 ? -17.156 24.094 11.234 1 96.75 259 ASP B O 1
ATOM 4543 N N . SER B 1 260 ? -18.094 23 12.961 1 92.75 260 SER B N 1
ATOM 4544 C CA . SER B 1 260 ? -18.797 24.172 13.469 1 92.75 260 SER B CA 1
ATOM 4545 C C . SER B 1 260 ? -17.828 25.219 13.984 1 92.75 260 SER B C 1
ATOM 4547 O O . SER B 1 260 ? -18.172 26.406 14.102 1 92.75 260 SER B O 1
ATOM 4549 N N . ASN B 1 261 ? -16.547 24.859 14.25 1 92.81 261 ASN B N 1
ATOM 4550 C CA . ASN B 1 261 ? -15.516 25.781 14.719 1 92.81 261 ASN B CA 1
ATOM 4551 C C . ASN B 1 261 ? -14.594 26.219 13.586 1 92.81 261 ASN B C 1
ATOM 4553 O O . ASN B 1 261 ? -13.508 26.75 13.828 1 92.81 261 ASN B O 1
ATOM 4557 N N . ASN B 1 262 ? -15 25.891 12.336 1 94.94 262 ASN B N 1
ATOM 4558 C CA . ASN B 1 262 ? -14.195 26.188 11.156 1 94.94 262 ASN B CA 1
ATOM 4559 C C . ASN B 1 262 ? -12.852 25.484 11.203 1 94.94 262 ASN B C 1
ATOM 4561 O O . ASN B 1 262 ? -11.828 26.062 10.82 1 94.94 262 ASN B O 1
ATOM 4565 N N . MET B 1 263 ? -12.836 24.312 11.812 1 96.44 263 MET B N 1
ATOM 4566 C CA . MET B 1 263 ? -11.656 23.469 11.938 1 96.44 263 MET B CA 1
ATOM 4567 C C . MET B 1 263 ? -11.922 22.078 11.344 1 96.44 263 MET B C 1
ATOM 4569 O O . MET B 1 263 ? -12.992 21.828 10.797 1 96.44 263 MET B O 1
ATOM 4573 N N . GLY B 1 264 ? -10.938 21.281 11.32 1 98.19 264 GLY B N 1
ATOM 4574 C CA . GLY B 1 264 ? -11.156 19.875 11.016 1 98.19 264 GLY B CA 1
ATOM 4575 C C . GLY B 1 264 ? -10.742 19.516 9.602 1 98.19 264 GLY B C 1
ATOM 4576 O O . GLY B 1 264 ? -11.117 18.453 9.094 1 98.19 264 GLY B O 1
ATOM 4577 N N . ILE B 1 265 ? -9.984 20.438 8.977 1 98.69 265 ILE B N 1
ATOM 4578 C CA . ILE B 1 265 ? -9.539 20.062 7.633 1 98.69 265 ILE B CA 1
ATOM 4579 C C . ILE B 1 265 ? -8.055 20.391 7.473 1 98.69 265 ILE B C 1
ATOM 4581 O O . ILE B 1 265 ? -7.527 21.266 8.172 1 98.69 265 ILE B O 1
ATOM 4585 N N . ILE B 1 266 ? -7.383 19.672 6.699 1 98.81 266 ILE B N 1
ATOM 4586 C CA . ILE B 1 266 ? -6.141 20.047 6.035 1 98.81 266 ILE B CA 1
ATOM 4587 C C . ILE B 1 266 ? -6.305 19.938 4.523 1 98.81 266 ILE B C 1
ATOM 4589 O O . ILE B 1 266 ? -6.953 19 4.031 1 98.81 266 ILE B O 1
ATOM 4593 N N . VAL B 1 267 ? -5.809 20.906 3.812 1 98.62 267 VAL B N 1
ATOM 4594 C CA . VAL B 1 267 ? -6.043 21.047 2.377 1 98.62 267 VAL B CA 1
ATOM 4595 C C . VAL B 1 267 ? -4.738 20.812 1.618 1 98.62 267 VAL B C 1
ATOM 4597 O O . VAL B 1 267 ? -3.738 21.484 1.872 1 98.62 267 VAL B O 1
ATOM 4600 N N . ASN B 1 268 ? -4.793 19.859 0.715 1 98.06 268 ASN B N 1
ATOM 4601 C CA . ASN B 1 268 ? -3.609 19.5 -0.061 1 98.06 268 ASN B CA 1
ATOM 4602 C C . ASN B 1 268 ? -3.582 20.234 -1.4 1 98.06 268 ASN B C 1
ATOM 4604 O O . ASN B 1 268 ? -4.57 20.234 -2.135 1 98.06 268 ASN B O 1
ATOM 4608 N N . SER B 1 269 ? -2.555 20.906 -1.708 1 97.19 269 SER B N 1
ATOM 4609 C CA . SER B 1 269 ? -2.232 21.438 -3.025 1 97.19 269 SER B CA 1
ATOM 4610 C C . SER B 1 269 ? -0.848 20.984 -3.48 1 97.19 269 SER B C 1
ATOM 4612 O O . SER B 1 269 ? 0.124 21.094 -2.73 1 97.19 269 SER B O 1
ATOM 4614 N N . SER B 1 270 ? -0.806 20.422 -4.676 1 96.44 270 SER B N 1
ATOM 4615 C CA . SER B 1 270 ? 0.457 19.875 -5.156 1 96.44 270 SER B CA 1
ATOM 4616 C C . SER B 1 270 ? 1.008 20.688 -6.32 1 96.44 270 SER B C 1
ATOM 4618 O O . SER B 1 270 ? 1.735 21.656 -6.113 1 96.44 270 SER B O 1
ATOM 4620 N N . ARG B 1 271 ? 0.615 20.562 -7.605 1 95 271 ARG B N 1
ATOM 4621 C CA . ARG B 1 271 ? 1.188 21.109 -8.828 1 95 271 ARG B CA 1
ATOM 4622 C C . ARG B 1 271 ? 1.133 22.625 -8.828 1 95 271 ARG B C 1
ATOM 4624 O O . ARG B 1 271 ? 2.018 23.281 -9.375 1 95 271 ARG B O 1
ATOM 4631 N N . ASP B 1 272 ? 0.073 23.109 -8.164 1 94.62 272 ASP B N 1
ATOM 4632 C CA . ASP B 1 272 ? -0.068 24.562 -8.102 1 94.62 272 ASP B CA 1
ATOM 4633 C C . ASP B 1 272 ? 1.065 25.188 -7.293 1 94.62 272 ASP B C 1
ATOM 4635 O O . ASP B 1 272 ? 1.374 26.375 -7.461 1 94.62 272 ASP B O 1
ATOM 4639 N N . ILE B 1 273 ? 1.67 24.328 -6.449 1 96.31 273 ILE B N 1
ATOM 4640 C CA . ILE B 1 273 ? 2.746 24.844 -5.602 1 96.31 273 ILE B CA 1
ATOM 4641 C C . ILE B 1 273 ? 4.098 24.422 -6.18 1 96.31 273 ILE B C 1
ATOM 4643 O O . ILE B 1 273 ? 4.941 25.266 -6.484 1 96.31 273 ILE B O 1
ATOM 4647 N N . ILE B 1 274 ? 4.27 23.125 -6.473 1 96.38 274 ILE B N 1
ATOM 4648 C CA . ILE B 1 274 ? 5.609 22.609 -6.746 1 96.38 274 ILE B CA 1
ATOM 4649 C C . ILE B 1 274 ? 5.996 22.922 -8.188 1 96.38 274 ILE B C 1
ATOM 4651 O O . ILE B 1 274 ? 7.176 22.891 -8.547 1 96.38 274 ILE B O 1
ATOM 4655 N N . TYR B 1 275 ? 4.98 23.281 -9.023 1 95.19 275 TYR B N 1
ATOM 4656 C CA . TYR B 1 275 ? 5.25 23.656 -10.406 1 95.19 275 TYR B CA 1
ATOM 4657 C C . TYR B 1 275 ? 4.789 25.078 -10.688 1 95.19 275 TYR B C 1
ATOM 4659 O O . TYR B 1 275 ? 4.5 25.438 -11.836 1 95.19 275 TYR B O 1
ATOM 4667 N N . ALA B 1 276 ? 4.719 25.875 -9.688 1 94.88 276 ALA B N 1
ATOM 4668 C CA . ALA B 1 276 ? 4.254 27.266 -9.812 1 94.88 276 ALA B CA 1
ATOM 4669 C C . ALA B 1 276 ? 5.121 28.047 -10.797 1 94.88 276 ALA B C 1
ATOM 4671 O O . ALA B 1 276 ? 4.66 29.016 -11.398 1 94.88 276 ALA B O 1
ATOM 4672 N N . TYR B 1 277 ? 6.406 27.609 -11.023 1 94.38 277 TYR B N 1
ATOM 4673 C CA . TYR B 1 277 ? 7.332 28.297 -11.922 1 94.38 277 TYR B CA 1
ATOM 4674 C C . TYR B 1 277 ? 6.812 28.281 -13.352 1 94.38 277 TYR B C 1
ATOM 4676 O O . TYR B 1 277 ? 7.164 29.141 -14.164 1 94.38 277 TYR B O 1
ATOM 4684 N N . LYS B 1 278 ? 6.004 27.375 -13.664 1 92.25 278 LYS B N 1
ATOM 4685 C CA . LYS B 1 278 ? 5.473 27.266 -15.016 1 92.25 278 LYS B CA 1
ATOM 4686 C C . LYS B 1 278 ? 4.527 28.422 -15.328 1 92.25 278 LYS B C 1
ATOM 4688 O O . LYS B 1 278 ? 4.328 28.766 -16.5 1 92.25 278 LYS B O 1
ATOM 4693 N N . ASN B 1 279 ? 3.926 28.922 -14.305 1 86.31 279 ASN B N 1
ATOM 4694 C CA . ASN B 1 279 ? 3.006 30.031 -14.477 1 86.31 279 ASN B CA 1
ATOM 4695 C C . ASN B 1 279 ? 3.734 31.375 -14.414 1 86.31 279 ASN B C 1
ATOM 4697 O O . ASN B 1 279 ? 3.152 32.406 -14.719 1 86.31 279 ASN B O 1
ATOM 4701 N N . TYR B 1 280 ? 4.957 31.266 -13.961 1 77.75 280 TYR B N 1
ATOM 4702 C CA . TYR B 1 280 ? 5.742 32.5 -13.828 1 77.75 280 TYR B CA 1
ATOM 4703 C C . TYR B 1 280 ? 6.996 32.438 -14.688 1 77.75 280 TYR B C 1
ATOM 4705 O O . TYR B 1 280 ? 7.891 31.625 -14.438 1 77.75 280 TYR B O 1
ATOM 4713 N N . VAL B 1 281 ? 6.941 32.906 -15.789 1 60.22 281 VAL B N 1
ATOM 4714 C CA . VAL B 1 281 ? 8.039 32.844 -16.75 1 60.22 281 VAL B CA 1
ATOM 4715 C C . VAL B 1 281 ? 9.297 33.438 -16.125 1 60.22 281 VAL B C 1
ATOM 4717 O O . VAL B 1 281 ? 9.273 34.594 -15.641 1 60.22 281 VAL B O 1
ATOM 4720 N N . HIS B 1 282 ? 10.32 32.625 -16.109 1 57.38 282 HIS B N 1
ATOM 4721 C CA . HIS B 1 282 ? 11.672 33.031 -15.797 1 57.38 282 HIS B CA 1
ATOM 4722 C C . HIS B 1 282 ? 11.828 33.344 -14.312 1 57.38 282 HIS B C 1
ATOM 4724 O O . HIS B 1 282 ? 12.734 34.094 -13.914 1 57.38 282 HIS B O 1
ATOM 4730 N N . SER B 1 283 ? 10.977 32.719 -13.594 1 71.62 283 SER B N 1
ATOM 4731 C CA . SER B 1 283 ? 11.07 33 -12.164 1 71.62 283 SER B CA 1
ATOM 4732 C C . SER B 1 283 ? 11.719 31.859 -11.406 1 71.62 283 SER B C 1
ATOM 4734 O O . SER B 1 283 ? 11.688 30.703 -11.852 1 71.62 283 SER B O 1
ATOM 4736 N N . ASP B 1 284 ? 12.383 32.25 -10.484 1 90.12 284 ASP B N 1
ATOM 4737 C CA . ASP B 1 284 ? 12.914 31.328 -9.469 1 90.12 284 ASP B CA 1
ATOM 4738 C C . ASP B 1 284 ? 11.82 30.422 -8.914 1 90.12 284 ASP B C 1
ATOM 4740 O O . ASP B 1 284 ? 10.797 30.906 -8.43 1 90.12 284 ASP B O 1
ATOM 4744 N N . PHE B 1 285 ? 12.086 29.094 -9.156 1 95.06 285 PHE B N 1
ATOM 4745 C CA . PHE B 1 285 ? 11.031 28.156 -8.789 1 95.06 285 PHE B CA 1
ATOM 4746 C C . PHE B 1 285 ? 10.75 28.219 -7.297 1 95.06 285 PHE B C 1
ATOM 4748 O O . PHE B 1 285 ? 9.609 28 -6.867 1 95.06 285 PHE B O 1
ATOM 4755 N N . GLU B 1 286 ? 11.742 28.5 -6.512 1 97.06 286 GLU B N 1
ATOM 4756 C CA . GLU B 1 286 ? 11.547 28.625 -5.07 1 97.06 286 GLU B CA 1
ATOM 4757 C C . GLU B 1 286 ? 10.633 29.797 -4.734 1 97.06 286 GLU B C 1
ATOM 4759 O O . GLU B 1 286 ? 9.711 29.672 -3.926 1 97.06 286 GLU B O 1
ATOM 4764 N N . LYS B 1 287 ? 10.953 30.922 -5.336 1 96.25 287 LYS B N 1
ATOM 4765 C CA . LYS B 1 287 ? 10.125 32.094 -5.113 1 96.25 287 LYS B CA 1
ATOM 4766 C C . LYS B 1 287 ? 8.695 31.875 -5.602 1 96.25 287 LYS B C 1
ATOM 4768 O O . LYS B 1 287 ? 7.738 32.281 -4.945 1 96.25 287 LYS B O 1
ATOM 4773 N N . SER B 1 288 ? 8.617 31.25 -6.754 1 96.75 288 SER B N 1
ATOM 4774 C CA . SER B 1 288 ? 7.293 30.953 -7.297 1 96.75 288 SER B CA 1
ATOM 4775 C C . SER B 1 288 ? 6.5 30.047 -6.352 1 96.75 288 SER B C 1
ATOM 4777 O O . SER B 1 288 ? 5.309 30.281 -6.125 1 96.75 288 SER B O 1
ATOM 4779 N N . SER B 1 289 ? 7.113 29.078 -5.777 1 97.44 289 SER B N 1
ATOM 4780 C CA . SER B 1 289 ? 6.449 28.156 -4.859 1 97.44 289 SER B CA 1
ATOM 4781 C C . SER B 1 289 ? 6.062 28.844 -3.561 1 97.44 289 SER B C 1
ATOM 4783 O O . SER B 1 289 ? 4.992 28.594 -3.004 1 97.44 289 SER B O 1
ATOM 4785 N N . TYR B 1 290 ? 6.977 29.703 -3.061 1 97.5 290 TYR B N 1
ATOM 4786 C CA . TYR B 1 290 ? 6.672 30.484 -1.869 1 97.5 290 TYR B CA 1
ATOM 4787 C C . TYR B 1 290 ? 5.422 31.328 -2.078 1 97.5 290 TYR B C 1
ATOM 4789 O O . TYR B 1 290 ? 4.496 31.297 -1.265 1 97.5 290 TYR B O 1
ATOM 4797 N N . LEU B 1 291 ? 5.379 32.062 -3.191 1 97 291 LEU B N 1
ATOM 4798 C CA . LEU B 1 291 ? 4.27 32.969 -3.467 1 97 291 LEU B CA 1
ATOM 4799 C C . LEU B 1 291 ? 2.975 32.188 -3.68 1 97 291 LEU B C 1
ATOM 4801 O O . LEU B 1 291 ? 1.913 32.594 -3.203 1 97 291 LEU B O 1
ATOM 4805 N N . ALA B 1 292 ? 3.1 31.094 -4.395 1 96.31 292 ALA B N 1
ATOM 4806 C CA . ALA B 1 292 ? 1.922 30.266 -4.641 1 96.31 292 ALA B CA 1
ATOM 4807 C C . ALA B 1 292 ? 1.35 29.734 -3.33 1 96.31 292 ALA B C 1
ATOM 4809 O O . ALA B 1 292 ? 0.138 29.797 -3.105 1 96.31 292 ALA B O 1
ATOM 4810 N N . SER B 1 293 ? 2.232 29.203 -2.49 1 97.69 293 SER B N 1
ATOM 4811 C CA . SER B 1 293 ? 1.771 28.656 -1.219 1 97.69 293 SER B CA 1
ATOM 4812 C C . SER B 1 293 ? 1.178 29.75 -0.331 1 97.69 293 SER B C 1
ATOM 4814 O O . SER B 1 293 ? 0.174 29.531 0.349 1 97.69 293 SER B O 1
ATOM 4816 N N . LYS B 1 294 ? 1.779 30.906 -0.293 1 98.12 294 LYS B N 1
ATOM 4817 C CA . LYS B 1 294 ? 1.26 32.031 0.486 1 98.12 294 LYS B CA 1
ATOM 4818 C C . LYS B 1 294 ? -0.13 32.438 0.005 1 98.12 294 LYS B C 1
ATOM 4820 O O . LYS B 1 294 ? -1.042 32.625 0.813 1 98.12 294 LYS B O 1
ATOM 4825 N N . ASN B 1 295 ? -0.284 32.562 -1.311 1 97.25 295 ASN B N 1
ATOM 4826 C CA . ASN B 1 295 ? -1.561 32.969 -1.891 1 97.25 295 ASN B CA 1
ATOM 4827 C C . ASN B 1 295 ? -2.654 31.938 -1.611 1 97.25 295 ASN B C 1
ATOM 4829 O O . ASN B 1 295 ? -3.789 32.312 -1.297 1 97.25 295 ASN B O 1
ATOM 4833 N N . ILE B 1 296 ? -2.312 30.688 -1.758 1 97.31 296 ILE B N 1
ATOM 4834 C CA . ILE B 1 296 ? -3.279 29.609 -1.515 1 97.31 296 ILE B CA 1
ATOM 4835 C C . ILE B 1 296 ? -3.684 29.609 -0.042 1 97.31 296 ILE B C 1
ATOM 4837 O O . ILE B 1 296 ? -4.867 29.5 0.283 1 97.31 296 ILE B O 1
ATOM 4841 N N . LYS B 1 297 ? -2.686 29.734 0.845 1 98.25 297 LYS B N 1
ATOM 4842 C CA . LYS B 1 297 ? -2.955 29.812 2.277 1 98.25 297 LYS B CA 1
ATOM 4843 C C . LYS B 1 297 ? -3.941 30.922 2.594 1 98.25 297 LYS B C 1
ATOM 4845 O O . LYS B 1 297 ? -4.922 30.719 3.309 1 98.25 297 LYS B O 1
ATOM 4850 N N . GLU B 1 298 ? -3.676 32.062 2.066 1 98.31 298 GLU B N 1
ATOM 4851 C CA . GLU B 1 298 ? -4.508 33.219 2.344 1 98.31 298 GLU B CA 1
ATOM 4852 C C . GLU B 1 298 ? -5.914 33.062 1.787 1 98.31 298 GLU B C 1
ATOM 4854 O O . GLU B 1 298 ? -6.895 33.438 2.43 1 98.31 298 GLU B O 1
ATOM 4859 N N . SER B 1 299 ? -6.008 32.5 0.606 1 97.5 299 SER B N 1
ATOM 4860 C CA . SER B 1 299 ? -7.309 32.25 -0.005 1 97.5 299 SER B CA 1
ATOM 4861 C C . SER B 1 299 ? -8.117 31.25 0.809 1 97.5 299 SER B C 1
ATOM 4863 O O . SER B 1 299 ? -9.328 31.422 0.988 1 97.5 299 SER B O 1
ATOM 4865 N N . ILE B 1 300 ? -7.434 30.203 1.291 1 98.06 300 ILE B N 1
ATOM 4866 C CA . ILE B 1 300 ? -8.102 29.188 2.096 1 98.06 300 ILE B CA 1
ATOM 4867 C C . ILE B 1 300 ? -8.586 29.812 3.406 1 98.06 300 ILE B C 1
ATOM 4869 O O . ILE B 1 300 ? -9.734 29.594 3.814 1 98.06 300 ILE B O 1
ATOM 4873 N N . ASN B 1 301 ? -7.703 30.562 4.035 1 97.88 301 ASN B N 1
ATOM 4874 C CA . ASN B 1 301 ? -8.07 31.203 5.297 1 97.88 301 ASN B CA 1
ATOM 4875 C C . ASN B 1 301 ? -9.297 32.094 5.133 1 97.88 301 ASN B C 1
ATOM 4877 O O . ASN B 1 301 ? -10.164 32.125 6.004 1 97.88 301 ASN B O 1
ATOM 4881 N N . ALA B 1 302 ? -9.344 32.75 4.039 1 97.38 302 ALA B N 1
ATOM 4882 C CA . ALA B 1 302 ? -10.469 33.656 3.773 1 97.38 302 ALA B CA 1
ATOM 4883 C C . ALA B 1 302 ? -11.758 32.844 3.568 1 97.38 302 ALA B C 1
ATOM 4885 O O . ALA B 1 302 ? -12.844 33.281 3.943 1 97.38 302 ALA B O 1
ATOM 4886 N N . ALA B 1 303 ? -11.633 31.672 3.02 1 96.62 303 ALA B N 1
ATOM 4887 C CA . ALA B 1 303 ? -12.797 30.875 2.654 1 96.62 303 ALA B CA 1
ATOM 4888 C C . ALA B 1 303 ? -13.375 30.156 3.875 1 96.62 303 ALA B C 1
ATOM 4890 O O . ALA B 1 303 ? -14.578 29.891 3.936 1 96.62 303 ALA B O 1
ATOM 4891 N N . ILE B 1 304 ? -12.547 29.828 4.828 1 96.31 304 ILE B N 1
ATOM 4892 C CA . ILE B 1 304 ? -13.039 28.984 5.922 1 96.31 304 ILE B CA 1
ATOM 4893 C C . ILE B 1 304 ? -13.219 29.844 7.176 1 96.31 304 ILE B C 1
ATOM 4895 O O . ILE B 1 304 ? -13.648 29.344 8.219 1 96.31 304 ILE B O 1
ATOM 4899 N N . SER B 1 305 ? -12.906 31.125 7.156 1 87.38 305 SER B N 1
ATOM 4900 C CA . SER B 1 305 ? -13.125 32.031 8.273 1 87.38 305 SER B CA 1
ATOM 4901 C C . SER B 1 305 ? -14.57 32.5 8.336 1 87.38 305 SER B C 1
ATOM 4903 O O . SER B 1 305 ? -15.258 32.562 7.309 1 87.38 305 SER B O 1
#

Sequence (610 aa):
MLNFSDRLIESIKKKNSVLIAGIDTSIENIPDYFIKRFYDKEKSEIDNLKTILFEYIRRIIDAVEENVVGVKFQAAFFEQYSYHGFEVLHKLCEYTKNKKLVVIFDGKRNDISSSAKGYSNAYLGETPVFGKKMRFFEFDAITTNPYLGQDGIKPFVEDCERFKKGLFVLVKTSNPSSADFQDLMVEDKYLFEVVAEKVYEWGKNCIGKEGYSDVGAVVGATQPEAAKRIREILPNSFFLVPGIGVQGGKIEDLKYFVDSNNMGIIVNSSRDIIYAYKNYVHSDFEKSSYLASKNIKESINAAISMLNFSDRLIESIKKKNSVLIAGIDTSIENIPDYFIKRFYDKEKSEIDNLKTILFEYIRRIIDAVEENVVGVKFQAAFFEQYSYHGFEVLHKLCEYTKNKKLVVIFDGKRNDISSSAKGYSNAYLGETPVFGKKMRFFEFDAITTNPYLGQDGIKPFVEDCERFKKGLFVLVKTSNPSSADFQDLMVEDKYLFEVVAEKVYEWGKNCIGKEGYSDVGAVVGATQPEAAKRIREILPNSFFLVPGIGVQGGKIEDLKYFVDSNNMGIIVNSSRDIIYAYKNYVHSDFEKSSYLASKNIKESINAAIS

InterPro domains:
  IPR001754 Orotidine 5'-phosphate decarboxylase domain [PF00215] (57-276)
  IPR001754 Orotidine 5'-phosphate decarboxylase domain [SM00934] (18-280)
  IPR011060 Ribulose-phosphate binding barrel [SSF51366] (3-301)
  IPR011995 Orotidine 5'-phosphate decarboxylase, type 2 [MF_01215] (3-302)
  IPR011995 Orotidine 5'-phosphate decarboxylase, type 2 [PTHR43375] (3-303)
  IPR011995 Orotidine 5'-phosphate decarboxylase, type 2 [TIGR02127] (4-279)
  IPR013785 Aldolase-type TIM barrel [G3DSA:3.20.20.70] (1-304)

Nearest PDB structures (foldseek):
  3r89-assembly1_B  TM=9.146E-01  e=4.166E-23  Anaerococcus prevotii DSM 20548
  3v75-assembly1_A-2  TM=8.714E-01  e=1.968E-20  Streptomyces avermitilis
  2guu-assembly1_A-2  TM=8.476E-01  e=2.235E-18  Plasmodium vivax
  2fds-assembly1_B  TM=7.968E-01  e=1.168E-17  Plasmodium berghei
  2za2-assembly1_B  TM=8.153E-01  e=5.841E-15  Plasmodium falciparum

Organism: Caldicellulosiruptor bescii (strain ATCC BAA-1888 / DSM 6725 / KCTC 15123 / Z-1320) (NCBI:txid521460)

Radius of gyration: 23.61 Å; Cα contacts (8 Å, |Δi|>4): 1375; chains: 2; bounding box: 62×67×52 Å

Secondary structure (DSSP, 8-state):
---HHHHHHHHHHHHT--EEEEE---GGGS-HHHHHHH--TTS-HHHHHHHHHHHHHHHHHHHHTTT-SEEEEETHHHHTTHHHHHHHHHHHHHHHHHTT-EEEEEEEE---HHHHHHHHHHHTS-EEETTEEE-----SEEEE--TT-GGGTHHHHHHHHHHT-EEEEEEE-SSGGGGGTTT-EETTEEHHHHHHHHHHHHTTT-B-TTS-EEEEEEE-TT-HHHHHHHHHH-TTEEEEE--BSTT-B-GGGGGGTS-TTS-SEEEEE-HHHHTGGGTSTT--HHHHHHHHHHHHHHHHHHHH-/---HHHHHHHHHHHHT--EEEEE---GGGS-HHHHHHH--TTS-HHHHHHHHHHHHHHHHHHHHTTT-SEEEEETHHHHTTHHHHHHHHHHHHHHHHHTT-EE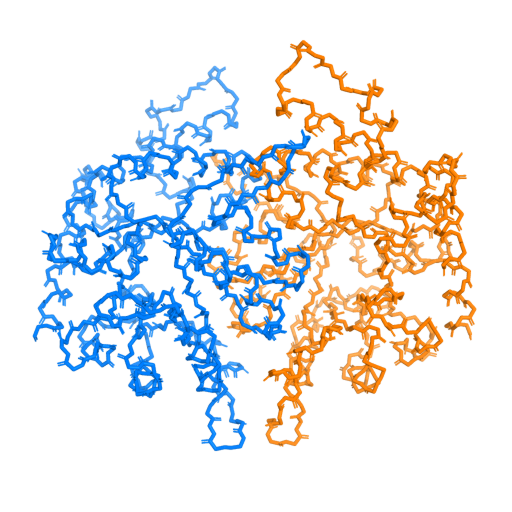EEEEEE---HHHHHHHHHHHTS-EEETTEEE-----SEEEE--TT-GGGTHHHHHHHHHHT-EEEEEEE-SSGGGGGTTT-EETTEEHHHHHHHHHHHHHTT-B-TTS-EEEEEEE-TT-HHHHHHHHHH-TTEEEEE--BSTT-B-GGGGGGTS-TTS-SEEEEE-HHHHTGGGGSTT--HHHHHHHHHHHHHHHHHHHH-

pLDDT: mean 96.32, std 5.03, range [54.44, 98.94]

Foldseek 3Di:
DFFLVVLLVVLCVVLVFLEEAEAQDAPVLPDPVLLVVQDDPVDDPLVSRLVSSLVLVLLLCVLAVSQHQAYEYEVCSQCVSPVSSVVSVQVVQVSRVVSVHQYEYEDQDWDFDPVLLVVLCAAQRWDDDPNDTHHRHHHQEYEHECVVHPRGCLSNLVSCQVRSGAYAYEQAELAPCSCVQQQDDDPHDGNSLVVLLVQCVSQVPQAGPVGATSRAYEHELNCLVVLLSSCVSHVRAAYEYEQPDPNDHDLLSCLSNAHPVLDRYRYYDYCCQSSQVVVPPPDDSSNSNNVSSNVSRVSNSVNSD/DFFLVVLLVVLCVVLVFLEEAEAQDAPVLPDPVLLVVQDDPVDDPLVSRLVSSLVLVLLLCVLAVSQHQAYEYEVCSQCVSPVSSVVSVQVVQVSRVVSVHQYEYEDQDWDFDPVLLVVLCQAQRWDDDPNDTHHRHHHQEYEHECVVHPRNCLSNLVSCQVRSGAYAYEQAALAPCSCVQQQDDDPPDGNSLVVLLVLCVSQVPQAGPVGATSRAYEHELNCLVVLLSSCVSHVRAAYEYEQPDPNDHDLLSCLSNAHPVLDRYRYYDYCCQSSQVVVPDPDDSSNSNNVSSNVSRVSNSVNSD